Protein AF-0000000078819897 (afdb_homodimer)

Sequence (404 aa):
METGEKKAIGAKNFLYPMPTTLVGADVNGKPNYLTVAFCGIVQASPPMIAVTLGKMHYTNEGIRENNCFSVNIPSRYMVEVTDYCGIVSGKKADKSGIFKTFYGKLEKAPMIRECPVNLECRLADTLDFGGTNEVFIGEIVESYAEDRYLCNGIPDIEKIEPIVFSMYDNNYWGIGEHLGRAWCVGKKFGENINDNRNENNSMETGEKKAIGAKNFLYPMPTTLVGADVNGKPNYLTVAFCGIVQASPPMIAVTLGKMHYTNEGIRENNCFSVNIPSRYMVEVTDYCGIVSGKKADKSGIFKTFYGKLEKAPMIRECPVNLECRLADTLDFGGTNEVFIGEIVESYAEDRYLCNGIPDIEKIEPIVFSMYDNNYWGIGEHLGRAWCVGKKFGENINDNRNENNS

Foldseek 3Di:
DDDDDDDDDDDDDQDPWFFWKWKWFQQPNFIAIAIFRQKDWDDDVLTKIKTKDFPPASRVRRCVVLQWMKIFFAAPVCVVVSVVSHVDGCVVDPCRPVADWDDDDSRGHTDGPNGQKMFIWGFDDKDDPPDRIIMTMTRGPDMDGDPQQDDPNHGDCVSRQTWIFGPPVTDIDTDDDDDDDPPPVCVVVVVVVVVVVVVVVD/DDDDDDDDDDDDDQDPWFFWKWKWFQQPNFIAIAIFRQKDWDDDVLTKIKTKDFPPASRVRRCVVLQWMKIFFAAPVCVVVSVVSHVDGCVVDPCRPVADWDDDDSRGYTDGPNGQKMFIWGFDDKDDPPDRIIMTMTRGPDMDGDPQQDDPNHGDCVSRQTWIFGPPVTDIDTDDDDDDDPPPVCVVVVVVVVVVVVVVVD

pLDDT: mean 93.91, std 10.53, range [43.0, 99.0]

Radius of gyration: 20.92 Å; Cα contacts (8 Å, |Δi|>4): 1063; chains: 2; bounding box: 42×72×53 Å

InterPro domains:
  IPR002563 Flavin reductase like domain [PF01613] (16-146)
  IPR002563 Flavin reductase like domain [SM00903] (15-151)
  IPR012349 FMN-bindi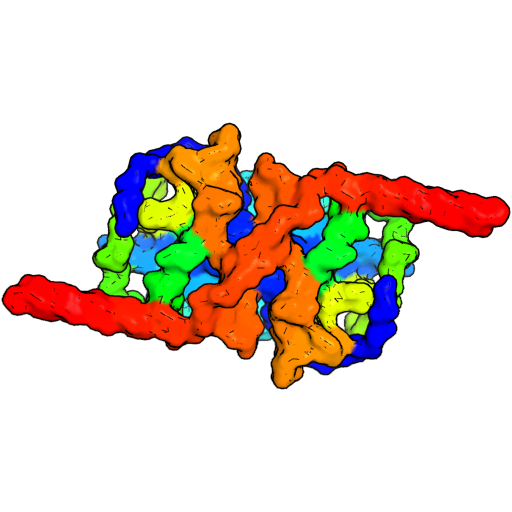ng split barrel [G3DSA:2.30.110.10] (4-199)
  IPR052174 Flavoredoxin [PTHR43567] (5-187)

Solvent-accessible surface area (backbone atoms only — not comparable to full-atom values): 20481 Å² total; per-residue (Å²): 128,92,66,77,69,74,37,81,64,46,52,56,76,83,59,51,48,25,32,36,32,34,37,15,12,31,45,95,87,34,49,38,57,35,44,40,46,33,40,27,47,53,31,75,45,71,18,25,36,36,40,35,42,55,67,83,44,62,59,53,56,10,30,67,74,63,44,16,24,17,47,24,32,38,27,54,91,40,48,35,62,44,27,31,32,56,64,54,52,62,83,83,38,86,51,50,76,77,52,60,72,46,64,68,91,77,69,47,24,34,33,53,58,80,27,46,35,33,35,38,23,39,54,72,48,76,48,72,87,82,46,60,30,32,29,41,33,23,35,34,70,34,23,33,30,34,68,86,28,40,54,94,80,34,76,30,65,84,61,38,32,30,27,32,30,41,69,97,76,37,32,32,26,30,61,39,54,82,72,41,45,59,76,48,54,7,54,61,48,54,53,51,51,53,50,50,51,50,53,68,73,91,129,92,68,77,68,74,36,81,63,48,52,56,76,83,59,52,48,24,31,38,32,34,38,15,11,29,44,95,87,35,47,37,57,35,45,40,46,31,41,28,47,52,32,74,44,72,20,25,37,36,41,35,41,55,67,82,44,63,58,55,58,10,29,66,74,64,44,16,24,16,46,25,31,39,29,54,92,39,50,35,61,46,28,30,32,56,64,53,52,63,84,81,37,86,53,51,76,77,51,58,72,45,65,67,92,81,67,46,25,34,33,54,57,81,28,44,35,35,37,37,23,40,55,72,48,76,47,72,88,83,46,60,28,32,28,41,32,22,34,33,71,34,22,35,31,33,68,85,31,40,55,94,80,34,76,30,64,84,63,37,32,27,27,33,30,40,68,96,77,38,33,33,27,29,62,38,54,82,71,41,45,60,75,50,52,7,54,61,47,55,54,49,52,51,50,50,51,50,54,68,74,92

Organism: Methanosarcina acetivorans (strain ATCC 35395 / DSM 2834 / JCM 12185 / C2A) (NCBI:txid188937)

Nearest PDB structures (foldseek):
  3bnk-assembly1_A  TM=9.838E-01  e=6.306E-27  Methanosarcina acetivorans
  2r6v-assembly1_A  TM=8.444E-01  e=5.146E-14  Pyrococcus horikoshii OT3
  3cb0-assembly2_B  TM=8.385E-01  e=1.873E-10  Brucella melitensis
  3k87-assembly1_B  TM=8.227E-01  e=1.395E-09  Burkholderia cepacia
  1wgb-assembly1_A  TM=8.168E-01  e=4.759E-09  Thermus thermophilus

Secondary structure (DSSP, 8-state):
------EE--S----SSEE-EEEEEEETTEEEEEEE--EEEEETTTTEEEEEEETT-THHHHHHHHTEEEEEE-BGGGHHHHHHHHHS-TTTS--TTSS-EE--SSSSS-EETTSSEEEEEEEEEEE--SSSEEEEEEEEEEEEE-GGGEETTEE-HHHH-B-EEETTTTEEEEEEEEEEETTTTTHHHHHHHHHHHHHH--/------EE--S----SSEE-EEEEEEETTEEEEEEE--EEEEETTTTEEEEEEETT-THHHHHHHHTEEEEEE-BGGGHHHHHHHHHS-TTTS--TTSS-EE--SSSSS-EETTSSEEEEEEEEEEE--SSSEEEEEEEEEEEEE-GGGEETTEE-HHHH-B-EEETTTTEEEEEEEEEEETTTTTHHHHHHHHHHHHHH--

Structure (mmCIF, N/CA/C/O backbone):
data_AF-0000000078819897-model_v1
#
loop_
_entity.id
_entity.type
_entity.pdbx_description
1 polymer Flavoredoxin
#
loop_
_atom_site.group_PDB
_atom_site.id
_atom_site.type_symbol
_atom_site.label_atom_id
_atom_site.label_alt_id
_atom_site.label_comp_id
_atom_site.label_asym_id
_atom_site.label_entity_id
_atom_site.label_seq_id
_atom_site.pdbx_PDB_ins_code
_atom_site.Cartn_x
_atom_site.Cartn_y
_atom_site.Cartn_z
_atom_site.occupancy
_atom_site.B_iso_or_equiv
_atom_site.auth_seq_id
_atom_site.auth_comp_id
_atom_site.auth_asym_id
_atom_site.auth_atom_id
_atom_site.pdbx_PDB_model_num
ATOM 1 N N . MET A 1 1 ? 6.469 -14.719 -22.547 1 54.75 1 MET A N 1
ATOM 2 C CA . MET A 1 1 ? 7.66 -13.93 -22.234 1 54.75 1 MET A CA 1
ATOM 3 C C . MET A 1 1 ? 8.797 -14.828 -21.766 1 54.75 1 MET A C 1
ATOM 5 O O . MET A 1 1 ? 8.562 -15.82 -21.078 1 54.75 1 MET A O 1
ATOM 9 N N . GLU A 1 2 ? 9.891 -14.797 -22.391 1 69.44 2 GLU A N 1
ATOM 10 C CA . GLU A 1 2 ? 11.031 -15.625 -22 1 69.44 2 GLU A CA 1
ATOM 11 C C . GLU A 1 2 ? 11.469 -15.32 -20.562 1 69.44 2 GLU A C 1
ATOM 13 O O . GLU A 1 2 ? 11.57 -14.156 -20.172 1 69.44 2 GLU A O 1
ATOM 18 N N . THR A 1 3 ? 11.305 -16.312 -19.625 1 76.69 3 THR A N 1
ATOM 19 C CA . THR A 1 3 ? 11.703 -16.125 -18.234 1 76.69 3 THR A CA 1
ATOM 20 C C . THR A 1 3 ? 13.141 -16.594 -18.016 1 76.69 3 THR A C 1
ATOM 22 O O . THR A 1 3 ? 13.547 -17.641 -18.547 1 76.69 3 THR A O 1
ATOM 25 N N . GLY A 1 4 ? 13.961 -15.641 -17.469 1 82.69 4 GLY A N 1
ATOM 26 C CA . GLY A 1 4 ? 15.32 -15.977 -17.094 1 82.69 4 GLY A CA 1
ATOM 27 C C . GLY A 1 4 ? 15.414 -16.641 -15.727 1 82.69 4 GLY A C 1
ATOM 28 O O . GLY A 1 4 ? 14.406 -17.109 -15.188 1 82.69 4 GLY A O 1
ATOM 29 N N . GLU A 1 5 ? 16.609 -16.75 -15.266 1 92.44 5 GLU A N 1
ATOM 30 C CA . GLU A 1 5 ? 16.875 -17.391 -13.977 1 92.44 5 GLU A CA 1
ATOM 31 C C . GLU A 1 5 ? 16.547 -16.438 -12.82 1 92.44 5 GLU A C 1
ATOM 33 O O . GLU A 1 5 ? 16.953 -15.281 -12.828 1 92.44 5 GLU A O 1
ATOM 38 N N . LYS A 1 6 ? 15.758 -16.938 -11.844 1 97.44 6 LYS A N 1
ATOM 39 C CA . LYS A 1 6 ? 15.477 -16.188 -10.617 1 97.44 6 LYS A CA 1
ATOM 40 C C . LYS A 1 6 ? 16.641 -16.281 -9.641 1 97.44 6 LYS A C 1
ATOM 42 O O . LYS A 1 6 ? 17.172 -17.359 -9.391 1 97.44 6 LYS A O 1
ATOM 47 N N . LYS A 1 7 ? 17.016 -15.117 -9.148 1 97.56 7 LYS A N 1
ATOM 48 C CA . LYS A 1 7 ? 18.047 -15.023 -8.117 1 97.56 7 LYS A CA 1
ATOM 49 C C . LYS A 1 7 ? 17.438 -14.664 -6.766 1 97.56 7 LYS A C 1
ATOM 51 O O . LYS A 1 7 ? 16.531 -13.836 -6.688 1 97.56 7 LYS A O 1
ATOM 56 N N . ALA A 1 8 ? 17.969 -15.391 -5.746 1 98.44 8 ALA A N 1
ATOM 57 C CA . ALA A 1 8 ? 17.641 -14.961 -4.391 1 98.44 8 ALA A CA 1
ATOM 58 C C . ALA A 1 8 ? 18.297 -13.617 -4.062 1 98.44 8 ALA A C 1
ATOM 60 O O . ALA A 1 8 ? 19.516 -13.461 -4.227 1 98.44 8 ALA A O 1
ATOM 61 N N . ILE A 1 9 ? 17.5 -12.688 -3.672 1 98.5 9 ILE A N 1
ATOM 62 C CA . ILE A 1 9 ? 18.062 -11.359 -3.494 1 98.5 9 ILE A CA 1
ATOM 63 C C 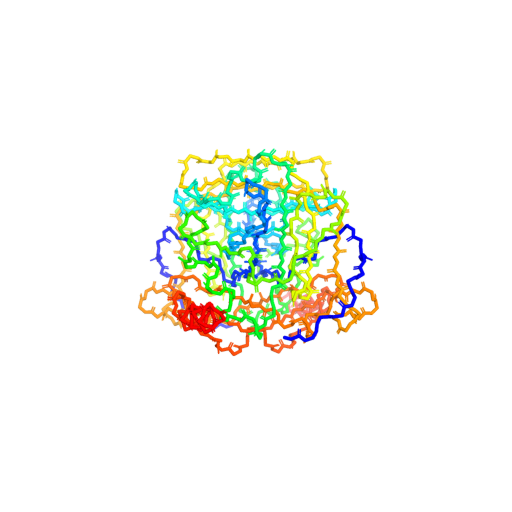. ILE A 1 9 ? 17.875 -10.906 -2.047 1 98.5 9 ILE A C 1
ATOM 65 O O . ILE A 1 9 ? 18.062 -9.727 -1.727 1 98.5 9 ILE A O 1
ATOM 69 N N . GLY A 1 10 ? 17.469 -11.766 -1.13 1 98.31 10 GLY A N 1
ATOM 70 C CA . GLY A 1 10 ? 17.453 -11.5 0.3 1 98.31 10 GLY A CA 1
ATOM 71 C C . GLY A 1 10 ? 16.047 -11.234 0.834 1 98.31 10 GLY A C 1
ATOM 72 O O . GLY A 1 10 ? 15.141 -10.922 0.068 1 98.31 10 GLY A O 1
ATOM 73 N N . ALA A 1 11 ? 15.906 -11.375 2.137 1 98.56 11 ALA A N 1
ATOM 74 C CA . ALA A 1 11 ? 14.664 -11.094 2.857 1 98.56 11 ALA A CA 1
ATOM 75 C C . ALA A 1 11 ? 14.523 -9.602 3.141 1 98.56 11 ALA A C 1
ATOM 77 O O . ALA A 1 11 ? 15.039 -9.102 4.141 1 98.56 11 ALA A O 1
ATOM 78 N N . LYS A 1 12 ? 13.797 -8.867 2.252 1 98.12 12 LYS A N 1
ATOM 79 C CA . LYS A 1 12 ? 13.664 -7.414 2.334 1 98.12 12 LYS A CA 1
ATOM 80 C C . LYS A 1 12 ? 12.258 -6.969 1.966 1 98.12 12 LYS A C 1
ATOM 82 O O . LYS A 1 12 ? 11.438 -7.781 1.528 1 98.12 12 LYS A O 1
ATOM 87 N N . ASN A 1 13 ? 11.945 -5.766 2.209 1 98 13 ASN A N 1
ATOM 88 C CA . ASN A 1 13 ? 10.617 -5.211 1.968 1 98 13 ASN A CA 1
ATOM 89 C C . ASN A 1 13 ? 10.445 -4.773 0.516 1 98 13 ASN A C 1
ATOM 91 O O . ASN A 1 13 ? 10.148 -3.609 0.246 1 98 13 ASN A O 1
ATOM 95 N N . PHE A 1 14 ? 10.453 -5.707 -0.433 1 98.56 14 PHE A N 1
ATOM 96 C CA . PHE A 1 14 ? 10.445 -5.41 -1.86 1 98.56 14 PHE A CA 1
ATOM 97 C C . PHE A 1 14 ? 9.016 -5.336 -2.383 1 98.56 14 PHE A C 1
ATOM 99 O O . PHE A 1 14 ? 8.688 -5.945 -3.404 1 98.56 14 PHE A O 1
ATOM 106 N N . LEU A 1 15 ? 8.156 -4.543 -1.721 1 98.75 15 LEU A N 1
ATOM 107 C CA . LEU A 1 15 ? 6.855 -4.207 -2.295 1 98.75 15 LEU A CA 1
ATOM 108 C C . LEU A 1 15 ? 6.977 -3.016 -3.242 1 98.75 15 LEU A C 1
ATOM 110 O O . LEU A 1 15 ? 7.379 -1.927 -2.828 1 98.75 15 LEU A O 1
ATOM 114 N N . TYR A 1 16 ? 6.625 -3.236 -4.535 1 98.5 16 TYR A N 1
ATOM 115 C CA . TYR A 1 16 ? 6.73 -2.182 -5.539 1 98.5 16 TYR A CA 1
ATOM 116 C C . TYR A 1 16 ? 5.402 -1.987 -6.262 1 98.5 16 TYR A C 1
ATOM 118 O O . TYR A 1 16 ? 4.848 -2.938 -6.82 1 98.5 16 TYR A O 1
ATOM 126 N N . PRO A 1 17 ? 4.945 -0.751 -6.379 1 98.25 17 PRO A N 1
ATOM 127 C CA . PRO A 1 17 ? 5.445 0.362 -5.566 1 98.25 17 PRO A CA 1
ATOM 128 C C . PRO A 1 17 ? 4.77 0.449 -4.199 1 98.25 17 PRO A C 1
ATOM 130 O O . PRO A 1 17 ? 3.887 -0.355 -3.893 1 98.25 17 PRO A O 1
ATOM 133 N N . MET A 1 18 ? 5.258 1.278 -3.416 1 98.75 18 MET A N 1
ATOM 134 C CA . MET A 1 18 ? 4.582 1.63 -2.17 1 98.75 18 MET A CA 1
ATOM 135 C C . MET A 1 18 ? 3.869 2.971 -2.297 1 98.75 18 MET A C 1
ATOM 137 O O . MET A 1 18 ? 4.336 3.863 -3.006 1 98.75 18 MET A O 1
ATOM 141 N N . PRO A 1 19 ? 2.684 3.135 -1.647 1 98.62 19 PRO A N 1
ATOM 142 C CA . PRO A 1 19 ? 2.08 4.469 -1.617 1 98.62 19 PRO A CA 1
ATOM 143 C C . PRO A 1 19 ? 2.902 5.473 -0.81 1 98.62 19 PRO A C 1
ATOM 145 O O . PRO A 1 19 ? 3.764 5.074 -0.02 1 98.62 19 PRO A O 1
ATOM 148 N N . THR A 1 20 ? 2.748 6.723 -1.118 1 98.81 20 THR A N 1
ATOM 149 C CA . THR A 1 20 ? 3.287 7.805 -0.299 1 98.81 20 THR A CA 1
ATOM 150 C C . THR A 1 20 ? 2.162 8.578 0.381 1 98.81 20 THR A C 1
ATOM 152 O O . THR A 1 20 ? 1.29 9.133 -0.29 1 98.81 20 THR A O 1
ATOM 155 N N . THR A 1 21 ? 2.178 8.625 1.705 1 98.94 21 THR A N 1
ATOM 156 C CA . THR A 1 21 ? 1.132 9.312 2.459 1 98.94 21 THR A CA 1
ATOM 157 C C . THR A 1 21 ? 1.739 10.234 3.512 1 98.94 21 THR A C 1
ATOM 159 O O . THR A 1 21 ? 2.934 10.141 3.809 1 98.94 21 THR A O 1
ATOM 162 N N . LEU A 1 22 ? 0.945 11.156 3.973 1 98.88 22 LEU A N 1
ATOM 163 C CA . LEU A 1 22 ? 1.231 11.961 5.152 1 98.88 22 LEU A CA 1
ATOM 164 C C . LEU A 1 22 ? 0.274 11.625 6.289 1 98.88 22 LEU A C 1
ATOM 166 O O . LEU A 1 22 ? -0.936 11.828 6.172 1 98.88 22 LEU A O 1
ATOM 170 N N . VAL A 1 23 ? 0.828 11.094 7.363 1 98.94 23 VAL A N 1
ATOM 171 C CA . VAL A 1 23 ? 0.026 10.742 8.531 1 98.94 23 VAL A CA 1
ATOM 172 C C . VAL A 1 23 ? -0.008 11.914 9.508 1 98.94 23 VAL A C 1
ATOM 174 O O . VAL A 1 23 ? 1.035 12.477 9.852 1 98.94 23 VAL A O 1
ATOM 177 N N . GLY A 1 24 ? -1.209 12.328 9.891 1 98.81 24 GLY A N 1
ATOM 178 C CA . GLY A 1 24 ? -1.399 13.438 10.812 1 98.81 24 GLY A CA 1
ATOM 179 C C . GLY A 1 24 ? -1.855 13 12.195 1 98.81 24 GLY A C 1
ATOM 180 O O . GLY A 1 24 ? -2.676 12.086 12.32 1 98.81 24 GLY A O 1
ATOM 181 N N . ALA A 1 25 ? -1.332 13.594 13.195 1 98.69 25 ALA A N 1
ATOM 182 C CA . ALA A 1 25 ? -1.729 13.383 14.578 1 98.69 25 ALA A CA 1
ATOM 183 C C . ALA A 1 25 ? -1.556 14.664 15.398 1 98.69 25 ALA A C 1
ATOM 185 O O . ALA A 1 25 ? -0.714 15.508 15.078 1 98.69 25 ALA A O 1
ATOM 186 N N . ASP A 1 26 ? -2.395 14.867 16.391 1 98.31 26 ASP A N 1
ATOM 187 C CA . ASP A 1 26 ? -2.225 15.93 17.375 1 98.31 26 ASP A CA 1
ATOM 188 C C . ASP A 1 26 ? -1.245 15.508 18.469 1 98.31 26 ASP A C 1
ATOM 190 O O . ASP A 1 26 ? -1.493 14.547 19.188 1 98.31 26 ASP A O 1
ATOM 194 N N . VAL A 1 27 ? -0.15 16.125 18.547 1 97.06 27 VAL A N 1
ATOM 195 C CA . VAL A 1 27 ? 0.838 15.852 19.578 1 97.06 27 VAL A CA 1
ATOM 196 C C . VAL A 1 27 ? 0.977 17.062 20.5 1 97.06 27 VAL A C 1
ATOM 198 O O . VAL A 1 27 ? 1.459 18.125 20.078 1 97.06 27 VAL A O 1
ATOM 201 N N . ASN A 1 28 ? 0.551 16.906 21.766 1 94.75 28 ASN A N 1
ATOM 202 C CA . ASN A 1 28 ? 0.606 17.984 22.75 1 94.75 28 ASN A CA 1
ATOM 203 C C . ASN A 1 28 ? -0.148 19.219 22.266 1 94.75 28 ASN A C 1
ATOM 205 O O . ASN A 1 28 ? 0.36 20.344 22.359 1 94.75 28 ASN A O 1
ATOM 209 N N . GLY A 1 29 ? -1.205 19 21.594 1 95.44 29 GLY A N 1
ATOM 210 C CA . GLY A 1 29 ? -2.098 20.094 21.203 1 95.44 29 GLY A CA 1
ATOM 211 C C . GLY A 1 29 ? -1.729 20.719 19.875 1 95.44 29 GLY A C 1
ATOM 212 O O . GLY A 1 29 ? -2.361 21.688 19.453 1 95.44 29 GLY A O 1
ATOM 213 N N . LYS A 1 30 ? -0.735 20.188 19.203 1 96 30 LYS A N 1
ATOM 214 C CA . LYS A 1 30 ? -0.279 20.734 17.938 1 96 30 LYS A CA 1
ATOM 215 C C . LYS A 1 30 ? -0.349 19.688 16.828 1 96 30 LYS A C 1
ATOM 217 O O . LYS A 1 30 ? 0.028 18.531 17.031 1 96 30 LYS A O 1
ATOM 222 N N . PRO A 1 31 ? -0.875 20.172 15.688 1 97.56 31 PRO A N 1
ATOM 223 C CA . PRO A 1 31 ? -0.852 19.234 14.562 1 97.56 31 PRO A CA 1
ATOM 224 C C . PRO A 1 31 ? 0.565 18.875 14.133 1 97.56 31 PRO A C 1
ATOM 226 O O . PRO A 1 31 ? 1.445 19.734 14.086 1 97.56 31 PRO A O 1
ATOM 229 N N . ASN A 1 32 ? 0.806 17.594 13.922 1 97.81 32 ASN A N 1
ATOM 230 C CA . ASN A 1 32 ? 2.057 17.031 13.422 1 97.81 32 ASN A CA 1
ATOM 231 C C . ASN A 1 32 ? 1.816 16.094 12.258 1 97.81 32 ASN A C 1
ATOM 233 O O . ASN A 1 32 ? 0.786 15.414 12.195 1 97.81 32 ASN A O 1
ATOM 237 N N . TYR A 1 33 ? 2.768 16.094 11.281 1 97.94 33 TYR A N 1
ATOM 238 C CA . TYR A 1 33 ? 2.631 15.266 10.086 1 97.94 33 TYR A CA 1
ATOM 239 C C . TYR A 1 33 ? 3.92 14.508 9.797 1 97.94 33 TYR A C 1
ATOM 241 O O . TYR A 1 33 ? 5.016 15.047 9.969 1 97.94 33 TYR A O 1
ATOM 249 N N . LEU A 1 34 ? 3.77 13.273 9.352 1 97.88 34 LEU A N 1
ATOM 250 C CA . LEU A 1 34 ? 4.887 12.383 9.031 1 97.88 34 LEU A CA 1
ATOM 251 C C . LEU A 1 34 ? 4.656 11.68 7.703 1 97.88 34 LEU A C 1
ATOM 253 O O . LEU A 1 34 ? 3.568 11.156 7.453 1 97.88 34 LEU A O 1
ATOM 257 N N . THR A 1 35 ? 5.676 11.711 6.797 1 98.44 35 THR A N 1
ATOM 258 C CA . THR A 1 35 ? 5.609 10.953 5.551 1 98.44 35 THR A CA 1
ATOM 259 C C . THR A 1 35 ? 5.727 9.461 5.82 1 98.44 35 THR A C 1
ATOM 261 O O . THR A 1 35 ? 6.637 9.016 6.523 1 98.44 35 THR A O 1
ATOM 264 N N . VAL A 1 36 ? 4.805 8.641 5.277 1 98.69 36 VAL A N 1
ATOM 265 C CA . VAL A 1 36 ? 4.73 7.207 5.547 1 98.69 36 VAL A CA 1
ATOM 266 C C . VAL A 1 36 ? 4.477 6.445 4.246 1 98.69 36 VAL A C 1
ATOM 268 O O . VAL A 1 36 ? 3.557 6.781 3.496 1 98.69 36 VAL A O 1
ATOM 271 N N . ALA A 1 37 ? 5.312 5.473 3.99 1 98.69 37 ALA A N 1
ATOM 272 C CA . ALA A 1 37 ? 5.117 4.59 2.844 1 98.69 37 ALA A CA 1
ATOM 273 C C . ALA A 1 37 ? 4.496 3.262 3.273 1 98.69 37 ALA A C 1
ATOM 275 O O . ALA A 1 37 ? 3.814 2.605 2.486 1 98.69 37 ALA A O 1
ATOM 276 N N . PHE A 1 38 ? 4.77 2.807 4.504 1 98.81 38 PHE A N 1
ATOM 277 C CA . PHE A 1 38 ? 4.199 1.571 5.031 1 98.81 38 PHE A CA 1
ATOM 278 C C . PHE A 1 38 ? 2.74 1.771 5.418 1 98.81 38 PHE A C 1
ATOM 280 O O . PHE A 1 38 ? 2.432 2.037 6.582 1 98.81 38 PHE A O 1
ATOM 287 N N . CYS A 1 39 ? 1.877 1.616 4.422 1 98.88 39 CYS A N 1
ATOM 288 C CA . CYS A 1 39 ? 0.447 1.886 4.52 1 98.88 39 CYS A CA 1
ATOM 289 C C . CYS A 1 39 ? -0.348 0.952 3.617 1 98.88 39 CYS A C 1
ATOM 291 O O . CYS A 1 39 ? 0.078 0.651 2.5 1 98.88 39 CYS A O 1
ATOM 293 N N . GLY A 1 40 ? -1.467 0.444 4.109 1 98.81 40 GLY A N 1
ATOM 294 C CA . GLY A 1 40 ? -2.316 -0.409 3.295 1 98.81 40 GLY A CA 1
ATOM 295 C C . GLY A 1 40 ? -3.701 -0.61 3.885 1 98.81 40 GLY A C 1
ATOM 296 O O . GLY A 1 40 ? -3.883 -0.512 5.102 1 98.81 40 GLY A O 1
ATOM 297 N N . ILE A 1 41 ? -4.703 -0.878 3.033 1 98.88 41 ILE A N 1
ATOM 298 C CA . ILE A 1 41 ? -6.055 -1.185 3.484 1 98.88 41 ILE A CA 1
ATOM 299 C C . ILE A 1 41 ? -6.086 -2.578 4.105 1 98.88 41 ILE A C 1
ATOM 301 O O . ILE A 1 41 ? -5.496 -3.518 3.572 1 98.88 41 ILE A O 1
ATOM 305 N N . VAL A 1 42 ? -6.816 -2.674 5.285 1 98.69 42 VAL A N 1
ATOM 306 C CA . VAL A 1 42 ? -6.785 -3.963 5.969 1 98.69 42 VAL A CA 1
ATOM 307 C C . VAL A 1 42 ? -8.203 -4.492 6.141 1 98.69 42 VAL A C 1
ATOM 309 O O . VAL A 1 42 ? -8.406 -5.59 6.668 1 98.69 42 VAL A O 1
ATOM 312 N N . GLN A 1 43 ? -9.156 -3.766 5.762 1 98.25 43 GLN A N 1
ATOM 313 C CA . GLN A 1 43 ? -10.555 -4.199 5.785 1 98.25 43 GLN A CA 1
ATOM 314 C C . GLN A 1 43 ? -11.398 -3.369 4.824 1 98.25 43 GLN A C 1
ATOM 316 O O . GLN A 1 43 ? -11.258 -2.146 4.758 1 98.25 43 GLN A O 1
ATOM 321 N N . ALA A 1 44 ? -12.273 -4.043 4.098 1 97.5 44 ALA A N 1
ATOM 322 C CA . ALA A 1 44 ? -13.141 -3.348 3.152 1 97.5 44 ALA A CA 1
ATOM 323 C C . ALA A 1 44 ? -14.352 -2.736 3.863 1 97.5 44 ALA A C 1
ATOM 325 O O . ALA A 1 44 ? -14.703 -1.578 3.619 1 97.5 44 ALA A O 1
ATOM 326 N N . SER A 1 45 ? -14.922 -3.516 4.711 1 96.75 45 SER A N 1
ATOM 327 C CA . SER A 1 45 ? -16.109 -3.078 5.441 1 96.75 45 SER A CA 1
ATOM 328 C C . SER A 1 45 ? -16.141 -3.662 6.848 1 96.75 45 SER A C 1
ATOM 330 O O . SER A 1 45 ? -16.203 -4.883 7.02 1 96.75 45 SE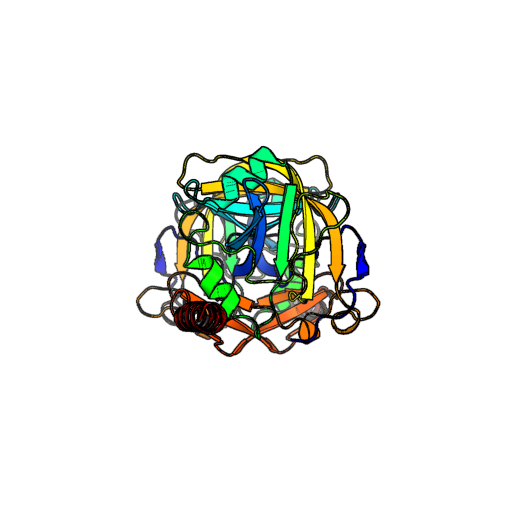R A O 1
ATOM 332 N N . PRO A 1 46 ? -16.234 -2.727 7.875 1 97.38 46 PRO A N 1
ATOM 333 C CA . PRO A 1 46 ? -15.984 -1.287 7.762 1 97.38 46 PRO A CA 1
ATOM 334 C C . PRO A 1 46 ? -14.609 -0.967 7.195 1 97.38 46 PRO A C 1
ATOM 336 O O . PRO A 1 46 ? -13.68 -1.775 7.316 1 97.38 46 PRO A O 1
ATOM 339 N N . PRO A 1 47 ? -14.508 0.206 6.516 1 98.62 47 PRO A N 1
ATOM 340 C CA . PRO A 1 47 ? -13.203 0.535 5.934 1 98.62 47 PRO A CA 1
ATOM 341 C C . PRO A 1 47 ? -12.133 0.796 6.992 1 98.62 47 PRO A C 1
ATOM 343 O O . PRO A 1 47 ? -12.312 1.654 7.859 1 98.62 47 PRO A O 1
ATOM 346 N N . MET A 1 48 ? -11.023 0.056 6.922 1 98.81 48 MET A N 1
ATOM 347 C CA . MET A 1 48 ? -9.914 0.21 7.863 1 98.81 48 MET A CA 1
ATOM 348 C C . MET A 1 48 ? -8.578 0.268 7.129 1 98.81 48 MET A C 1
ATOM 350 O O . MET A 1 48 ? -8.406 -0.369 6.09 1 98.81 48 MET A O 1
ATOM 354 N N . ILE A 1 49 ? -7.691 1.017 7.691 1 98.94 49 ILE A N 1
ATOM 355 C CA . ILE A 1 49 ? -6.375 1.246 7.105 1 98.94 49 ILE A CA 1
ATOM 356 C C . ILE A 1 49 ? -5.297 1.04 8.164 1 98.94 49 ILE A C 1
ATOM 358 O O . ILE A 1 49 ? -5.5 1.363 9.336 1 98.94 49 ILE A O 1
ATOM 362 N N . ALA A 1 50 ? -4.195 0.426 7.754 1 98.94 50 ALA A N 1
ATOM 363 C CA . ALA A 1 50 ? -3.023 0.283 8.609 1 98.94 50 ALA A CA 1
ATOM 364 C C . ALA A 1 50 ? -1.928 1.268 8.211 1 98.94 50 ALA A C 1
ATOM 366 O O . ALA A 1 50 ? -1.655 1.452 7.02 1 98.94 50 ALA A O 1
ATOM 367 N N . VAL A 1 51 ? -1.366 1.936 9.164 1 98.94 51 VAL A N 1
ATOM 368 C CA . VAL A 1 51 ? -0.122 2.674 8.984 1 98.94 51 VAL A CA 1
ATOM 369 C C . VAL A 1 51 ? 0.941 2.139 9.938 1 98.94 51 VAL A C 1
ATOM 371 O O . VAL A 1 51 ? 0.657 1.881 11.109 1 98.94 51 VAL A O 1
ATOM 374 N N . THR A 1 52 ? 2.102 1.919 9.43 1 98.88 52 THR A N 1
ATOM 375 C CA . THR A 1 52 ? 3.215 1.381 10.211 1 98.88 52 THR A CA 1
ATOM 376 C C . THR A 1 52 ? 4.289 2.443 10.422 1 98.88 52 THR A C 1
ATOM 378 O O . THR A 1 52 ? 4.828 2.992 9.453 1 98.88 52 THR A O 1
ATOM 381 N N . LEU A 1 53 ? 4.531 2.729 11.656 1 98.5 53 LEU A N 1
ATOM 382 C CA . LEU A 1 53 ? 5.484 3.773 12.023 1 98.5 53 LEU A CA 1
ATOM 383 C C . LEU A 1 53 ? 6.605 3.207 12.891 1 98.5 53 LEU A C 1
ATOM 385 O O . LEU A 1 53 ? 6.363 2.354 13.742 1 98.5 53 LEU A O 1
ATOM 389 N N . GLY A 1 54 ? 7.848 3.697 12.625 1 97.56 54 GLY A N 1
ATOM 390 C CA . GLY A 1 54 ? 8.883 3.396 13.594 1 97.56 54 GLY A CA 1
ATOM 391 C C . GLY A 1 54 ? 8.5 3.783 15.016 1 97.56 54 GLY A C 1
ATOM 392 O O . GLY A 1 54 ? 7.871 4.82 15.234 1 97.56 54 GLY A O 1
ATOM 393 N N . LYS A 1 55 ? 8.883 2.969 15.945 1 95.81 55 LYS A N 1
ATOM 394 C CA . LYS A 1 55 ? 8.516 3.191 17.344 1 95.81 55 LYS A CA 1
ATOM 395 C C . LYS A 1 55 ? 9.109 4.496 17.859 1 95.81 55 LYS A C 1
ATOM 397 O O . LYS A 1 55 ? 8.594 5.074 18.828 1 95.81 55 LYS A O 1
ATOM 402 N N . MET A 1 56 ? 10.078 5.012 17.188 1 91.81 56 MET A N 1
ATOM 403 C CA . MET A 1 56 ? 10.797 6.199 17.641 1 91.81 56 MET A CA 1
ATOM 404 C C . MET A 1 56 ? 10.078 7.473 17.219 1 91.81 56 MET A C 1
ATOM 406 O O . MET A 1 56 ? 10.438 8.57 17.641 1 91.81 56 MET A O 1
ATOM 410 N N . HIS A 1 57 ? 9.117 7.34 16.391 1 93.5 57 HIS A N 1
ATOM 411 C CA . HIS A 1 57 ? 8.523 8.531 15.797 1 93.5 57 HIS A CA 1
ATOM 412 C C . HIS A 1 57 ? 7.699 9.305 16.812 1 93.5 57 HIS A C 1
ATOM 414 O O . HIS A 1 57 ? 6.945 8.703 17.594 1 93.5 57 HIS A O 1
ATOM 420 N N . TYR A 1 58 ? 7.828 10.672 16.797 1 92.06 58 TYR A N 1
ATOM 421 C CA . TYR A 1 58 ? 7.098 11.625 17.609 1 92.06 58 TYR A CA 1
ATOM 422 C C . TYR A 1 58 ? 5.598 11.508 17.391 1 92.06 58 TYR A C 1
ATOM 424 O O . TYR A 1 58 ? 4.812 11.609 18.328 1 92.06 58 TYR A O 1
ATOM 432 N N . THR A 1 59 ? 5.172 11.25 16.281 1 96 59 THR A N 1
ATOM 433 C CA . THR A 1 59 ? 3.781 11.148 15.844 1 96 59 THR A CA 1
ATOM 434 C C . THR A 1 59 ? 3.045 10.07 16.641 1 96 59 THR A C 1
ATOM 436 O O . THR A 1 59 ? 1.853 10.211 16.922 1 96 59 THR A O 1
ATOM 439 N N . ASN A 1 60 ? 3.766 9 17.031 1 98 60 ASN A N 1
ATOM 440 C CA . ASN A 1 60 ? 3.145 7.863 17.703 1 98 60 ASN A CA 1
ATOM 441 C C . ASN A 1 60 ? 2.453 8.289 19 1 98 60 ASN A C 1
ATOM 443 O O . ASN A 1 60 ? 1.37 7.793 19.312 1 98 60 ASN A O 1
ATOM 447 N N . GLU A 1 61 ? 3.076 9.164 19.719 1 96.81 61 GLU A N 1
ATOM 448 C CA . GLU A 1 61 ? 2.529 9.648 20.969 1 96.81 61 GLU A CA 1
ATOM 449 C C . GLU A 1 61 ? 1.163 10.297 20.766 1 96.81 61 GLU A C 1
ATOM 451 O O . GLU A 1 61 ? 0.242 10.078 21.562 1 96.81 61 GLU A O 1
ATOM 456 N N . GLY A 1 62 ? 1.03 11.078 19.75 1 97.81 62 GLY A N 1
ATOM 457 C CA . GLY A 1 62 ? -0.223 11.75 19.453 1 97.81 62 GLY A CA 1
ATOM 458 C C . GLY A 1 62 ? -1.345 10.789 19.109 1 97.81 62 GLY A C 1
ATOM 459 O O . GLY A 1 62 ? -2.486 10.977 19.531 1 97.81 62 GLY A O 1
ATOM 460 N N . ILE A 1 63 ? -1.036 9.758 18.297 1 98.75 63 ILE A N 1
ATOM 461 C CA . ILE A 1 63 ? -2.035 8.773 17.906 1 98.75 63 ILE A CA 1
ATOM 462 C C . ILE A 1 63 ? -2.562 8.047 19.141 1 98.75 63 ILE A C 1
ATOM 464 O O . ILE A 1 63 ? -3.775 7.895 19.297 1 98.75 63 ILE A O 1
ATOM 468 N N . ARG A 1 64 ? -1.646 7.668 20.031 1 97.75 64 ARG A N 1
ATOM 469 C CA . ARG A 1 64 ? -2.021 6.93 21.234 1 97.75 64 ARG A CA 1
ATOM 470 C C . ARG A 1 64 ? -2.832 7.809 22.188 1 97.75 64 ARG A C 1
ATOM 472 O O . ARG A 1 64 ? -3.836 7.359 22.75 1 97.75 64 ARG A O 1
ATOM 479 N N . GLU A 1 65 ? -2.385 9.016 22.328 1 97.62 65 GLU A N 1
ATOM 480 C CA . GLU A 1 65 ? -3.016 9.93 23.281 1 97.62 65 GLU A CA 1
ATOM 481 C C . GLU A 1 65 ? -4.438 10.281 22.844 1 97.62 65 GLU A C 1
ATOM 483 O O . GLU A 1 65 ? -5.34 10.367 23.688 1 97.62 65 GLU A O 1
ATOM 488 N N . ASN A 1 66 ? -4.656 10.492 21.578 1 98.5 66 ASN A N 1
ATOM 489 C CA . ASN A 1 66 ? -5.918 11.047 21.094 1 98.5 66 ASN A CA 1
ATOM 490 C C . ASN A 1 66 ? -6.801 9.969 20.469 1 98.5 66 ASN A C 1
ATOM 492 O O . ASN A 1 66 ? -7.957 10.227 20.141 1 98.5 66 ASN A O 1
ATOM 496 N N . ASN A 1 67 ? -6.277 8.781 20.266 1 98.69 67 ASN A N 1
ATOM 497 C CA . ASN A 1 67 ? -6.992 7.641 19.703 1 98.69 67 ASN A CA 1
ATOM 498 C C . ASN A 1 67 ? -7.547 7.949 18.312 1 98.69 67 ASN A C 1
ATOM 500 O O . ASN A 1 67 ? -8.672 7.562 17.984 1 98.69 67 ASN A O 1
ATOM 504 N N . CYS A 1 68 ? -6.875 8.727 17.594 1 98.88 68 CYS A N 1
ATOM 505 C CA . CYS A 1 68 ? -7.23 9.047 16.219 1 98.88 68 CYS A CA 1
ATOM 506 C C . CYS A 1 68 ? -6.027 9.586 15.461 1 98.88 68 CYS A C 1
ATOM 508 O O . CYS A 1 68 ? -5.027 9.977 16.062 1 98.88 68 CYS A O 1
ATOM 510 N N . PHE A 1 69 ? -6.008 9.578 14.172 1 98.94 69 PHE A N 1
ATOM 511 C CA . PHE A 1 69 ? -5.012 10.102 13.242 1 98.94 69 PHE A CA 1
ATOM 512 C C . PHE A 1 69 ? -5.617 10.312 11.859 1 98.94 69 PHE A C 1
ATOM 514 O O . PHE A 1 69 ? -6.789 10.016 11.641 1 98.94 69 PHE A O 1
ATOM 521 N N . SER A 1 70 ? -4.922 10.953 11.008 1 98.94 70 SER A N 1
ATOM 522 C CA . SER A 1 70 ? -5.359 11.109 9.625 1 98.94 70 SER A CA 1
ATOM 523 C C . SER A 1 70 ? -4.34 10.531 8.656 1 98.94 70 SER A C 1
ATOM 525 O O . SER A 1 70 ? -3.17 10.359 9 1 98.94 70 SER A O 1
ATOM 527 N N . VAL A 1 71 ? -4.789 10.117 7.547 1 99 71 VAL A N 1
ATOM 528 C CA . VAL A 1 71 ? -3.965 9.773 6.395 1 99 71 VAL A CA 1
ATOM 529 C C . VAL A 1 71 ? -4.285 10.703 5.227 1 99 71 VAL A C 1
ATOM 531 O O . VAL A 1 71 ? -5.422 10.75 4.758 1 99 71 VAL A O 1
ATOM 534 N N . ASN A 1 72 ? -3.311 11.445 4.781 1 98.94 72 ASN A N 1
ATOM 535 C CA . ASN A 1 72 ? -3.463 12.438 3.723 1 98.94 72 ASN A CA 1
ATOM 536 C C . ASN A 1 72 ? -2.678 12.055 2.475 1 98.94 72 ASN A C 1
ATOM 538 O O . ASN A 1 72 ? -1.488 11.734 2.557 1 98.94 72 ASN A O 1
ATOM 542 N N . ILE A 1 73 ? -3.389 12.039 1.323 1 98.94 73 ILE A N 1
ATOM 543 C CA . ILE A 1 73 ? -2.777 11.641 0.06 1 98.94 73 ILE A CA 1
ATOM 544 C C . ILE A 1 73 ? -2.25 12.875 -0.67 1 98.94 73 ILE A C 1
ATOM 546 O O . ILE A 1 73 ? -3.031 13.688 -1.175 1 98.94 73 ILE A O 1
ATOM 550 N N . PRO A 1 74 ? -0.912 13 -0.765 1 98.81 74 PRO A N 1
ATOM 551 C CA . PRO A 1 74 ? -0.369 14.156 -1.473 1 98.81 74 PRO A CA 1
ATOM 552 C C . PRO A 1 74 ? -0.314 13.953 -2.984 1 98.81 74 PRO A C 1
ATOM 554 O O . PRO A 1 74 ? -0.204 12.82 -3.455 1 98.81 74 PRO A O 1
ATOM 557 N N . SER A 1 75 ? -0.394 15.094 -3.732 1 98.5 75 SER A N 1
ATOM 558 C CA . SER A 1 75 ? -0.152 15.07 -5.172 1 98.5 75 SER A CA 1
ATOM 559 C C . SER A 1 75 ? 1.338 15.164 -5.48 1 98.5 75 SER A C 1
ATOM 561 O O . SER A 1 75 ? 2.135 15.539 -4.621 1 98.5 75 SER A O 1
ATOM 563 N N . ARG A 1 76 ? 1.664 14.875 -6.746 1 98.38 76 ARG A N 1
ATOM 564 C CA . ARG A 1 76 ? 3.045 14.977 -7.203 1 98.38 76 ARG A CA 1
ATOM 565 C C . ARG A 1 76 ? 3.586 16.391 -7.016 1 98.38 76 ARG A C 1
ATOM 567 O O . ARG A 1 76 ? 4.797 16.594 -6.902 1 98.38 76 ARG A O 1
ATOM 574 N N . TYR A 1 77 ? 2.721 17.391 -6.965 1 97.5 77 TYR A N 1
ATOM 575 C CA . TYR A 1 77 ? 3.131 18.781 -6.844 1 97.5 77 TYR A CA 1
ATOM 576 C C . TYR A 1 77 ? 3.541 19.109 -5.414 1 97.5 77 TYR A C 1
ATOM 578 O O . TYR A 1 77 ? 4.062 20.188 -5.141 1 97.5 77 TYR A O 1
ATOM 586 N N . MET A 1 78 ? 3.367 18.172 -4.555 1 97.5 78 MET A N 1
ATOM 587 C CA . MET A 1 78 ? 3.678 18.344 -3.137 1 97.5 78 MET A CA 1
ATOM 588 C C . MET A 1 78 ? 4.887 17.516 -2.736 1 97.5 78 MET A C 1
ATOM 590 O O . MET A 1 78 ? 5.102 17.25 -1.55 1 97.5 78 MET A O 1
ATOM 594 N N . VAL A 1 79 ? 5.68 17.016 -3.693 1 98.12 79 VAL A N 1
ATOM 595 C CA . VAL A 1 79 ? 6.719 16.031 -3.41 1 98.12 79 VAL A CA 1
ATOM 596 C C . VAL A 1 79 ? 7.758 16.641 -2.471 1 98.12 79 VAL A C 1
ATOM 598 O O . VAL A 1 79 ? 8.266 15.953 -1.578 1 98.12 79 VAL A O 1
ATOM 601 N N . GLU A 1 80 ? 8.102 17.906 -2.58 1 97.12 80 GLU A N 1
ATOM 602 C CA . GLU A 1 80 ? 9.125 18.531 -1.757 1 97.12 80 GLU A CA 1
ATOM 603 C C . GLU A 1 80 ? 8.695 18.625 -0.297 1 97.12 80 GLU A C 1
ATOM 605 O O . GLU A 1 80 ? 9.422 18.188 0.6 1 97.12 80 GLU A O 1
ATOM 610 N N . VAL A 1 81 ? 7.48 19.141 -0.03 1 96.81 81 VAL A N 1
ATOM 611 C CA . VAL A 1 81 ? 7 19.297 1.34 1 96.81 81 VAL A CA 1
ATOM 612 C C . VAL A 1 81 ? 6.715 17.922 1.943 1 96.81 81 VAL A C 1
ATOM 614 O O . VAL A 1 81 ? 6.926 17.703 3.141 1 96.81 81 VAL A O 1
ATOM 617 N N . THR A 1 82 ? 6.246 16.984 1.085 1 98 82 THR A N 1
ATOM 618 C CA . THR A 1 82 ? 6.02 15.625 1.537 1 98 82 THR A CA 1
ATOM 619 C C . THR A 1 82 ? 7.32 14.992 2.029 1 98 82 THR A C 1
ATOM 621 O O . THR A 1 82 ? 7.367 14.422 3.123 1 98 82 THR A O 1
ATOM 624 N N . ASP A 1 83 ? 8.359 15.133 1.249 1 97.56 83 ASP A N 1
ATOM 625 C CA . ASP A 1 83 ? 9.664 14.609 1.637 1 97.56 83 ASP A CA 1
ATOM 626 C C . ASP A 1 83 ? 10.18 15.297 2.904 1 97.56 83 ASP A C 1
ATOM 628 O O . ASP A 1 83 ? 10.734 14.641 3.785 1 97.56 83 ASP A O 1
ATOM 632 N N . TYR A 1 84 ? 9.969 16.578 3.037 1 96 84 TYR A N 1
ATOM 633 C CA . TYR A 1 84 ? 10.422 17.344 4.191 1 96 84 TYR A CA 1
ATOM 634 C C . TYR A 1 84 ? 9.828 16.781 5.48 1 96 84 TYR A C 1
ATOM 636 O O . TYR A 1 84 ? 10.523 16.672 6.492 1 96 84 TYR A O 1
ATOM 644 N N . CYS A 1 85 ? 8.57 16.406 5.43 1 95.94 85 CYS A N 1
ATOM 645 C CA . CYS A 1 85 ? 7.891 15.883 6.613 1 95.94 85 CYS A CA 1
ATOM 646 C C . CYS A 1 85 ? 8.484 14.547 7.043 1 95.94 85 CYS A C 1
ATOM 648 O O . CYS A 1 85 ? 8.297 14.117 8.18 1 95.94 85 CYS A O 1
ATOM 650 N N . GLY A 1 86 ? 9.18 13.844 6.168 1 94.62 86 GLY A N 1
ATOM 651 C CA . GLY A 1 86 ? 9.836 12.586 6.488 1 94.62 86 GLY A CA 1
ATOM 652 C C . GLY A 1 86 ? 11.258 12.758 6.984 1 94.62 86 GLY A C 1
ATOM 653 O O . GLY A 1 86 ? 11.852 11.812 7.508 1 94.62 86 GLY A O 1
ATOM 654 N N . ILE A 1 87 ? 11.781 13.922 6.805 1 90.44 87 ILE A N 1
ATOM 655 C CA . ILE A 1 87 ? 13.172 14.203 7.148 1 90.44 87 ILE A CA 1
ATOM 656 C C . ILE A 1 87 ? 13.25 14.773 8.562 1 90.44 87 ILE A C 1
ATOM 658 O O . ILE A 1 87 ? 14.086 14.352 9.359 1 90.44 87 ILE A O 1
ATOM 662 N N . VAL A 1 88 ? 12.32 15.586 8.906 1 87.25 88 VAL A N 1
ATOM 663 C CA . VAL A 1 88 ? 12.414 16.344 10.141 1 87.25 88 VAL A CA 1
ATOM 664 C C . VAL A 1 88 ? 11.461 15.758 11.18 1 87.25 88 VAL A C 1
ATOM 666 O O . VAL A 1 88 ? 10.336 15.383 10.859 1 87.25 88 VAL A O 1
ATOM 669 N N . SER A 1 89 ? 12.023 15.703 12.406 1 86.31 89 SER A N 1
ATOM 670 C CA . SER A 1 89 ? 11.18 15.242 13.508 1 86.31 89 SER A CA 1
ATOM 671 C C . SER A 1 89 ? 10.43 16.406 14.148 1 86.31 89 SER A C 1
ATOM 673 O O . SER A 1 89 ? 11 17.469 14.367 1 86.31 89 SER A O 1
ATOM 675 N N . GLY A 1 90 ? 9.211 16.156 14.453 1 83 90 GLY A N 1
ATOM 676 C CA . GLY A 1 90 ? 8.422 17.141 15.172 1 83 90 GLY A CA 1
ATOM 677 C C . GLY A 1 90 ? 8.938 17.422 16.562 1 83 90 GLY A C 1
ATOM 678 O O . GLY A 1 90 ? 8.562 18.422 17.188 1 83 90 GLY A O 1
ATOM 679 N N . LYS A 1 91 ? 9.734 16.547 17.062 1 82.62 91 LYS A N 1
ATOM 680 C CA . LYS A 1 91 ? 10.359 16.781 18.375 1 82.62 91 LYS A CA 1
ATOM 681 C C . LYS A 1 91 ? 11.344 17.938 18.297 1 82.62 91 LYS A C 1
ATOM 683 O O . LYS A 1 91 ? 11.516 18.672 19.281 1 82.62 91 LYS A O 1
ATOM 688 N N . LYS A 1 92 ? 11.898 18.172 17.125 1 82.44 92 LYS A N 1
ATOM 689 C CA . LYS A 1 92 ? 12.984 19.141 16.984 1 82.44 92 LYS A CA 1
ATOM 690 C C . LYS A 1 92 ? 12.508 20.375 16.234 1 82.44 92 LYS A C 1
ATOM 692 O O . LYS A 1 92 ? 13.125 21.438 16.328 1 82.44 92 LYS A O 1
ATOM 697 N N . ALA A 1 93 ? 11.469 20.156 15.406 1 81.31 93 ALA A N 1
ATOM 698 C CA . ALA A 1 93 ? 10.945 21.25 14.602 1 81.31 93 ALA A CA 1
ATOM 699 C C . ALA A 1 93 ? 9.422 21.281 14.633 1 81.31 93 ALA A C 1
ATOM 701 O O . ALA A 1 93 ? 8.766 20.25 14.516 1 81.31 93 ALA A O 1
ATOM 702 N N . ASP A 1 94 ? 9 22.469 14.859 1 84.88 94 ASP A N 1
ATOM 703 C CA . ASP A 1 94 ? 7.551 22.641 14.82 1 84.88 94 ASP A CA 1
ATOM 704 C C . ASP A 1 94 ? 7.02 22.531 13.391 1 84.88 94 ASP A C 1
ATOM 706 O O . ASP A 1 94 ? 7.309 23.391 12.555 1 84.88 94 ASP A O 1
ATOM 710 N N . LYS A 1 95 ? 6.219 21.5 13.094 1 86.69 95 LYS A N 1
ATOM 711 C CA . LYS A 1 95 ? 5.699 21.266 11.75 1 86.69 95 LYS A CA 1
ATOM 712 C C . LYS A 1 95 ? 4.242 21.703 11.641 1 86.69 95 LYS A C 1
ATOM 714 O O . LYS A 1 95 ? 3.592 21.453 10.617 1 86.69 95 LYS A O 1
ATOM 719 N N . SER A 1 96 ? 3.713 22.344 12.625 1 89.25 96 SER A N 1
ATOM 720 C CA . SER A 1 96 ? 2.289 22.656 12.695 1 89.25 96 SER A CA 1
ATOM 721 C C . SER A 1 96 ? 1.919 23.75 11.703 1 89.25 96 SER A C 1
ATOM 723 O O . SER A 1 96 ? 0.746 23.922 11.359 1 89.25 96 SER A O 1
ATOM 725 N N . GLY A 1 97 ? 2.83 24.453 11.258 1 89.88 97 GLY A N 1
ATOM 726 C CA . GLY A 1 97 ? 2.533 25.578 10.383 1 89.88 97 GLY A CA 1
ATOM 727 C C . GLY A 1 97 ? 2.842 25.297 8.922 1 89.88 97 GLY A C 1
ATOM 728 O O . GLY A 1 97 ? 2.662 26.156 8.062 1 89.88 97 GLY A O 1
ATOM 729 N N . ILE A 1 98 ? 3.219 24.062 8.617 1 91.38 98 ILE A N 1
ATOM 730 C CA . ILE A 1 98 ? 3.641 23.688 7.266 1 91.38 98 ILE A CA 1
ATOM 731 C C . ILE A 1 98 ? 2.434 23.688 6.332 1 91.38 98 ILE A C 1
ATOM 733 O O . ILE A 1 98 ? 2.539 24.109 5.172 1 91.38 98 ILE A O 1
ATOM 737 N N . PHE A 1 99 ? 1.316 23.188 6.879 1 95.69 99 PHE A N 1
ATOM 738 C CA . PHE A 1 99 ? 0.092 23.062 6.094 1 95.69 99 PHE A CA 1
ATOM 739 C C . PHE A 1 99 ? -1.045 23.844 6.75 1 95.69 99 PHE A C 1
ATOM 741 O O . PHE A 1 99 ? -0.958 24.219 7.922 1 95.69 99 PHE A O 1
ATOM 748 N N . LYS A 1 100 ? -1.996 24.203 5.926 1 96.5 100 LYS A N 1
ATOM 749 C CA . LYS A 1 100 ? -3.287 24.562 6.504 1 96.5 100 LYS A CA 1
ATOM 750 C C . LYS A 1 100 ? -4.02 23.328 7.02 1 96.5 100 LYS A C 1
ATOM 752 O O . LYS A 1 100 ? -4.395 22.453 6.238 1 96.5 100 LYS A O 1
ATOM 757 N N . THR A 1 101 ? -4.223 23.328 8.344 1 97.56 101 THR A N 1
ATOM 758 C CA . THR A 1 101 ? -4.82 22.172 9 1 97.56 101 THR A CA 1
ATOM 759 C C . THR A 1 101 ? -6.328 22.359 9.148 1 97.56 101 THR A C 1
ATOM 761 O O . THR A 1 101 ? -6.797 23.453 9.453 1 97.56 101 THR A O 1
ATOM 764 N N . PHE A 1 102 ? -7.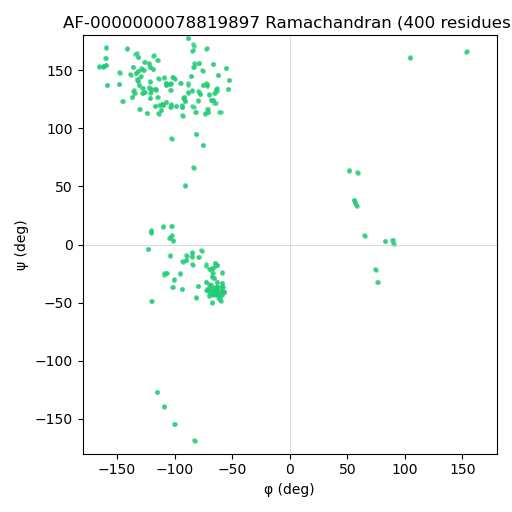082 21.312 8.922 1 97.88 102 PHE A N 1
ATOM 765 C CA . PHE A 1 102 ? -8.508 21.312 9.234 1 97.88 102 PHE A CA 1
ATOM 766 C C . PHE A 1 102 ? -8.906 20.031 9.953 1 97.88 102 PHE A C 1
ATOM 768 O O . PHE A 1 102 ? -8.109 19.094 10.039 1 97.88 102 PHE A O 1
ATOM 775 N N . TYR A 1 103 ? -10.062 20.016 10.57 1 98.25 103 TYR A N 1
ATOM 776 C CA . TYR A 1 103 ? -10.555 18.906 11.375 1 98.25 103 TYR A CA 1
ATOM 777 C C . TYR A 1 103 ? -11.961 18.5 10.945 1 98.25 103 TYR A C 1
ATOM 779 O O . TYR A 1 103 ? -12.664 19.281 10.289 1 98.25 103 TYR A O 1
ATOM 787 N N . GLY A 1 104 ? -12.25 17.234 11.148 1 98.12 104 GLY A N 1
ATOM 788 C CA . GLY A 1 104 ? -13.562 16.703 10.812 1 98.12 104 GLY A CA 1
ATOM 789 C C . GLY A 1 104 ? -14.336 16.219 12.031 1 98.12 104 GLY A C 1
ATOM 790 O O . GLY A 1 104 ? -14.484 16.953 13.008 1 98.12 104 GLY A O 1
ATOM 791 N N . LYS A 1 105 ? -14.805 15.016 12.031 1 98.06 105 LYS A N 1
ATOM 792 C CA . LYS A 1 105 ? -15.695 14.438 13.031 1 98.06 105 LYS A CA 1
ATOM 793 C C . LYS A 1 105 ? -14.953 14.172 14.336 1 98.06 105 LYS A C 1
ATOM 795 O O . LYS A 1 105 ? -15.523 14.305 15.422 1 98.06 105 LYS A O 1
ATOM 800 N N . LEU A 1 106 ? -13.719 13.711 14.359 1 97.88 106 LEU A N 1
ATOM 801 C CA . LEU A 1 106 ? -12.977 13.25 15.523 1 97.88 106 LEU A CA 1
ATOM 802 C C . LEU A 1 106 ? -12.32 14.414 16.25 1 97.88 106 LEU A C 1
ATOM 804 O O . LEU A 1 106 ? -11.867 14.273 17.391 1 97.88 106 LEU A O 1
ATOM 808 N N . GLU A 1 107 ? -12.133 15.578 15.727 1 95.44 107 GLU A N 1
ATOM 809 C CA . GLU A 1 107 ? -11.703 16.859 16.281 1 95.44 107 GLU A CA 1
ATOM 810 C C . GLU A 1 107 ? -10.203 16.859 16.562 1 95.44 107 GLU A C 1
ATOM 812 O O . GLU A 1 107 ? -9.602 17.922 16.734 1 95.44 107 GLU A O 1
ATOM 817 N N . LYS A 1 108 ? -9.578 15.648 16.719 1 98.12 108 LYS A N 1
ATOM 818 C CA . LYS A 1 108 ? -8.164 15.617 17.094 1 98.12 108 LYS A CA 1
ATOM 819 C C . LYS A 1 108 ? -7.344 14.891 16.031 1 98.12 108 LYS A C 1
ATOM 821 O O . LYS A 1 108 ? -6.215 14.469 16.297 1 98.12 108 LYS A O 1
ATOM 826 N N . ALA A 1 109 ? -7.895 14.633 14.922 1 98.81 109 ALA A N 1
ATOM 827 C CA . ALA A 1 109 ? -7.156 14.102 13.781 1 98.81 109 ALA A CA 1
ATOM 828 C C . ALA A 1 109 ? -6.875 15.188 12.75 1 98.81 109 ALA A C 1
ATOM 830 O O . ALA A 1 109 ? -7.695 15.438 11.859 1 98.81 109 ALA A O 1
ATOM 831 N N . PRO A 1 110 ? -5.719 15.852 12.891 1 98.81 110 PRO A N 1
ATOM 832 C CA . PRO A 1 110 ? -5.434 16.938 11.945 1 98.81 110 PRO A CA 1
ATOM 833 C C . PRO A 1 110 ? -5.301 16.453 10.508 1 98.81 110 PRO A C 1
ATOM 835 O O . PRO A 1 110 ? -4.633 15.445 10.25 1 98.81 110 PRO A O 1
ATOM 838 N N . MET A 1 111 ? -5.984 17.141 9.609 1 98.81 111 MET A N 1
ATOM 839 C CA . MET A 1 111 ? -5.938 16.812 8.188 1 98.81 111 MET A CA 1
ATOM 840 C C . MET A 1 111 ? -5.375 17.984 7.379 1 98.81 111 MET A C 1
ATOM 842 O O . MET A 1 111 ? -5.496 19.141 7.785 1 98.81 111 MET A O 1
ATOM 846 N N . ILE A 1 112 ? -4.754 17.672 6.289 1 98.56 112 ILE A N 1
ATOM 847 C CA . ILE A 1 112 ? -4.035 18.641 5.473 1 98.56 112 ILE A CA 1
ATOM 848 C C . ILE A 1 112 ? -4.945 19.172 4.367 1 98.56 112 ILE A C 1
ATOM 850 O O . ILE A 1 112 ? -5.328 18.422 3.463 1 98.56 112 ILE A O 1
ATOM 854 N N . ARG A 1 113 ? -5.215 20.422 4.344 1 98.19 113 ARG A N 1
ATOM 855 C CA . ARG A 1 113 ? -6.102 21.031 3.357 1 98.19 113 ARG A CA 1
ATOM 856 C C . ARG A 1 113 ? -5.535 20.875 1.949 1 98.19 113 ARG A C 1
ATOM 858 O O . ARG A 1 113 ? -6.285 20.688 0.991 1 98.19 113 ARG A O 1
ATOM 865 N N . GLU A 1 114 ? -4.234 21.031 1.779 1 98 114 GLU A N 1
ATOM 866 C CA . GLU A 1 114 ? -3.578 21.047 0.476 1 98 114 GLU A CA 1
ATOM 867 C C . GLU A 1 114 ? -3.615 19.672 -0.178 1 98 114 GLU A C 1
ATOM 869 O O . GLU A 1 114 ? -3.48 19.547 -1.397 1 98 114 GLU A O 1
ATOM 874 N N . CYS A 1 115 ? -3.799 18.609 0.602 1 98.69 115 CYS A N 1
ATOM 875 C CA . CYS A 1 115 ? -3.816 17.266 0.035 1 98.69 115 CYS A CA 1
ATOM 876 C C . CYS A 1 115 ? -5.125 17 -0.699 1 98.69 115 CYS A C 1
ATOM 878 O O . CYS A 1 115 ? -6.203 17.344 -0.198 1 98.69 115 CYS A O 1
ATOM 880 N N . PRO A 1 116 ? -5.086 16.406 -1.839 1 98.62 116 PRO A N 1
ATOM 881 C CA . PRO A 1 116 ? -6.289 16.109 -2.623 1 98.62 116 PRO A CA 1
ATOM 882 C C . PRO A 1 116 ? -7.301 15.266 -1.854 1 98.62 116 PRO A C 1
ATOM 884 O O . PRO A 1 116 ? -8.508 15.484 -1.982 1 98.62 116 PRO A O 1
ATOM 887 N N . VAL A 1 117 ? -6.84 14.266 -1.092 1 98.81 117 VAL A N 1
ATOM 888 C CA . VAL A 1 117 ? -7.711 13.344 -0.369 1 98.81 117 VAL A CA 1
ATOM 889 C C . VAL A 1 117 ? -7.254 13.227 1.083 1 98.81 117 VAL A C 1
ATOM 891 O O . VAL A 1 117 ? -6.051 13.172 1.358 1 98.81 117 VAL A O 1
ATOM 894 N N . ASN A 1 118 ? -8.18 13.234 2.002 1 98.94 118 ASN A N 1
ATOM 895 C CA . ASN A 1 118 ? -7.926 13.078 3.432 1 98.94 118 ASN A CA 1
ATOM 896 C C . ASN A 1 118 ? -8.797 11.977 4.035 1 98.94 118 ASN A C 1
ATOM 898 O O . ASN A 1 118 ? -9.992 11.906 3.764 1 98.94 118 ASN A O 1
ATOM 902 N N . LEU A 1 119 ? -8.227 11.164 4.812 1 98.94 119 LEU A N 1
ATOM 903 C CA . LEU A 1 119 ? -8.922 10.117 5.559 1 98.94 119 LEU A CA 1
ATOM 904 C C . LEU A 1 119 ? -8.859 10.391 7.055 1 98.94 119 LEU A C 1
ATOM 906 O O . LEU A 1 119 ? -7.773 10.492 7.629 1 98.94 119 LEU A O 1
ATOM 910 N N . GLU A 1 120 ? -9.961 10.531 7.645 1 98.94 120 GLU A N 1
ATOM 911 C CA . GLU A 1 120 ? -10.094 10.672 9.086 1 98.94 120 GLU A CA 1
ATOM 912 C C . GLU A 1 120 ? -10.273 9.32 9.766 1 98.94 120 GLU A C 1
ATOM 914 O O . GLU A 1 120 ? -11.234 8.602 9.484 1 98.94 120 GLU A O 1
ATOM 919 N N . CYS A 1 121 ? -9.391 9 10.734 1 98.94 121 CYS A N 1
ATOM 920 C CA . CYS A 1 121 ? -9.352 7.629 11.227 1 98.94 121 CYS A CA 1
ATOM 921 C C . CYS A 1 121 ? -9.453 7.59 12.742 1 98.94 121 CYS A C 1
ATOM 923 O O . CYS A 1 121 ? -8.703 8.273 13.445 1 98.94 121 CYS A O 1
ATOM 925 N N . ARG A 1 122 ? -10.32 6.781 13.195 1 98.94 122 ARG A N 1
ATOM 926 C CA . ARG A 1 122 ? -10.359 6.402 14.602 1 98.94 122 ARG A CA 1
ATOM 927 C C . ARG A 1 122 ? -9.461 5.199 14.875 1 98.94 122 ARG A C 1
ATOM 929 O O . ARG A 1 122 ? -9.531 4.195 14.156 1 98.94 122 ARG A O 1
ATOM 936 N N . LEU A 1 123 ? -8.625 5.324 15.891 1 98.88 123 LEU A N 1
ATOM 937 C CA . LEU A 1 123 ? -7.742 4.211 16.219 1 98.88 123 LEU A CA 1
ATOM 938 C C . LEU A 1 123 ? -8.547 2.996 16.672 1 98.88 123 LEU A C 1
ATOM 940 O O . LEU A 1 123 ? -9.312 3.084 17.641 1 98.88 123 LEU A O 1
ATOM 944 N N . ALA A 1 124 ? -8.375 1.913 15.984 1 98.56 124 ALA A N 1
ATOM 945 C CA . ALA A 1 124 ? -9.109 0.688 16.297 1 98.56 124 ALA A CA 1
ATOM 946 C C . ALA A 1 124 ? -8.227 -0.3 17.047 1 98.56 124 ALA A C 1
ATOM 948 O O . ALA A 1 124 ? -8.711 -1.048 17.906 1 98.56 124 ALA A O 1
ATOM 949 N N . ASP A 1 125 ? -6.969 -0.364 16.719 1 98.25 125 ASP A N 1
ATOM 950 C CA . ASP A 1 125 ? -6.035 -1.312 17.312 1 98.25 125 ASP A CA 1
ATOM 951 C C . ASP A 1 125 ? -4.59 -0.875 17.094 1 98.25 125 ASP A C 1
ATOM 953 O O . ASP A 1 125 ? -4.316 -0.025 16.25 1 98.25 125 ASP A O 1
ATOM 957 N N . THR A 1 126 ? -3.75 -1.275 17.953 1 98.5 126 THR A N 1
ATOM 958 C CA . THR A 1 126 ? -2.305 -1.149 17.797 1 98.5 126 THR A CA 1
ATOM 959 C C . THR A 1 126 ? -1.632 -2.518 17.859 1 98.5 126 THR A C 1
ATOM 961 O O . THR A 1 126 ? -1.856 -3.279 18.797 1 98.5 126 THR A O 1
ATOM 964 N N . LEU A 1 127 ? -0.854 -2.826 16.844 1 98.31 127 LEU A N 1
ATOM 965 C CA . LEU A 1 127 ? -0.2 -4.129 16.766 1 98.31 127 LEU A CA 1
ATOM 966 C C . LEU A 1 127 ? 1.314 -3.982 16.875 1 98.31 127 LEU A C 1
ATOM 968 O O . LEU A 1 127 ? 1.886 -3.014 16.359 1 98.31 127 LEU A O 1
ATOM 972 N N . ASP A 1 128 ? 1.904 -4.934 17.547 1 97 128 ASP A N 1
ATOM 973 C CA . ASP A 1 128 ? 3.352 -5.02 17.703 1 97 128 ASP A CA 1
ATOM 974 C C . ASP A 1 128 ? 3.863 -6.418 17.375 1 97 128 ASP A C 1
ATOM 976 O O . ASP A 1 128 ? 3.561 -7.379 18.078 1 97 128 ASP A O 1
ATOM 980 N N . PHE A 1 129 ? 4.695 -6.543 16.328 1 96.31 129 PHE A N 1
ATOM 981 C CA . PHE A 1 129 ? 5.191 -7.844 15.891 1 96.31 129 PHE A CA 1
ATOM 982 C C . PHE A 1 129 ? 6.629 -8.055 16.359 1 96.31 129 PHE A C 1
ATOM 984 O O . PHE A 1 129 ? 7.348 -8.891 15.812 1 96.31 129 PHE A O 1
ATOM 991 N N . GLY A 1 130 ? 7.145 -7.234 17.359 1 93.69 130 GLY A N 1
ATOM 992 C CA . GLY A 1 130 ? 8.43 -7.414 18.016 1 93.69 130 GLY A CA 1
ATOM 993 C C . GLY A 1 130 ? 9.562 -6.684 17.312 1 93.69 130 GLY A C 1
ATOM 994 O O . GLY A 1 130 ? 10.711 -6.746 17.75 1 93.69 130 GLY A O 1
ATOM 995 N N . GLY A 1 131 ? 9.43 -5.973 16.297 1 94.62 131 GLY A N 1
ATOM 996 C CA . GLY A 1 131 ? 10.461 -5.281 15.547 1 94.62 131 GLY A CA 1
ATOM 997 C C . GLY A 1 131 ? 10.547 -3.801 15.867 1 94.62 131 GLY A C 1
ATOM 998 O O . GLY A 1 131 ? 10.297 -3.395 17 1 94.62 131 GLY A O 1
ATOM 999 N N . THR A 1 132 ? 11.039 -3.053 14.914 1 95 132 THR A N 1
ATOM 1000 C CA . THR A 1 132 ? 11.344 -1.641 15.117 1 95 132 THR A CA 1
ATOM 1001 C C . THR A 1 132 ? 10.102 -0.78 14.898 1 95 132 THR A C 1
ATOM 1003 O O . THR A 1 132 ? 10.125 0.424 15.164 1 95 132 THR A O 1
ATOM 1006 N N . ASN A 1 133 ? 9.039 -1.404 14.445 1 98.38 133 ASN A N 1
ATOM 1007 C CA . ASN A 1 133 ? 7.848 -0.641 14.094 1 98.38 133 ASN A CA 1
ATOM 1008 C C . ASN A 1 133 ? 6.648 -1.05 14.945 1 98.38 133 ASN A C 1
ATOM 1010 O O . ASN A 1 133 ? 6.691 -2.076 15.633 1 98.38 133 ASN A O 1
ATOM 1014 N N . GLU A 1 134 ? 5.695 -0.259 14.977 1 97.88 134 GLU A N 1
ATOM 1015 C CA . GLU A 1 134 ? 4.348 -0.603 15.43 1 97.88 134 GLU A CA 1
ATOM 1016 C C . GLU A 1 134 ? 3.305 -0.226 14.383 1 97.88 134 GLU A C 1
ATOM 1018 O O . GLU A 1 134 ? 3.523 0.683 13.578 1 97.88 134 GLU A O 1
ATOM 1023 N N . VAL A 1 135 ? 2.236 -0.996 14.375 1 98.81 135 VAL A N 1
ATOM 1024 C CA . VAL A 1 135 ? 1.185 -0.844 13.375 1 98.81 135 VAL A CA 1
ATOM 1025 C C . VAL A 1 135 ? -0.055 -0.227 14.016 1 98.81 135 VAL A C 1
ATOM 1027 O O . VAL A 1 135 ? -0.574 -0.75 15.008 1 98.81 135 VAL A O 1
ATOM 1030 N N . PHE A 1 136 ? -0.516 0.914 13.5 1 98.94 136 PHE A N 1
ATOM 1031 C CA . PHE A 1 136 ? -1.776 1.516 13.922 1 98.94 136 PHE A CA 1
ATOM 1032 C C . PHE A 1 136 ? -2.891 1.178 12.938 1 98.94 136 PHE A C 1
ATOM 1034 O O . PHE A 1 136 ? -2.783 1.468 11.742 1 98.94 136 PHE A O 1
ATOM 1041 N N . ILE A 1 137 ? -3.889 0.503 13.461 1 98.88 137 ILE A N 1
ATOM 1042 C CA . ILE A 1 137 ? -5.082 0.197 12.68 1 98.88 137 ILE A CA 1
ATOM 1043 C C . ILE A 1 137 ? -6.145 1.27 12.914 1 98.88 137 ILE A C 1
ATOM 1045 O O . ILE A 1 137 ? -6.578 1.479 14.047 1 98.88 137 ILE A O 1
ATOM 1049 N N . GLY A 1 138 ? -6.523 1.931 11.867 1 98.88 138 GLY A N 1
ATOM 1050 C CA . GLY A 1 138 ? -7.547 2.957 11.969 1 98.88 138 GLY A CA 1
ATOM 1051 C C . GLY A 1 138 ? -8.805 2.621 11.188 1 98.88 138 GLY A C 1
ATOM 1052 O O . GLY A 1 138 ? -8.734 2.148 10.055 1 98.88 138 GLY A O 1
ATOM 1053 N N . GLU A 1 139 ? -9.906 2.797 11.805 1 98.81 139 GLU A N 1
ATOM 1054 C CA . GLU A 1 139 ? -11.172 2.812 11.07 1 98.81 139 GLU A CA 1
ATOM 1055 C C . GLU A 1 139 ? -11.398 4.16 10.391 1 98.81 139 GLU A C 1
ATOM 1057 O O . GLU A 1 139 ? -11.352 5.207 11.047 1 98.81 139 GLU A O 1
ATOM 1062 N N . ILE A 1 140 ? -11.602 4.16 9.094 1 98.88 140 ILE A N 1
ATOM 1063 C CA . ILE A 1 140 ? -11.898 5.398 8.375 1 98.88 140 ILE A CA 1
ATOM 1064 C C . ILE A 1 140 ? -13.336 5.836 8.68 1 98.88 140 ILE A C 1
ATOM 1066 O O . ILE A 1 140 ? -14.289 5.188 8.25 1 98.88 140 ILE A O 1
ATOM 1070 N N . VAL A 1 141 ? -13.461 6.953 9.383 1 98.88 141 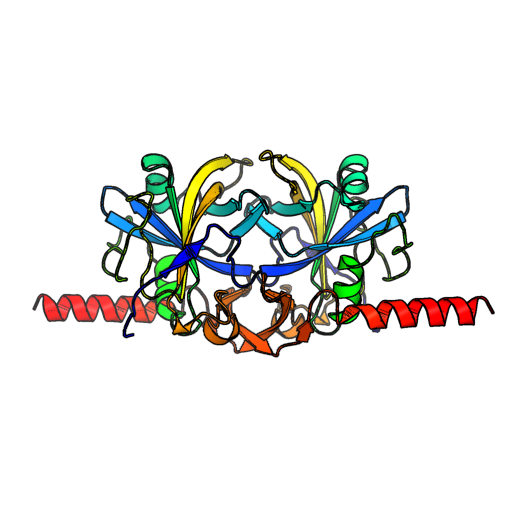VAL A N 1
ATOM 1071 C CA . VAL A 1 141 ? -14.789 7.363 9.812 1 98.88 141 VAL A CA 1
ATOM 1072 C C . VAL A 1 141 ? -15.375 8.359 8.812 1 98.88 141 VAL A C 1
ATOM 1074 O O . VAL A 1 141 ? -16.594 8.547 8.75 1 98.88 141 VAL A O 1
ATOM 1077 N N . GLU A 1 142 ? -14.523 9.047 8.117 1 98.88 142 GLU A N 1
ATOM 1078 C CA . GLU A 1 142 ? -14.906 9.977 7.059 1 98.88 142 GLU A CA 1
ATOM 1079 C C . GLU A 1 142 ? -13.734 10.281 6.137 1 98.88 142 GLU A C 1
ATOM 1081 O O . GLU A 1 142 ? -12.57 10.164 6.539 1 98.88 142 GLU A O 1
ATOM 1086 N N . SER A 1 143 ? -14.008 10.641 4.906 1 98.88 143 SER A N 1
ATOM 1087 C CA . SER A 1 143 ? -13.016 11.109 3.943 1 98.88 143 SER A CA 1
ATOM 1088 C C . SER A 1 143 ? -13.414 12.461 3.365 1 98.88 143 SER A C 1
ATOM 1090 O O . SER A 1 143 ? -14.586 12.844 3.393 1 98.88 143 SER A O 1
ATOM 1092 N N . TYR A 1 144 ? -12.398 13.156 2.889 1 98.81 144 TYR A N 1
ATOM 1093 C CA . TYR A 1 144 ? -12.625 14.5 2.385 1 98.81 144 TYR A CA 1
ATOM 1094 C C . TYR A 1 144 ? -11.844 14.742 1.097 1 98.81 144 TYR A C 1
ATOM 1096 O O . TYR A 1 144 ? -10.742 14.219 0.926 1 98.81 144 TYR A O 1
ATOM 1104 N N . ALA A 1 145 ? -12.422 15.516 0.242 1 98.75 145 ALA A N 1
ATOM 1105 C CA . ALA A 1 145 ? -11.773 15.969 -0.985 1 98.75 145 ALA A CA 1
ATOM 1106 C C . ALA A 1 145 ? -12.445 17.219 -1.533 1 98.75 145 ALA A C 1
ATOM 1108 O O . ALA A 1 145 ? -13.586 17.531 -1.188 1 98.75 145 ALA A O 1
ATOM 1109 N N . GLU A 1 146 ? -11.664 18 -2.283 1 98.31 146 GLU A N 1
ATOM 1110 C CA . GLU A 1 146 ? -12.258 19.094 -3.059 1 98.31 146 GLU A CA 1
ATOM 1111 C C . GLU A 1 146 ? -12.898 18.562 -4.336 1 98.31 146 GLU A C 1
ATOM 1113 O O . GLU A 1 146 ? -12.453 17.562 -4.902 1 98.31 146 GLU A O 1
ATOM 1118 N N . ASP A 1 147 ? -13.844 19.281 -4.875 1 97.5 147 ASP A N 1
ATOM 1119 C CA . ASP A 1 147 ? -14.594 18.891 -6.07 1 97.5 147 ASP A CA 1
ATOM 1120 C C . ASP A 1 147 ? -13.648 18.688 -7.254 1 97.5 147 ASP A C 1
ATOM 1122 O O . ASP A 1 147 ? -13.891 17.812 -8.094 1 97.5 147 ASP A O 1
ATOM 1126 N N . ARG A 1 148 ? -12.656 19.469 -7.344 1 97.62 148 ARG A N 1
ATOM 1127 C CA . ARG A 1 148 ? -11.766 19.422 -8.5 1 97.62 148 ARG A CA 1
ATOM 1128 C C . ARG A 1 148 ? -11.031 18.094 -8.578 1 97.62 148 ARG A C 1
ATOM 1130 O O . ARG A 1 148 ? -10.477 17.734 -9.625 1 97.62 148 ARG A O 1
ATOM 1137 N N . TYR A 1 149 ? -11.023 17.344 -7.5 1 98.31 149 TYR A N 1
ATOM 1138 C CA . TYR A 1 149 ? -10.336 16.062 -7.5 1 98.31 149 TYR A CA 1
ATOM 1139 C C . TYR A 1 149 ? -11.32 14.914 -7.66 1 98.31 149 TYR A C 1
ATOM 1141 O O . TYR A 1 149 ? -10.93 13.742 -7.617 1 98.31 149 TYR A O 1
ATOM 1149 N N . LEU A 1 150 ? -12.594 15.203 -7.844 1 98.12 150 LEU A N 1
ATOM 1150 C CA . LEU A 1 150 ? -13.633 14.18 -7.887 1 98.12 150 LEU A CA 1
ATOM 1151 C C . LEU A 1 150 ? -14.172 14.016 -9.305 1 98.12 150 LEU A C 1
ATOM 1153 O O . LEU A 1 150 ? -14.242 14.984 -10.062 1 98.12 150 LEU A O 1
ATOM 1157 N N . CYS A 1 151 ? -14.492 12.836 -9.695 1 97.62 151 CYS A N 1
ATOM 1158 C CA . CYS A 1 151 ? -15.297 12.445 -10.852 1 97.62 151 CYS A CA 1
ATOM 1159 C C . CYS A 1 151 ? -16.469 11.578 -10.422 1 97.62 151 CYS A C 1
ATOM 1161 O O . CYS A 1 151 ? -16.281 10.477 -9.906 1 97.62 151 CYS A O 1
ATOM 1163 N N . ASN A 1 152 ? -17.688 11.969 -10.523 1 95.62 152 ASN A N 1
ATOM 1164 C CA . ASN A 1 152 ? -18.891 11.273 -10.078 1 95.62 152 ASN A CA 1
ATOM 1165 C C . ASN A 1 152 ? -18.828 10.93 -8.594 1 95.62 152 ASN A C 1
ATOM 1167 O O . ASN A 1 152 ? -19.109 9.797 -8.195 1 95.62 152 ASN A O 1
ATOM 1171 N N . GLY A 1 153 ? -18.266 11.859 -7.852 1 96.12 153 GLY A N 1
ATOM 1172 C CA . GLY A 1 153 ? -18.266 11.727 -6.402 1 96.12 153 GLY A CA 1
ATOM 1173 C C . GLY A 1 153 ? -17.141 10.844 -5.887 1 96.12 153 GLY A C 1
ATOM 1174 O O . GLY A 1 153 ? -17.047 10.594 -4.684 1 96.12 153 GLY A O 1
ATOM 1175 N N . ILE A 1 154 ? -16.328 10.398 -6.836 1 97.19 154 ILE A N 1
ATOM 1176 C CA . ILE A 1 154 ? -15.242 9.492 -6.492 1 97.19 154 ILE A CA 1
ATOM 1177 C C . ILE A 1 154 ? -13.898 10.148 -6.801 1 97.19 154 ILE A C 1
ATOM 1179 O O . ILE A 1 154 ? -13.727 10.75 -7.863 1 97.19 154 ILE A O 1
ATOM 1183 N N . PRO A 1 155 ? -12.945 10.055 -5.836 1 98.38 155 PRO A N 1
ATOM 1184 C CA . PRO A 1 155 ? -11.633 10.609 -6.168 1 98.38 155 PRO A CA 1
ATOM 1185 C C . PRO A 1 155 ? -11.062 10.039 -7.465 1 98.38 155 PRO A C 1
ATOM 1187 O O . PRO A 1 155 ? -11.125 8.828 -7.691 1 98.38 155 PRO A O 1
ATOM 1190 N N . ASP A 1 156 ? -10.562 10.953 -8.273 1 98.12 156 ASP A N 1
ATOM 1191 C CA . ASP A 1 156 ? -10 10.617 -9.578 1 98.12 156 ASP A CA 1
ATOM 1192 C C . ASP A 1 156 ? -8.477 10.641 -9.547 1 98.12 156 ASP A C 1
ATOM 1194 O O . ASP A 1 156 ? -7.867 11.703 -9.359 1 98.12 156 ASP A O 1
ATOM 1198 N N . ILE A 1 157 ? -7.855 9.492 -9.812 1 98.38 157 ILE A N 1
ATOM 1199 C CA . ILE A 1 157 ? -6.41 9.352 -9.664 1 98.38 157 ILE A CA 1
ATOM 1200 C C . ILE A 1 157 ? -5.695 10.289 -10.633 1 98.38 157 ILE A C 1
ATOM 1202 O O . ILE A 1 157 ? -4.617 10.805 -10.328 1 98.38 157 ILE A O 1
ATOM 1206 N N . GLU A 1 158 ? -6.234 10.562 -11.789 1 97.5 158 GLU A N 1
ATOM 1207 C CA . GLU A 1 158 ? -5.629 11.453 -12.773 1 97.5 158 GLU A CA 1
ATOM 1208 C C . GLU A 1 158 ? -5.637 12.898 -12.281 1 97.5 158 GLU A C 1
ATOM 1210 O O . GLU A 1 158 ? -4.758 13.688 -12.641 1 97.5 158 GLU A O 1
ATOM 1215 N N . LYS A 1 159 ? -6.676 13.227 -11.562 1 98 159 LYS A N 1
ATOM 1216 C CA . LYS A 1 159 ? -6.762 14.57 -10.992 1 98 159 LYS A CA 1
ATOM 1217 C C . LYS A 1 159 ? -5.91 14.695 -9.734 1 98 159 LYS A C 1
ATOM 1219 O O . LYS A 1 159 ? -5.309 15.742 -9.484 1 98 159 LYS A O 1
ATOM 1224 N N . ILE A 1 160 ? -5.859 13.617 -8.961 1 98.38 160 ILE A N 1
ATOM 1225 C CA . ILE A 1 160 ? -5.109 13.602 -7.715 1 98.38 160 ILE A CA 1
ATOM 1226 C C . ILE A 1 160 ? -3.613 13.633 -8.008 1 98.38 160 ILE A C 1
ATOM 1228 O O . ILE A 1 160 ? -2.857 14.344 -7.336 1 98.38 160 ILE A O 1
ATOM 1232 N N . GLU A 1 161 ? -3.186 12.797 -9.031 1 98.44 161 GLU A N 1
ATOM 1233 C CA . GLU A 1 161 ? -1.782 12.602 -9.383 1 98.44 161 GLU A CA 1
ATOM 1234 C C . GLU A 1 161 ? -0.948 12.25 -8.156 1 98.44 161 GLU A C 1
ATOM 1236 O O . GLU A 1 161 ? 0.022 12.938 -7.836 1 98.44 161 GLU A O 1
ATOM 1241 N N . PRO A 1 162 ? -1.256 11.094 -7.562 1 98.75 162 PRO A N 1
ATOM 1242 C CA . PRO A 1 162 ? -0.57 10.727 -6.32 1 98.75 162 PRO A CA 1
ATOM 1243 C C . PRO A 1 162 ? 0.884 10.32 -6.543 1 98.75 162 PRO A C 1
ATOM 1245 O O . PRO A 1 162 ? 1.325 10.203 -7.691 1 98.75 162 PRO A O 1
ATOM 1248 N N . ILE A 1 163 ? 1.633 10.211 -5.434 1 98.81 163 ILE A N 1
ATOM 1249 C CA . ILE A 1 163 ? 3.051 9.867 -5.426 1 98.81 163 ILE A CA 1
ATOM 1250 C C . ILE A 1 163 ? 3.23 8.414 -5 1 98.81 163 ILE A C 1
ATOM 1252 O O . ILE A 1 163 ? 2.551 7.941 -4.082 1 98.81 163 ILE A O 1
ATOM 1256 N N . VAL A 1 164 ? 4.098 7.695 -5.648 1 98.75 164 VAL A N 1
ATOM 1257 C CA . VAL A 1 164 ? 4.508 6.387 -5.156 1 98.75 164 VAL A CA 1
ATOM 1258 C C . VAL A 1 164 ? 5.988 6.422 -4.777 1 98.75 164 VAL A C 1
ATOM 1260 O O . VAL A 1 164 ? 6.727 7.309 -5.211 1 98.75 164 VAL A O 1
ATOM 1263 N N . PHE A 1 165 ? 6.359 5.484 -3.951 1 98.75 165 PHE A N 1
ATOM 1264 C CA . PHE A 1 165 ? 7.703 5.387 -3.393 1 98.75 165 PHE A CA 1
ATOM 1265 C C . PHE A 1 165 ? 8.344 4.055 -3.758 1 98.75 165 PHE A C 1
ATOM 1267 O O . PHE A 1 165 ? 7.691 3.012 -3.711 1 98.75 165 PHE A O 1
ATOM 1274 N N . SER A 1 166 ? 9.539 4.07 -4.25 1 98.25 166 SER A N 1
ATOM 1275 C CA . SER A 1 166 ? 10.367 2.877 -4.375 1 98.25 166 SER A CA 1
ATOM 1276 C C . SER A 1 166 ? 11.438 2.834 -3.287 1 98.25 166 SER A C 1
ATOM 1278 O O . SER A 1 166 ? 12.305 3.711 -3.225 1 98.25 166 SER A O 1
ATOM 1280 N N . MET A 1 167 ? 11.344 1.811 -2.557 1 95.94 167 MET A N 1
ATOM 1281 C CA . MET A 1 167 ? 12.242 1.645 -1.414 1 95.94 167 MET A CA 1
ATOM 1282 C C . MET A 1 167 ? 13.586 1.083 -1.856 1 95.94 167 MET A C 1
ATOM 1284 O O . MET A 1 167 ? 13.68 0.422 -2.893 1 95.94 167 MET A O 1
ATOM 1288 N N . TYR A 1 168 ? 14.68 1.312 -1.093 1 95 168 TYR A N 1
ATOM 1289 C CA . TYR A 1 168 ? 16.078 0.884 -1.209 1 95 168 TYR A CA 1
ATOM 1290 C C . TYR A 1 168 ? 16.797 1.686 -2.279 1 95 168 TYR A C 1
ATOM 1292 O O . TYR A 1 168 ? 18.016 1.854 -2.213 1 95 168 TYR A O 1
ATOM 1300 N N . ASP A 1 169 ? 16.047 2.094 -3.336 1 95.31 169 ASP A N 1
ATOM 1301 C CA . ASP A 1 169 ? 16.641 3.131 -4.172 1 95.31 169 ASP A CA 1
ATOM 1302 C C . ASP A 1 169 ? 16.188 4.52 -3.738 1 95.31 169 ASP A C 1
ATOM 1304 O O . ASP A 1 169 ? 16.75 5.527 -4.168 1 95.31 169 ASP A O 1
ATOM 1308 N N . ASN A 1 170 ? 15.141 4.621 -2.906 1 97.06 170 ASN A N 1
ATOM 1309 C CA . ASN A 1 170 ? 14.648 5.816 -2.23 1 97.06 170 ASN A CA 1
ATOM 1310 C C . ASN A 1 170 ? 14.273 6.91 -3.227 1 97.06 170 ASN A C 1
ATOM 1312 O O . ASN A 1 170 ? 14.773 8.031 -3.137 1 97.06 170 ASN A O 1
ATOM 1316 N N . ASN A 1 171 ? 13.305 6.617 -4.066 1 98.38 171 ASN A N 1
ATOM 1317 C CA . ASN A 1 171 ? 12.844 7.578 -5.059 1 98.38 171 ASN A CA 1
ATOM 1318 C C . ASN A 1 171 ? 11.32 7.699 -5.059 1 98.38 171 ASN A C 1
ATOM 1320 O O . ASN A 1 171 ? 10.625 6.734 -4.75 1 98.38 171 ASN A O 1
ATOM 1324 N N . TYR A 1 172 ? 10.898 8.883 -5.406 1 98.69 172 TYR A N 1
ATOM 1325 C CA . TYR A 1 172 ? 9.484 9.148 -5.633 1 98.69 172 TYR A CA 1
ATOM 1326 C C . TYR A 1 172 ? 9.156 9.148 -7.121 1 98.69 172 TYR A C 1
ATOM 1328 O O . TYR A 1 172 ? 9.953 9.617 -7.938 1 98.69 172 TYR A O 1
ATOM 1336 N N . TRP A 1 173 ? 8.008 8.641 -7.422 1 98.75 173 TRP A N 1
ATOM 1337 C CA . TRP A 1 173 ? 7.535 8.578 -8.805 1 98.75 173 TRP A CA 1
ATOM 1338 C C . TRP A 1 173 ? 6.07 9 -8.891 1 98.75 173 TRP A C 1
ATOM 1340 O O . TRP A 1 173 ? 5.324 8.891 -7.922 1 98.75 173 TRP A O 1
ATOM 1350 N N . GLY A 1 174 ? 5.703 9.523 -10.047 1 98.62 174 GLY A N 1
ATOM 1351 C CA . GLY A 1 174 ? 4.301 9.797 -10.328 1 98.62 174 GLY A CA 1
ATOM 1352 C C . GLY A 1 174 ? 3.576 8.609 -10.945 1 98.62 174 GLY A C 1
ATOM 1353 O O . GLY A 1 174 ? 4.156 7.535 -11.094 1 98.62 174 GLY A O 1
ATOM 1354 N N . ILE A 1 175 ? 2.324 8.812 -11.156 1 98.25 175 ILE A N 1
ATOM 1355 C CA . ILE A 1 175 ? 1.511 7.82 -11.844 1 98.25 175 ILE A CA 1
ATOM 1356 C C . ILE A 1 175 ? 1.619 8.023 -13.359 1 98.25 175 ILE A C 1
ATOM 1358 O O . ILE A 1 175 ? 1.734 9.156 -13.828 1 98.25 175 ILE A O 1
ATOM 1362 N N . GLY A 1 176 ? 1.577 6.848 -14.102 1 97.81 176 GLY A N 1
ATOM 1363 C CA . GLY A 1 176 ? 1.777 6.895 -15.539 1 97.81 176 GLY A CA 1
ATOM 1364 C C . GLY A 1 176 ? 0.51 6.617 -16.328 1 97.81 176 GLY A C 1
ATOM 1365 O O . GLY A 1 176 ? -0.562 7.125 -15.984 1 97.81 176 GLY A O 1
ATOM 1366 N N . GLU A 1 177 ? 0.627 5.898 -17.344 1 97.5 177 GLU A N 1
ATOM 1367 C CA . GLU A 1 177 ? -0.453 5.715 -18.312 1 97.5 177 GLU A CA 1
ATOM 1368 C C . GLU A 1 177 ? -1.521 4.766 -17.766 1 97.5 177 GLU A C 1
ATOM 1370 O O . GLU A 1 177 ? -1.22 3.875 -16.969 1 97.5 177 GLU A O 1
ATOM 1375 N N . HIS A 1 178 ? -2.748 5.004 -18.219 1 98.5 178 HIS A N 1
ATOM 1376 C CA . HIS A 1 178 ? -3.857 4.086 -17.984 1 98.5 178 HIS A CA 1
ATOM 1377 C C . HIS A 1 178 ? -3.633 2.754 -18.688 1 98.5 178 HIS A C 1
ATOM 1379 O O . HIS A 1 178 ? -3.285 2.721 -19.859 1 98.5 178 HIS A O 1
ATOM 1385 N N . LEU A 1 179 ? -3.789 1.601 -17.984 1 98.5 179 LEU A N 1
ATOM 1386 C CA . LEU A 1 179 ? -3.453 0.295 -18.531 1 98.5 179 LEU A CA 1
ATOM 1387 C C . LEU A 1 179 ? -4.711 -0.499 -18.859 1 98.5 179 LEU A C 1
ATOM 1389 O O . LEU A 1 179 ? -4.664 -1.455 -19.641 1 98.5 179 LEU A O 1
ATOM 1393 N N . GLY A 1 180 ? -5.824 -0.183 -18.188 1 97.5 180 GLY A N 1
ATOM 1394 C CA . GLY A 1 180 ? -7.07 -0.885 -18.438 1 97.5 180 GLY A CA 1
ATOM 1395 C C . GLY A 1 180 ? -8.016 -0.898 -17.25 1 97.5 180 GLY A C 1
ATOM 1396 O O . GLY A 1 180 ? -7.625 -0.519 -16.141 1 97.5 180 GLY A O 1
ATOM 1397 N N . ARG A 1 181 ? -9.266 -1.276 -17.578 1 97.31 181 ARG A N 1
ATOM 1398 C CA . ARG A 1 181 ? -10.289 -1.377 -16.547 1 97.31 181 ARG A CA 1
ATOM 1399 C C . ARG A 1 181 ? -10.227 -2.73 -15.852 1 97.31 181 ARG A C 1
ATOM 1401 O O . ARG A 1 181 ? -10.125 -3.77 -16.5 1 97.31 181 ARG A O 1
ATOM 1408 N N . ALA A 1 182 ? -10.258 -2.688 -14.516 1 96.62 182 ALA A N 1
ATOM 1409 C CA . ALA A 1 182 ? -10.266 -3.918 -13.727 1 96.62 182 ALA A CA 1
ATOM 1410 C C . ALA A 1 182 ? -11.516 -4.746 -14.016 1 96.62 182 ALA A C 1
ATOM 1412 O O . ALA A 1 182 ? -12.586 -4.195 -14.281 1 96.62 182 ALA A O 1
ATOM 1413 N N . TRP A 1 183 ? -11.414 -6.102 -13.992 1 93.81 183 TRP A N 1
ATOM 1414 C CA . TRP A 1 183 ? -12.453 -7.094 -14.242 1 93.81 183 TRP A CA 1
ATOM 1415 C C . TRP A 1 183 ? -12.945 -7.016 -15.68 1 93.81 183 TRP A C 1
ATOM 1417 O O . TRP A 1 183 ? -13.984 -7.582 -16.016 1 93.81 183 TRP A O 1
ATOM 1427 N N . CYS A 1 184 ? -12.297 -6.242 -16.5 1 92.25 184 CYS A N 1
ATOM 1428 C CA . CYS A 1 184 ? -12.609 -6.141 -17.922 1 92.25 184 CYS A CA 1
ATOM 1429 C C . CYS A 1 184 ? -11.414 -6.535 -18.781 1 92.25 184 CYS A C 1
ATOM 1431 O O . CYS A 1 184 ? -11.516 -7.426 -19.625 1 92.25 184 CYS A O 1
ATOM 1433 N N . VAL A 1 185 ? -10.273 -6.027 -18.531 1 92.38 185 VAL A N 1
ATOM 1434 C C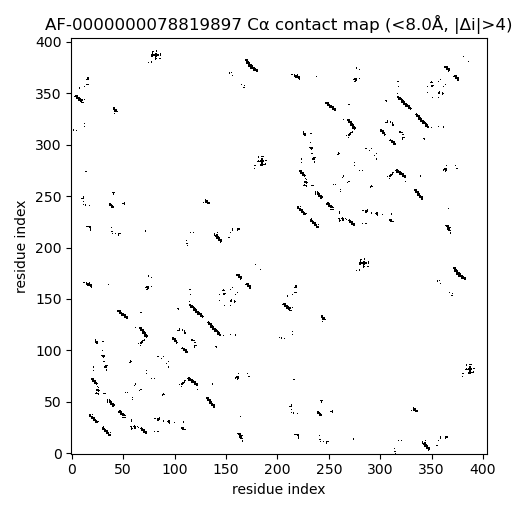A . VAL A 1 185 ? -9.102 -6.176 -19.375 1 92.38 185 VAL A CA 1
ATOM 1435 C C . VAL A 1 185 ? -8.641 -7.629 -19.375 1 92.38 185 VAL A C 1
ATOM 1437 O O . VAL A 1 185 ? -7.949 -8.07 -20.297 1 92.38 185 VAL A O 1
ATOM 1440 N N . GLY A 1 186 ? -8.969 -8.406 -18.328 1 91.06 186 GLY A N 1
ATOM 1441 C CA . GLY A 1 186 ? -8.531 -9.789 -18.219 1 91.06 186 GLY A CA 1
ATOM 1442 C C . GLY A 1 186 ? -9.5 -10.773 -18.844 1 91.06 186 GLY A C 1
ATOM 1443 O O . GLY A 1 186 ? -9.203 -11.969 -18.953 1 91.06 186 GLY A O 1
ATOM 1444 N N . LYS A 1 187 ? -10.672 -10.344 -19.234 1 87.31 187 LYS A N 1
ATOM 1445 C CA . LYS A 1 187 ? -11.688 -11.234 -19.766 1 87.31 187 LYS A CA 1
ATOM 1446 C C . LYS A 1 187 ? -11.203 -11.906 -21.047 1 87.31 187 LYS A C 1
ATOM 1448 O O . LYS A 1 187 ? -11.445 -13.094 -21.266 1 87.31 187 LYS A O 1
ATOM 1453 N N . LYS A 1 188 ? -10.578 -11.117 -21.812 1 83.44 188 LYS A N 1
ATOM 1454 C CA . LYS A 1 188 ? -10.102 -11.672 -23.078 1 83.44 188 LYS A CA 1
ATOM 1455 C C . LYS A 1 188 ? -9.031 -12.742 -22.844 1 83.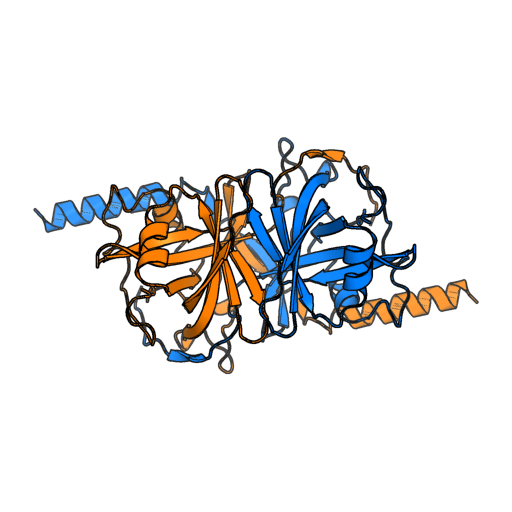44 188 LYS A C 1
ATOM 1457 O O . LYS A 1 188 ? -8.875 -13.656 -23.641 1 83.44 188 LYS A O 1
ATOM 1462 N N . PHE A 1 189 ? -8.289 -12.648 -21.797 1 85.06 189 PHE A N 1
ATOM 1463 C CA . PHE A 1 189 ? -7.27 -13.641 -21.453 1 85.06 189 PHE A CA 1
ATOM 1464 C C . PHE A 1 189 ? -7.902 -15.008 -21.25 1 85.06 189 PHE A C 1
ATOM 1466 O O . PHE A 1 189 ? -7.367 -16.016 -21.703 1 85.06 189 PHE A O 1
ATOM 1473 N N . GLY A 1 190 ? -8.945 -14.992 -20.516 1 74.81 190 GLY A N 1
ATOM 1474 C CA . GLY A 1 190 ? -9.68 -16.234 -20.281 1 74.81 190 GLY A CA 1
ATOM 1475 C C . GLY A 1 190 ? -10.141 -16.906 -21.562 1 74.81 190 GLY A C 1
ATOM 1476 O O . GLY A 1 190 ? -10.094 -18.125 -21.672 1 74.81 190 GLY A O 1
ATOM 1477 N N . GLU A 1 191 ? -10.586 -16.094 -22.438 1 73.5 191 GLU A N 1
ATOM 1478 C CA . GLU A 1 191 ? -11.07 -16.625 -23.703 1 73.5 191 GLU A CA 1
ATOM 1479 C C . GLU A 1 191 ? -9.938 -17.266 -24.484 1 73.5 191 GLU A C 1
ATOM 1481 O O . GLU A 1 191 ? -10.133 -18.297 -25.141 1 73.5 191 GLU A O 1
ATOM 1486 N N . ASN A 1 192 ? -8.773 -16.656 -24.391 1 72.5 192 ASN A N 1
ATOM 1487 C CA . ASN A 1 192 ? -7.625 -17.172 -25.125 1 72.5 192 ASN A CA 1
ATOM 1488 C C . ASN A 1 192 ? -7.117 -18.484 -24.547 1 72.5 192 ASN A C 1
ATOM 1490 O O . ASN A 1 192 ? -6.691 -19.375 -25.297 1 72.5 192 ASN A O 1
ATOM 1494 N N . ILE A 1 193 ? -7.129 -18.672 -23.234 1 68 193 ILE A N 1
ATOM 1495 C CA . ILE A 1 193 ? -6.676 -19.906 -22.594 1 68 193 ILE A CA 1
ATOM 1496 C C . ILE A 1 193 ? -7.621 -21.047 -22.953 1 68 193 ILE A C 1
ATOM 1498 O O . ILE A 1 193 ? -7.176 -22.172 -23.234 1 68 193 ILE A O 1
ATOM 1502 N N . ASN A 1 194 ? -8.844 -20.766 -22.922 1 63.5 194 ASN A N 1
ATOM 1503 C CA . ASN A 1 194 ? -9.844 -21.766 -23.266 1 63.5 194 ASN A CA 1
ATOM 1504 C C . ASN A 1 194 ? -9.727 -22.203 -24.734 1 63.5 194 ASN A C 1
ATOM 1506 O O . ASN A 1 194 ? -9.875 -23.375 -25.047 1 63.5 194 ASN A O 1
ATOM 1510 N N . ASP A 1 195 ? -9.445 -21.172 -25.484 1 61.06 195 ASP A N 1
ATOM 1511 C CA . ASP A 1 195 ? -9.297 -21.5 -26.891 1 61.06 195 ASP A CA 1
ATOM 1512 C C . ASP A 1 195 ? -8.07 -22.375 -27.125 1 61.06 195 ASP A C 1
ATOM 1514 O O . ASP A 1 195 ? -8.109 -23.312 -27.938 1 61.06 195 ASP A O 1
ATOM 1518 N N . ASN A 1 196 ? -7.008 -22 -26.422 1 56.47 196 ASN A N 1
ATOM 1519 C CA . ASN A 1 196 ? -5.773 -22.766 -26.578 1 56.47 196 ASN A CA 1
ATOM 1520 C C . ASN A 1 196 ? -5.902 -24.172 -26.016 1 56.47 196 ASN A C 1
ATOM 1522 O O . ASN A 1 196 ? -5.352 -25.125 -26.562 1 56.47 196 ASN A O 1
ATOM 1526 N N . ARG A 1 197 ? -6.602 -24.375 -24.906 1 59.81 197 ARG A N 1
ATOM 1527 C CA . ARG A 1 197 ? -6.848 -25.688 -24.312 1 59.81 197 ARG A CA 1
ATOM 1528 C C . ARG A 1 197 ? -7.699 -26.547 -25.25 1 59.81 197 ARG A C 1
ATOM 1530 O O . ARG A 1 197 ? -7.465 -27.75 -25.359 1 59.81 197 ARG A O 1
ATOM 1537 N N . ASN A 1 198 ? -8.648 -25.891 -25.75 1 55.88 198 ASN A N 1
ATOM 1538 C CA . ASN A 1 198 ? -9.508 -26.609 -26.672 1 55.88 198 ASN A CA 1
ATOM 1539 C C . ASN A 1 198 ? -8.742 -27.047 -27.922 1 55.88 198 ASN A C 1
ATOM 1541 O O . ASN A 1 198 ? -8.992 -28.141 -28.453 1 55.88 198 ASN A O 1
ATOM 1545 N N . GLU A 1 199 ? -7.832 -26.234 -28.375 1 56.5 199 GLU A N 1
ATOM 1546 C CA . GLU A 1 199 ? -7.066 -26.594 -29.578 1 56.5 199 GLU A CA 1
ATOM 1547 C C . GLU A 1 199 ? -6.105 -27.734 -29.297 1 56.5 199 GLU A C 1
ATOM 1549 O O . GLU A 1 199 ? -5.875 -28.594 -30.156 1 56.5 199 GLU A O 1
ATOM 1554 N N . ASN A 1 200 ? -5.559 -27.578 -28.078 1 49.81 200 ASN A N 1
ATOM 1555 C CA . ASN A 1 200 ? -4.621 -28.641 -27.75 1 49.81 200 ASN A CA 1
ATOM 1556 C C . ASN A 1 200 ? -5.344 -29.953 -27.453 1 49.81 200 ASN A C 1
ATOM 1558 O O . ASN A 1 200 ? -4.734 -31.031 -27.484 1 49.81 200 ASN A O 1
ATOM 1562 N N . ASN A 1 201 ? -6.512 -29.891 -26.906 1 47.94 201 ASN A N 1
ATOM 1563 C CA . ASN A 1 201 ? -7.297 -31.109 -26.656 1 47.94 201 ASN A CA 1
ATOM 1564 C C . ASN A 1 201 ? -7.984 -31.594 -27.922 1 47.94 201 ASN A C 1
ATOM 1566 O O . ASN A 1 201 ? -8.711 -32.594 -27.906 1 47.94 201 ASN A O 1
ATOM 1570 N N . SER A 1 202 ? -7.945 -30.781 -28.875 1 43.09 202 SER A N 1
ATOM 1571 C CA . SER A 1 202 ? -8.438 -31.328 -30.141 1 43.09 202 SER A CA 1
ATOM 1572 C C . SER A 1 202 ? -7.312 -32 -30.922 1 43.09 202 SER A C 1
ATOM 1574 O O . SER A 1 202 ? -6.18 -31.516 -30.938 1 43.09 202 SER A O 1
ATOM 1576 N N . MET B 1 1 ? -0.548 26.969 -2.854 1 55.75 1 MET B N 1
ATOM 1577 C CA . MET B 1 1 ? -1.611 26.469 -3.717 1 55.75 1 MET B CA 1
ATOM 1578 C C . MET B 1 1 ? -2.984 26.844 -3.168 1 55.75 1 MET B C 1
ATOM 1580 O O . MET B 1 1 ? -3.184 26.875 -1.951 1 55.75 1 MET B O 1
ATOM 1584 N N . GLU B 1 2 ? -3.779 27.469 -3.91 1 70.06 2 GLU B N 1
ATOM 1585 C CA . GLU B 1 2 ? -5.109 27.875 -3.461 1 70.06 2 GLU B CA 1
ATOM 1586 C C . GLU B 1 2 ? -5.961 26.672 -3.096 1 70.06 2 GLU B C 1
ATOM 1588 O O . GLU B 1 2 ? -5.98 25.672 -3.824 1 70.06 2 GLU B O 1
ATOM 1593 N N . THR B 1 3 ? -6.316 26.531 -1.783 1 77.5 3 THR B N 1
ATOM 1594 C CA . THR B 1 3 ? -7.133 25.406 -1.326 1 77.5 3 THR B CA 1
ATOM 1595 C C . THR B 1 3 ? -8.617 25.781 -1.337 1 77.5 3 THR B C 1
ATOM 1597 O O . THR B 1 3 ? -8.984 26.891 -0.945 1 77.5 3 THR B O 1
ATOM 1600 N N . GLY B 1 4 ? -9.398 24.922 -2.049 1 83.25 4 GLY B N 1
ATOM 1601 C CA . GLY B 1 4 ? -10.844 25.078 -2.051 1 83.25 4 GLY B CA 1
ATOM 1602 C C . GLY B 1 4 ? -11.508 24.438 -0.848 1 83.25 4 GLY B C 1
ATOM 1603 O O . GLY B 1 4 ? -10.852 24.125 0.148 1 83.25 4 GLY B O 1
ATOM 1604 N N . GLU B 1 5 ? -12.789 24.344 -0.934 1 92.69 5 GLU B N 1
ATOM 1605 C CA . GLU B 1 5 ? -13.594 23.766 0.143 1 92.69 5 GLU B CA 1
ATOM 1606 C C . GLU B 1 5 ? -13.523 22.25 0.133 1 92.69 5 GLU B C 1
ATOM 1608 O O . GLU B 1 5 ? -13.695 21.609 -0.914 1 92.69 5 GLU B O 1
ATOM 1613 N N . LYS B 1 6 ? -13.219 21.641 1.306 1 97.5 6 LYS B N 1
ATOM 1614 C CA . LYS B 1 6 ? -13.25 20.188 1.467 1 97.5 6 LYS B CA 1
ATOM 1615 C C . LYS B 1 6 ? -14.672 19.688 1.66 1 97.5 6 LYS B C 1
ATOM 1617 O O . LYS B 1 6 ? -15.438 20.25 2.449 1 97.5 6 LYS B O 1
ATOM 1622 N N . LYS B 1 7 ? -14.984 18.672 0.906 1 97.62 7 LYS B N 1
ATOM 1623 C CA . LYS B 1 7 ? -16.266 17.984 1.029 1 97.62 7 LYS B CA 1
ATOM 1624 C C . LYS B 1 7 ? -16.109 16.609 1.672 1 97.62 7 LYS B C 1
ATOM 1626 O O . LYS B 1 7 ? -15.156 15.891 1.373 1 97.62 7 LYS B O 1
ATOM 1631 N N . ALA B 1 8 ? -17.062 16.344 2.592 1 98.44 8 ALA B N 1
ATOM 1632 C CA . ALA B 1 8 ? -17.156 14.977 3.086 1 98.44 8 ALA B CA 1
ATOM 1633 C C . ALA B 1 8 ? -17.641 14.031 1.995 1 98.44 8 ALA B C 1
ATOM 1635 O O . ALA B 1 8 ? -18.672 14.273 1.371 1 98.44 8 ALA B O 1
ATOM 1636 N N . ILE B 1 9 ? -16.875 13.023 1.755 1 98.5 9 ILE B N 1
ATOM 1637 C CA . ILE B 1 9 ? -17.219 12.172 0.623 1 98.5 9 ILE B CA 1
ATOM 1638 C C . ILE B 1 9 ? -17.469 10.742 1.105 1 98.5 9 ILE B C 1
ATOM 1640 O O . ILE B 1 9 ? -17.547 9.812 0.299 1 98.5 9 ILE B O 1
ATOM 1644 N N . GLY B 1 10 ? -17.547 10.484 2.393 1 98.31 10 GLY B N 1
ATOM 1645 C CA . GLY B 1 10 ? -17.953 9.211 2.957 1 98.31 10 GLY B CA 1
ATOM 1646 C C . GLY B 1 10 ? -16.797 8.398 3.506 1 98.31 10 GLY B C 1
ATOM 1647 O O . GLY B 1 10 ? -15.641 8.641 3.16 1 98.31 10 GLY B O 1
ATOM 1648 N N . ALA B 1 11 ? -17.125 7.449 4.359 1 98.5 11 ALA B N 1
ATOM 1649 C CA . ALA B 1 11 ? -16.172 6.508 4.941 1 98.5 11 ALA B CA 1
ATOM 1650 C C . ALA B 1 11 ? -15.875 5.363 3.98 1 98.5 11 ALA B C 1
ATOM 1652 O O . ALA B 1 11 ? -16.609 4.375 3.938 1 98.5 11 ALA B O 1
ATOM 1653 N N . LYS B 1 12 ? -14.773 5.488 3.191 1 98.06 12 LYS B N 1
ATOM 1654 C CA . LYS B 1 12 ? -14.43 4.523 2.15 1 98.06 12 LYS B CA 1
ATOM 1655 C C . LYS B 1 12 ? -12.922 4.297 2.086 1 98.06 12 LYS B C 1
ATOM 1657 O O . LYS B 1 12 ? -12.156 4.98 2.768 1 98.06 12 LYS B O 1
ATOM 1662 N N . ASN B 1 13 ? -12.508 3.33 1.377 1 97.94 13 ASN B N 1
ATOM 1663 C CA . ASN B 1 13 ? -11.109 2.953 1.267 1 97.94 13 ASN B CA 1
ATOM 1664 C C . ASN B 1 13 ? -10.383 3.781 0.208 1 97.94 13 ASN B C 1
ATOM 1666 O O . ASN B 1 13 ? -9.836 3.232 -0.747 1 97.94 13 ASN B O 1
ATOM 1670 N N . PHE B 1 14 ? -10.219 5.09 0.435 1 98.56 14 PHE B N 1
ATOM 1671 C CA . PHE B 1 14 ? -9.672 6.012 -0.55 1 98.56 14 PHE B CA 1
ATOM 1672 C C . PHE B 1 14 ? -8.156 6.129 -0.4 1 98.56 14 PHE B C 1
ATOM 1674 O O . PHE B 1 14 ? -7.617 7.234 -0.361 1 98.56 14 PHE B O 1
ATOM 1681 N N . LEU B 1 15 ? -7.457 4.98 -0.35 1 98.75 15 LEU B N 1
ATOM 1682 C CA . LEU B 1 15 ? -6.004 4.996 -0.477 1 98.75 15 LEU B CA 1
ATOM 1683 C C . LEU B 1 15 ? -5.586 5.031 -1.943 1 98.75 15 LEU B C 1
ATOM 1685 O O . LEU B 1 15 ? -5.91 4.117 -2.705 1 98.75 15 LEU B O 1
ATOM 1689 N N . TYR B 1 16 ? -4.871 6.113 -2.336 1 98.5 16 TYR B N 1
ATOM 1690 C CA . TYR B 1 16 ? -4.449 6.27 -3.723 1 98.5 16 TYR B CA 1
ATOM 1691 C C . TYR B 1 16 ? -2.943 6.488 -3.812 1 98.5 16 TYR B C 1
ATOM 1693 O O . TYR B 1 16 ? -2.406 7.406 -3.188 1 98.5 16 TYR B O 1
ATOM 1701 N N . PRO B 1 17 ? -2.268 5.754 -4.688 1 98.19 17 PRO B N 1
ATOM 1702 C CA . PRO B 1 17 ? -2.809 4.539 -5.293 1 98.19 17 PRO B CA 1
ATOM 1703 C C . PRO B 1 17 ? -2.629 3.305 -4.41 1 98.19 17 PRO B C 1
ATOM 1705 O O . PRO B 1 17 ? -2.035 3.396 -3.332 1 98.19 17 PRO B O 1
ATOM 1708 N N . MET B 1 18 ? -3.219 2.279 -4.793 1 98.75 18 MET B N 1
ATOM 1709 C CA . MET B 1 18 ? -2.957 0.982 -4.176 1 98.75 18 MET B CA 1
ATOM 1710 C C . MET B 1 18 ? -2.023 0.145 -5.043 1 98.75 18 MET B C 1
ATOM 1712 O O . MET B 1 18 ? -2.059 0.239 -6.27 1 98.75 18 MET B O 1
ATOM 1716 N N . PRO B 1 19 ? -1.119 -0.666 -4.418 1 98.62 19 PRO B N 1
ATOM 1717 C CA . PRO B 1 19 ? -0.343 -1.604 -5.23 1 98.62 19 PRO B CA 1
ATOM 1718 C C . PRO B 1 19 ? -1.207 -2.693 -5.863 1 98.62 19 PRO B C 1
ATOM 1720 O O . PRO B 1 19 ? -2.344 -2.908 -5.438 1 98.62 19 PRO B O 1
ATOM 1723 N N . THR B 1 20 ? -0.74 -3.244 -6.938 1 98.81 20 THR B N 1
ATOM 1724 C CA . THR B 1 20 ? -1.33 -4.441 -7.531 1 98.81 20 THR B CA 1
ATOM 1725 C C . THR B 1 20 ? -0.391 -5.633 -7.391 1 98.81 20 THR B C 1
ATOM 1727 O O . THR B 1 20 ? 0.741 -5.602 -7.879 1 98.81 20 THR B O 1
ATOM 1730 N N . THR B 1 21 ? -0.852 -6.691 -6.734 1 98.94 21 THR B N 1
ATOM 1731 C CA . THR B 1 21 ? -0.027 -7.875 -6.512 1 98.94 21 THR B CA 1
ATOM 1732 C C . THR B 1 21 ? -0.79 -9.141 -6.879 1 98.94 21 THR B C 1
ATOM 1734 O O . THR B 1 21 ? -2.01 -9.109 -7.062 1 98.94 21 THR B O 1
ATOM 1737 N N . LEU B 1 22 ? -0.053 -10.195 -7.086 1 98.88 22 LEU B N 1
ATOM 1738 C CA . LEU B 1 22 ? -0.579 -11.555 -7.184 1 98.88 22 LEU B CA 1
ATOM 1739 C C . LEU B 1 22 ? -0.139 -12.398 -5.992 1 98.88 22 LEU B C 1
ATOM 1741 O O . LEU B 1 22 ? 1.056 -12.641 -5.805 1 98.88 22 LEU B O 1
ATOM 1745 N N . VAL B 1 23 ? -1.108 -12.812 -5.203 1 98.94 23 VAL B N 1
ATOM 1746 C CA . VAL B 1 23 ? -0.823 -13.648 -4.035 1 98.94 23 VAL B CA 1
ATOM 1747 C C . VAL B 1 23 ? -0.923 -15.125 -4.418 1 98.94 23 VAL B C 1
ATOM 1749 O O . VAL B 1 23 ? -1.909 -15.547 -5.023 1 98.94 23 VAL B O 1
ATOM 1752 N N . GLY B 1 24 ? 0.134 -15.883 -4.129 1 98.81 24 GLY B N 1
ATOM 1753 C CA . GLY B 1 24 ? 0.187 -17.297 -4.438 1 98.81 24 GLY B CA 1
ATOM 1754 C C . GLY B 1 24 ? 0.068 -18.188 -3.209 1 98.81 24 GLY B C 1
ATOM 1755 O O . GLY B 1 24 ? 0.633 -17.875 -2.158 1 98.81 24 GLY B O 1
ATOM 1756 N N . ALA B 1 25 ? -0.664 -19.234 -3.318 1 98.69 25 ALA B N 1
ATOM 1757 C CA . ALA B 1 25 ? -0.8 -20.25 -2.283 1 98.69 25 ALA B CA 1
ATOM 1758 C C . ALA B 1 25 ? -1.02 -21.641 -2.9 1 98.69 25 ALA B C 1
ATOM 1760 O O . ALA B 1 25 ? -1.548 -21.75 -4.008 1 98.69 25 ALA B O 1
ATOM 1761 N N . ASP B 1 26 ? -0.538 -22.672 -2.248 1 98.31 26 ASP B N 1
ATOM 1762 C CA . ASP B 1 26 ? -0.848 -24.047 -2.607 1 98.31 26 ASP B CA 1
ATOM 1763 C C . ASP B 1 26 ? -2.195 -24.469 -2.029 1 98.31 26 ASP B C 1
ATOM 1765 O O . ASP B 1 26 ? -2.371 -24.5 -0.81 1 98.31 26 ASP B O 1
ATOM 1769 N N . VAL B 1 27 ? -3.125 -24.719 -2.848 1 97.06 27 VAL B N 1
ATOM 1770 C CA . VAL B 1 27 ? -4.438 -25.188 -2.414 1 97.06 27 VAL B CA 1
ATOM 1771 C C . VAL B 1 27 ? -4.668 -26.609 -2.914 1 97.06 27 VAL B C 1
ATOM 1773 O O . VAL B 1 27 ? -4.781 -26.844 -4.121 1 97.06 27 VAL B O 1
ATOM 1776 N N . ASN B 1 28 ? -4.727 -27.578 -1.966 1 94.62 28 ASN B N 1
ATOM 1777 C CA . ASN B 1 28 ? -4.926 -28.984 -2.299 1 94.62 28 ASN B CA 1
ATOM 1778 C C . ASN B 1 28 ? -3.854 -29.484 -3.258 1 94.62 28 ASN B C 1
ATOM 1780 O O . ASN B 1 28 ? -4.164 -30.156 -4.246 1 94.62 28 ASN B O 1
ATOM 1784 N N . GLY B 1 29 ? -2.691 -29 -3.1 1 95.38 29 GLY B N 1
ATOM 1785 C CA . GLY B 1 29 ? -1.551 -29.516 -3.842 1 95.38 29 GLY B CA 1
ATOM 1786 C C . GLY B 1 29 ? -1.337 -28.812 -5.168 1 95.38 29 GLY B C 1
ATOM 1787 O O . GLY B 1 29 ? -0.438 -29.172 -5.93 1 95.38 29 GLY B O 1
ATOM 1788 N N . LYS B 1 30 ? -2.123 -27.797 -5.445 1 96 30 LYS B N 1
ATOM 1789 C CA . LYS B 1 30 ? -2.021 -27.062 -6.703 1 96 30 LYS B CA 1
ATOM 1790 C C . LYS B 1 30 ? -1.762 -25.578 -6.457 1 96 30 LYS B C 1
ATOM 1792 O O . LYS B 1 30 ? -2.383 -24.969 -5.582 1 96 30 LYS B O 1
ATOM 1797 N N . PRO B 1 31 ? -0.798 -25.094 -7.262 1 97.56 31 PRO B N 1
ATOM 1798 C CA . PRO B 1 31 ? -0.598 -23.641 -7.137 1 97.56 31 PRO B CA 1
ATOM 1799 C C . PRO B 1 31 ? -1.826 -22.844 -7.559 1 97.56 31 PRO B C 1
ATOM 1801 O O . PRO B 1 31 ? -2.477 -23.172 -8.555 1 97.56 31 PRO B O 1
ATOM 1804 N N . ASN B 1 32 ? -2.197 -21.859 -6.766 1 97.81 32 ASN B N 1
ATOM 1805 C CA . ASN B 1 32 ? -3.283 -20.922 -7.016 1 97.81 32 ASN B CA 1
ATOM 1806 C C . ASN B 1 32 ? -2.83 -19.469 -6.812 1 97.81 32 ASN B C 1
ATOM 1808 O O . ASN B 1 32 ? -1.977 -19.203 -5.969 1 97.81 32 ASN B O 1
ATOM 1812 N N . TYR B 1 33 ? -3.369 -18.562 -7.652 1 97.94 33 TYR B N 1
ATOM 1813 C CA . TYR B 1 33 ? -2.979 -17.156 -7.602 1 97.94 33 TYR B CA 1
ATOM 1814 C C . TYR B 1 33 ? -4.199 -16.25 -7.605 1 97.94 33 TYR B C 1
ATOM 1816 O O . TYR B 1 33 ? -5.18 -16.516 -8.305 1 97.94 33 TYR B O 1
ATOM 1824 N N . LEU B 1 34 ? -4.129 -15.164 -6.836 1 97.88 34 LEU B N 1
ATOM 1825 C CA . LEU B 1 34 ? -5.207 -14.195 -6.699 1 97.88 34 LEU B CA 1
ATOM 1826 C C . LEU B 1 34 ? -4.664 -12.766 -6.773 1 97.88 34 LEU B C 1
ATOM 1828 O O . LEU B 1 34 ? -3.662 -12.445 -6.129 1 97.88 34 LEU B O 1
ATOM 1832 N N . THR B 1 35 ? -5.285 -11.914 -7.621 1 98.5 35 THR B N 1
ATOM 1833 C CA . THR B 1 35 ? -4.934 -10.5 -7.672 1 98.5 35 THR B CA 1
ATOM 1834 C C . THR B 1 35 ? -5.387 -9.781 -6.406 1 98.5 35 THR B C 1
ATOM 1836 O O . THR B 1 35 ? -6.543 -9.906 -5.992 1 98.5 35 THR B O 1
ATOM 1839 N N . VAL B 1 36 ? -4.496 -9.023 -5.738 1 98.69 36 VAL B N 1
ATOM 1840 C CA . VAL B 1 36 ? -4.762 -8.375 -4.457 1 98.69 36 VAL B CA 1
ATOM 1841 C C . VAL B 1 36 ? -4.215 -6.949 -4.473 1 98.69 36 VAL B C 1
ATOM 1843 O O . VAL B 1 36 ? -3.053 -6.727 -4.824 1 98.69 36 VAL B O 1
ATOM 1846 N N . ALA B 1 37 ? -5.066 -6.02 -4.137 1 98.69 37 ALA B N 1
ATOM 1847 C CA . ALA B 1 37 ? -4.652 -4.629 -3.992 1 98.69 37 ALA B CA 1
ATOM 1848 C C . ALA B 1 37 ? -4.457 -4.262 -2.523 1 98.69 37 ALA B C 1
ATOM 1850 O O . ALA B 1 37 ? -3.68 -3.359 -2.199 1 98.69 37 ALA B O 1
ATOM 1851 N N . PHE B 1 38 ? -5.199 -4.891 -1.607 1 98.81 38 PHE B N 1
ATOM 1852 C CA . PHE B 1 38 ? -5.066 -4.652 -0.175 1 98.81 38 PHE B CA 1
ATOM 1853 C C . PHE B 1 38 ? -3.814 -5.324 0.373 1 98.81 38 PHE B C 1
ATOM 1855 O O . PHE B 1 38 ? -3.879 -6.445 0.884 1 98.81 38 PHE B O 1
ATOM 1862 N N . CYS B 1 39 ? -2.707 -4.598 0.254 1 98.88 39 CYS B N 1
ATOM 1863 C CA . CYS B 1 39 ? -1.371 -5.086 0.578 1 98.88 39 CYS B CA 1
ATOM 1864 C C . CYS B 1 39 ? -0.489 -3.953 1.094 1 98.88 39 CYS B C 1
ATOM 1866 O O . CYS B 1 39 ? -0.558 -2.828 0.594 1 98.88 39 CYS B O 1
ATOM 1868 N N . GLY B 1 40 ? 0.299 -4.227 2.127 1 98.81 40 GLY B N 1
ATOM 1869 C CA . GLY B 1 40 ? 1.218 -3.227 2.645 1 98.81 40 GLY B CA 1
ATOM 1870 C C . GLY B 1 40 ? 2.262 -3.801 3.584 1 98.81 40 GLY B C 1
ATOM 1871 O O . GLY B 1 40 ? 2.029 -4.828 4.223 1 98.81 40 GLY B O 1
ATOM 1872 N N . ILE B 1 41 ? 3.43 -3.154 3.68 1 98.88 41 ILE B N 1
ATOM 1873 C CA . ILE B 1 41 ? 4.473 -3.553 4.617 1 98.88 41 ILE B CA 1
ATOM 1874 C C . ILE B 1 41 ? 4.051 -3.199 6.043 1 98.88 41 ILE B C 1
ATOM 1876 O O . ILE B 1 41 ? 3.516 -2.115 6.285 1 98.88 41 ILE B O 1
ATOM 1880 N N . VAL B 1 42 ? 4.309 -4.18 6.992 1 98.69 42 VAL B N 1
ATOM 1881 C CA . VAL B 1 42 ? 3.826 -3.922 8.344 1 98.69 42 VAL B CA 1
ATOM 1882 C C . VAL B 1 42 ? 4.988 -3.979 9.328 1 98.69 42 VAL B C 1
ATOM 1884 O O . VAL B 1 42 ? 4.812 -3.738 10.523 1 98.69 42 VAL B O 1
ATOM 1887 N N . GLN B 1 43 ? 6.125 -4.293 8.883 1 98.31 43 GLN B N 1
ATOM 1888 C CA . GLN B 1 43 ? 7.332 -4.293 9.703 1 98.31 43 GLN B CA 1
ATOM 1889 C C . GLN B 1 43 ? 8.586 -4.199 8.836 1 98.31 43 GLN B C 1
ATOM 1891 O O . GLN B 1 43 ? 8.688 -4.875 7.812 1 98.31 43 GLN B O 1
ATOM 1896 N N . ALA B 1 44 ? 9.523 -3.373 9.266 1 97.56 44 ALA B N 1
ATOM 1897 C CA . ALA B 1 44 ? 10.766 -3.215 8.516 1 97.56 44 ALA B CA 1
ATOM 1898 C C . ALA B 1 44 ? 11.742 -4.344 8.828 1 97.56 44 ALA B C 1
ATOM 1900 O O . ALA B 1 44 ? 12.352 -4.922 7.926 1 97.56 44 ALA B O 1
ATOM 1901 N N . SER B 1 45 ? 11.859 -4.617 10.086 1 96.81 45 SER B N 1
ATOM 1902 C CA . SER B 1 45 ? 12.781 -5.652 10.539 1 96.81 45 SER B CA 1
ATOM 1903 C C . SER B 1 45 ? 12.227 -6.398 11.75 1 96.81 45 SER B C 1
ATOM 1905 O O . SER B 1 45 ? 12.008 -5.805 12.805 1 96.81 45 SER B O 1
ATOM 1907 N N . PRO B 1 46 ? 12.125 -7.777 11.602 1 97.44 46 PRO B N 1
ATOM 1908 C CA . PRO B 1 46 ? 12.188 -8.523 10.344 1 97.44 46 PRO B CA 1
ATOM 1909 C C . PRO B 1 46 ? 11.164 -8.039 9.32 1 97.44 46 PRO B C 1
ATOM 1911 O O . PRO B 1 46 ? 10.133 -7.48 9.695 1 97.44 46 PRO B O 1
ATOM 1914 N N . PRO B 1 47 ? 11.5 -8.203 8.023 1 98.62 47 PRO B N 1
ATOM 1915 C CA . PRO B 1 47 ? 10.555 -7.73 7.016 1 98.62 47 PRO B CA 1
ATOM 1916 C C . PRO B 1 47 ? 9.25 -8.523 7.004 1 98.62 47 PRO B C 1
ATOM 1918 O O . PRO B 1 47 ? 9.266 -9.75 6.855 1 98.62 47 PRO B O 1
ATOM 1921 N N . MET B 1 48 ? 8.117 -7.828 7.16 1 98.88 48 MET B N 1
ATOM 1922 C CA . MET B 1 48 ? 6.805 -8.461 7.164 1 98.88 48 MET B CA 1
ATOM 1923 C C . MET B 1 48 ? 5.828 -7.691 6.277 1 98.88 48 MET B C 1
ATOM 1925 O O . MET B 1 48 ? 5.922 -6.469 6.16 1 98.88 48 MET B O 1
ATOM 1929 N N . ILE B 1 49 ? 4.938 -8.43 5.691 1 98.94 49 ILE B N 1
ATOM 1930 C CA . ILE B 1 49 ? 3.959 -7.883 4.762 1 98.94 49 ILE B CA 1
ATOM 1931 C C . ILE B 1 49 ? 2.564 -8.398 5.117 1 98.94 49 ILE B C 1
ATOM 1933 O O . ILE B 1 49 ? 2.41 -9.539 5.555 1 98.94 49 ILE B O 1
ATOM 1937 N N . ALA B 1 50 ? 1.574 -7.512 5.012 1 98.94 50 ALA B N 1
ATOM 1938 C CA . ALA B 1 50 ? 0.174 -7.895 5.176 1 98.94 50 ALA B CA 1
ATOM 1939 C C . ALA B 1 50 ? -0.532 -7.992 3.828 1 98.94 50 ALA B C 1
ATOM 1941 O O . ALA B 1 50 ? -0.348 -7.137 2.961 1 98.94 50 ALA B O 1
ATOM 1942 N N . VAL B 1 51 ? -1.263 -9.047 3.623 1 98.94 51 VAL B N 1
ATOM 1943 C CA . VAL B 1 51 ? -2.225 -9.133 2.529 1 98.94 51 VAL B CA 1
ATOM 1944 C C . VAL B 1 51 ? -3.625 -9.375 3.09 1 98.94 51 VAL B C 1
ATOM 1946 O O . VAL B 1 51 ? -3.805 -10.18 4.008 1 98.94 51 VAL B O 1
ATOM 1949 N N . THR B 1 52 ? -4.559 -8.648 2.596 1 98.88 52 THR B N 1
ATOM 1950 C CA . THR B 1 52 ? -5.941 -8.734 3.047 1 98.88 52 THR B CA 1
ATOM 1951 C C . THR B 1 52 ? -6.824 -9.359 1.968 1 98.88 52 THR B C 1
ATOM 1953 O O . THR B 1 52 ? -6.91 -8.844 0.852 1 98.88 52 THR B O 1
ATOM 1956 N N . LEU B 1 53 ? -7.422 -10.453 2.322 1 98.5 53 LEU B N 1
ATOM 1957 C CA . LEU B 1 53 ? -8.25 -11.203 1.381 1 98.5 53 LEU B CA 1
ATOM 1958 C C . LEU B 1 53 ? -9.672 -11.344 1.898 1 98.5 53 LEU B C 1
ATOM 1960 O O . LEU B 1 53 ? -9.891 -11.539 3.098 1 98.5 53 LEU B O 1
ATOM 1964 N N . GLY B 1 54 ? -10.648 -11.211 0.961 1 97.5 54 GLY B N 1
ATOM 1965 C CA . GLY B 1 54 ? -11.992 -11.609 1.358 1 97.5 54 GLY B CA 1
ATOM 1966 C C . GLY B 1 54 ? -12.055 -13.008 1.936 1 97.5 54 GLY B C 1
ATOM 1967 O O . GLY B 1 54 ? -11.367 -13.914 1.457 1 97.5 54 GLY B O 1
ATOM 1968 N N . LYS B 1 55 ? -12.867 -13.18 2.938 1 95.75 55 LYS B N 1
ATOM 1969 C CA . LYS B 1 55 ? -12.961 -14.461 3.627 1 95.75 55 LYS B CA 1
ATOM 1970 C C . LYS B 1 55 ? -13.461 -15.555 2.686 1 95.75 55 LYS B C 1
ATOM 1972 O O . LYS B 1 55 ? -13.219 -16.734 2.916 1 95.75 55 LYS B O 1
ATOM 1977 N N . MET B 1 56 ? -14.047 -15.164 1.6 1 91.81 56 MET B N 1
ATOM 1978 C CA . MET B 1 56 ? -14.664 -16.109 0.67 1 91.81 56 MET B CA 1
ATOM 1979 C C . MET B 1 56 ? -13.633 -16.672 -0.299 1 91.81 56 MET B C 1
ATOM 1981 O O . MET B 1 56 ? -13.922 -17.609 -1.039 1 91.81 56 MET B O 1
ATOM 1985 N N . HIS B 1 57 ? -12.484 -16.125 -0.301 1 93.56 57 HIS B N 1
ATOM 1986 C CA . HIS B 1 57 ? -11.531 -16.484 -1.343 1 93.56 57 HIS B CA 1
ATOM 1987 C C . HIS B 1 57 ? -10.977 -17.891 -1.117 1 93.56 57 HIS B C 1
ATOM 1989 O O . HIS B 1 57 ? -10.648 -18.266 0.013 1 93.56 57 HIS B O 1
ATOM 1995 N N . TYR B 1 58 ? -10.844 -18.672 -2.234 1 92.19 58 TYR B N 1
ATOM 1996 C CA . TYR B 1 58 ? -10.281 -20.016 -2.295 1 92.19 58 TYR B CA 1
ATOM 1997 C C . TYR B 1 58 ? -8.836 -20.031 -1.812 1 92.19 58 TYR B C 1
ATOM 1999 O O . TYR B 1 58 ? -8.414 -20.969 -1.129 1 92.19 58 TYR B O 1
ATOM 2007 N N . THR B 1 59 ? -8.117 -19.094 -2.064 1 96.12 59 THR B N 1
ATOM 2008 C CA . THR B 1 59 ? -6.703 -18.938 -1.748 1 96.12 59 THR B CA 1
ATOM 2009 C C . THR B 1 59 ? -6.473 -19.031 -0.242 1 96.12 59 THR B C 1
ATOM 2011 O O . THR B 1 59 ? -5.445 -19.531 0.205 1 96.12 59 THR B O 1
ATOM 2014 N N . ASN B 1 60 ? -7.453 -18.547 0.559 1 98 60 ASN B N 1
ATOM 2015 C CA . ASN B 1 60 ? -7.301 -18.5 2.008 1 98 60 ASN B CA 1
ATOM 2016 C C . ASN B 1 60 ? -7.027 -19.875 2.6 1 98 60 ASN B C 1
ATOM 2018 O O . ASN B 1 60 ? -6.219 -20.016 3.52 1 98 60 ASN B O 1
ATOM 2022 N N . GLU B 1 61 ? -7.695 -20.859 2.088 1 96.81 61 GLU B N 1
ATOM 2023 C CA . GLU B 1 61 ? -7.535 -22.219 2.568 1 96.81 61 GLU B CA 1
ATOM 2024 C C . GLU B 1 61 ? -6.09 -22.688 2.418 1 96.81 61 GLU B C 1
ATOM 2026 O O . GLU B 1 61 ? -5.543 -23.328 3.318 1 96.81 61 GLU B O 1
ATOM 2031 N N . GLY B 1 62 ? -5.488 -22.406 1.316 1 97.81 62 GLY B N 1
ATOM 2032 C CA . GLY B 1 62 ? -4.109 -22.797 1.06 1 97.81 62 GLY B CA 1
ATOM 2033 C C . GLY B 1 62 ? -3.117 -22.125 1.999 1 97.81 62 GLY B C 1
ATOM 2034 O O . GLY B 1 62 ? -2.174 -22.766 2.465 1 97.81 62 GLY B O 1
ATOM 2035 N N . ILE B 1 63 ? -3.311 -20.828 2.271 1 98.75 63 ILE B N 1
ATOM 2036 C CA . ILE B 1 63 ? -2.422 -20.094 3.166 1 98.75 63 ILE B CA 1
ATOM 2037 C C . ILE B 1 63 ? -2.479 -20.703 4.562 1 98.75 63 ILE B C 1
ATOM 2039 O O . ILE B 1 63 ? -1.44 -20.953 5.184 1 98.75 63 ILE B O 1
ATOM 2043 N N . ARG B 1 64 ? -3.693 -21.016 5.027 1 97.75 64 ARG B N 1
ATOM 2044 C CA . ARG B 1 64 ? -3.881 -21.578 6.363 1 97.75 64 ARG B CA 1
ATOM 2045 C C . ARG B 1 64 ? -3.299 -22.984 6.457 1 97.75 64 ARG B C 1
ATOM 2047 O O . ARG B 1 64 ? -2.639 -23.312 7.441 1 97.75 64 ARG B O 1
ATOM 2054 N N . GLU B 1 65 ? -3.557 -23.75 5.43 1 97.56 65 GLU B N 1
ATOM 2055 C CA . GLU B 1 65 ? -3.135 -25.141 5.441 1 97.56 65 GLU B CA 1
ATOM 2056 C C . GLU B 1 65 ? -1.614 -25.266 5.426 1 97.56 65 GLU B C 1
ATOM 2058 O O . GLU B 1 65 ? -1.046 -26.125 6.105 1 97.56 65 GLU B O 1
ATOM 2063 N N . ASN B 1 66 ? -0.944 -24.453 4.668 1 98.44 66 ASN B N 1
ATOM 2064 C CA . ASN B 1 66 ? 0.481 -24.625 4.414 1 98.44 66 ASN B CA 1
ATOM 2065 C C . ASN B 1 66 ? 1.321 -23.625 5.215 1 98.44 66 ASN B C 1
ATOM 2067 O O . ASN B 1 66 ? 2.551 -23.719 5.227 1 98.44 66 ASN B O 1
ATOM 2071 N N . ASN B 1 67 ? 0.705 -22.672 5.852 1 98.69 67 ASN B N 1
ATOM 2072 C CA . ASN B 1 67 ? 1.357 -21.656 6.684 1 98.69 67 ASN B CA 1
ATOM 2073 C C . ASN B 1 67 ? 2.393 -20.859 5.895 1 98.69 67 ASN B C 1
ATOM 2075 O O . ASN B 1 67 ? 3.48 -20.578 6.398 1 98.69 67 ASN B O 1
ATOM 2079 N N . CYS B 1 68 ? 2.145 -20.656 4.684 1 98.88 68 CYS B N 1
ATOM 2080 C CA . CYS B 1 68 ? 2.998 -19.844 3.826 1 98.88 68 CYS B CA 1
ATOM 2081 C C . CYS B 1 68 ? 2.236 -19.375 2.596 1 98.88 68 CYS B C 1
ATOM 2083 O O . CYS B 1 68 ? 1.175 -19.906 2.27 1 98.88 68 CYS B O 1
ATOM 2085 N N . PHE B 1 69 ? 2.654 -18.359 1.909 1 98.94 69 PHE B N 1
ATOM 2086 C CA . PHE B 1 69 ? 2.139 -17.797 0.67 1 98.94 69 PHE B CA 1
ATOM 2087 C C . PHE B 1 69 ? 3.205 -16.953 -0.022 1 98.94 69 PHE B C 1
ATOM 2089 O O . PHE B 1 69 ? 4.316 -16.797 0.492 1 98.94 69 PHE B O 1
ATOM 2096 N N . SER B 1 70 ? 2.959 -16.562 -1.199 1 98.94 70 SER B N 1
ATOM 2097 C CA . SER B 1 70 ? 3.861 -15.656 -1.908 1 98.94 70 SER B CA 1
ATOM 2098 C C . SER B 1 70 ? 3.148 -14.375 -2.316 1 98.94 70 SER B C 1
ATOM 2100 O O . SER B 1 70 ? 1.918 -14.336 -2.398 1 98.94 70 SER B O 1
ATOM 2102 N N . VAL B 1 71 ? 3.867 -13.344 -2.438 1 99 71 VAL B N 1
ATOM 2103 C CA . VAL B 1 71 ? 3.434 -12.102 -3.057 1 99 71 VAL B CA 1
ATOM 2104 C C . VAL B 1 71 ? 4.285 -11.812 -4.293 1 99 71 VAL B C 1
ATOM 2106 O O . VAL B 1 71 ? 5.508 -11.68 -4.195 1 99 71 VAL B O 1
ATOM 2109 N N . ASN B 1 72 ? 3.662 -11.734 -5.43 1 98.94 72 ASN B N 1
ATOM 2110 C CA . ASN B 1 72 ? 4.332 -11.539 -6.711 1 98.94 72 ASN B CA 1
ATOM 2111 C C . ASN B 1 72 ? 3.963 -10.203 -7.34 1 98.94 72 ASN B C 1
ATOM 2113 O O . ASN B 1 72 ? 2.783 -9.867 -7.449 1 98.94 72 ASN B O 1
ATOM 2117 N N . ILE B 1 73 ? 5.004 -9.422 -7.703 1 98.94 73 ILE B N 1
ATOM 2118 C CA . ILE B 1 73 ? 4.797 -8.094 -8.273 1 98.94 73 ILE B CA 1
ATOM 2119 C C . ILE B 1 73 ? 4.773 -8.188 -9.797 1 98.94 73 ILE B C 1
ATOM 2121 O O . ILE B 1 73 ? 5.805 -8.422 -10.43 1 98.94 73 ILE B O 1
ATOM 2125 N N . PRO B 1 74 ? 3.6 -7.953 -10.398 1 98.81 74 PRO B N 1
ATOM 2126 C CA . PRO B 1 74 ? 3.539 -8.016 -11.859 1 98.81 74 PRO B CA 1
ATOM 2127 C C . PRO B 1 74 ? 3.967 -6.707 -12.523 1 98.81 74 PRO B C 1
ATOM 2129 O O . PRO B 1 74 ? 3.836 -5.637 -11.93 1 98.81 74 PRO B O 1
ATOM 2132 N N . SER B 1 75 ? 4.484 -6.832 -13.781 1 98.56 75 SER B N 1
ATOM 2133 C CA . SER B 1 75 ? 4.746 -5.656 -14.609 1 98.56 75 SER B CA 1
ATOM 2134 C C . SER B 1 75 ? 3.49 -5.219 -15.352 1 98.56 75 SER B C 1
ATOM 2136 O O . SER B 1 75 ? 2.525 -5.977 -15.453 1 98.56 75 SER B O 1
ATOM 2138 N N . ARG B 1 76 ? 3.561 -4.008 -15.906 1 98.38 76 ARG B N 1
ATOM 2139 C CA . ARG B 1 76 ? 2.455 -3.473 -16.688 1 98.38 76 ARG B CA 1
ATOM 2140 C C . ARG B 1 76 ? 2.131 -4.383 -17.875 1 98.38 76 ARG B C 1
ATOM 2142 O O . ARG B 1 76 ? 1.006 -4.379 -18.375 1 98.38 76 ARG B O 1
ATOM 2149 N N . TYR B 1 77 ? 3.09 -5.172 -18.344 1 97.56 77 TYR B N 1
ATOM 2150 C CA . TYR B 1 77 ? 2.904 -6.039 -19.5 1 97.56 77 TYR B CA 1
ATOM 2151 C C . TYR B 1 77 ? 2.092 -7.273 -19.125 1 97.56 77 TYR B C 1
ATOM 2153 O O . TYR B 1 77 ? 1.695 -8.047 -20 1 97.56 77 TYR B O 1
ATOM 2161 N N . MET B 1 78 ? 1.803 -7.41 -17.891 1 97.56 78 MET B N 1
ATOM 2162 C CA . MET B 1 78 ? 1.064 -8.562 -17.375 1 97.56 78 MET B CA 1
ATOM 2163 C C . MET B 1 78 ? -0.332 -8.156 -16.922 1 97.56 78 MET B C 1
ATOM 2165 O O . MET B 1 78 ? -0.979 -8.883 -16.156 1 97.56 78 MET B O 1
ATOM 2169 N N . VAL B 1 79 ? -0.825 -6.977 -17.312 1 98.12 79 VAL B N 1
ATOM 2170 C CA . VAL B 1 79 ? -2.053 -6.422 -16.75 1 98.12 79 VAL B CA 1
ATOM 2171 C C . VAL B 1 79 ? -3.23 -7.336 -17.078 1 98.12 79 VAL B C 1
ATOM 2173 O O . VAL B 1 79 ? -4.121 -7.527 -16.234 1 98.12 79 VAL B O 1
ATOM 2176 N N . GLU B 1 80 ? -3.283 -7.965 -18.234 1 97.12 80 GLU B N 1
ATOM 2177 C CA . GLU B 1 80 ? -4.406 -8.805 -18.625 1 97.12 80 GLU B CA 1
ATOM 2178 C C . GLU B 1 80 ? -4.484 -10.062 -17.766 1 97.12 80 GLU B C 1
ATOM 2180 O O . GLU B 1 80 ? -5.539 -10.375 -17.219 1 97.12 80 GLU B O 1
ATOM 2185 N N . VAL B 1 81 ? -3.361 -10.797 -17.625 1 96.88 81 VAL B N 1
ATOM 2186 C CA . VAL B 1 81 ? -3.357 -12.031 -16.844 1 96.88 81 VAL B CA 1
ATOM 2187 C C . VAL B 1 81 ? -3.537 -11.711 -15.367 1 96.88 81 VAL B C 1
ATOM 2189 O O . VAL B 1 81 ? -4.172 -12.477 -14.633 1 96.88 81 VAL B O 1
ATOM 2192 N N . THR B 1 82 ? -2.971 -10.57 -14.938 1 98.06 82 THR B N 1
ATOM 2193 C CA . THR B 1 82 ? -3.152 -10.125 -13.562 1 98.06 82 THR B CA 1
ATOM 2194 C C . THR B 1 82 ? -4.633 -9.906 -13.25 1 98.06 82 THR B C 1
ATOM 2196 O O . THR B 1 82 ? -5.141 -10.398 -12.242 1 98.06 82 THR B O 1
ATOM 2199 N N . ASP B 1 83 ? -5.301 -9.203 -14.125 1 97.56 83 ASP B N 1
ATOM 2200 C CA . ASP B 1 83 ? -6.73 -8.961 -13.961 1 97.56 83 ASP B CA 1
ATOM 2201 C C . ASP B 1 83 ? -7.516 -10.273 -13.992 1 97.56 83 ASP B C 1
ATOM 2203 O O . ASP B 1 83 ? -8.438 -10.469 -13.195 1 97.56 83 ASP B O 1
ATOM 2207 N N . TYR B 1 84 ? -7.148 -11.195 -14.844 1 96.06 84 TYR B N 1
ATOM 2208 C CA . TYR B 1 84 ? -7.828 -12.477 -14.977 1 96.06 84 TYR B CA 1
ATOM 2209 C C . TYR B 1 84 ? -7.812 -13.242 -13.664 1 96.06 84 TYR B C 1
ATOM 2211 O O . TYR B 1 84 ? -8.82 -13.844 -13.273 1 96.06 84 TYR B O 1
ATOM 2219 N N . CYS B 1 85 ? -6.703 -13.188 -12.969 1 96 85 CYS B N 1
ATOM 2220 C CA . CYS B 1 85 ? -6.566 -13.914 -11.711 1 96 85 CYS B CA 1
ATOM 2221 C C . CYS B 1 85 ? -7.488 -13.336 -10.648 1 96 85 CYS B C 1
ATOM 2223 O O . CYS B 1 85 ? -7.773 -13.992 -9.641 1 96 85 CYS B O 1
ATOM 2225 N N . GLY B 1 86 ? -7.949 -12.102 -10.805 1 94.69 86 GLY B N 1
ATOM 2226 C CA . GLY B 1 86 ? -8.875 -11.477 -9.875 1 94.69 86 GLY B CA 1
ATOM 2227 C C . GLY B 1 86 ? -10.336 -11.727 -10.234 1 94.69 86 GLY B C 1
ATOM 2228 O O . GLY B 1 86 ? -11.227 -11.461 -9.422 1 94.69 86 GLY B O 1
ATOM 2229 N N . ILE B 1 87 ? -10.555 -12.203 -11.414 1 90.62 87 ILE B N 1
ATOM 2230 C CA . ILE B 1 87 ? -11.906 -12.398 -11.914 1 90.62 87 ILE B CA 1
ATOM 2231 C C . ILE B 1 87 ? -12.359 -13.828 -11.633 1 90.62 87 ILE B C 1
ATOM 2233 O O . ILE B 1 87 ? -13.477 -14.055 -11.164 1 90.62 87 ILE B O 1
ATOM 2237 N N . VAL B 1 88 ? -11.484 -14.75 -11.766 1 87.38 88 VAL B N 1
ATOM 2238 C CA . VAL B 1 88 ? -11.852 -16.156 -11.734 1 87.38 88 VAL B CA 1
ATOM 2239 C C . VAL B 1 88 ? -11.438 -16.766 -10.398 1 87.38 88 VAL B C 1
ATOM 2241 O O . VAL B 1 88 ? -10.344 -16.484 -9.891 1 87.38 88 VAL B O 1
ATOM 2244 N N . SER B 1 89 ? -12.375 -17.594 -9.898 1 86.38 89 SER B N 1
ATOM 2245 C CA . SER B 1 89 ? -12.055 -18.328 -8.672 1 86.38 89 SER B CA 1
ATOM 2246 C C . SER B 1 89 ? -11.375 -19.656 -8.977 1 86.38 89 SER B C 1
ATOM 2248 O O . SER B 1 89 ? -11.789 -20.375 -9.883 1 86.38 89 SER B O 1
ATOM 2250 N N . GLY B 1 90 ? -10.391 -19.938 -8.219 1 83.25 90 GLY B N 1
ATOM 2251 C CA . GLY B 1 90 ? -9.727 -21.234 -8.336 1 83.25 90 GLY B CA 1
ATOM 2252 C C . GLY B 1 90 ? -10.633 -22.406 -7.988 1 83.25 90 GLY B C 1
ATOM 2253 O O . GLY B 1 90 ? -10.32 -23.547 -8.305 1 83.25 90 GLY B O 1
ATOM 2254 N N . LYS B 1 91 ? -11.695 -22.125 -7.32 1 82.75 91 LYS B N 1
ATOM 2255 C CA . LYS B 1 91 ? -12.672 -23.172 -7.023 1 82.75 91 LYS B CA 1
ATOM 2256 C C . LYS B 1 91 ? -13.359 -23.656 -8.297 1 82.75 91 LYS B C 1
ATOM 2258 O O . LYS B 1 91 ? -13.734 -24.828 -8.398 1 82.75 91 LYS B O 1
ATOM 2263 N N . LYS B 1 92 ? -13.445 -22.781 -9.273 1 82.69 92 LYS B N 1
ATOM 2264 C CA . LYS B 1 92 ? -14.227 -23.062 -10.469 1 82.69 92 LYS B CA 1
ATOM 2265 C C . LYS B 1 92 ? -13.328 -23.297 -11.68 1 82.69 92 LYS B C 1
ATOM 2267 O O . LYS B 1 92 ? -13.75 -23.891 -12.672 1 82.69 92 LYS B O 1
ATOM 2272 N N . ALA B 1 93 ? -12.109 -22.719 -11.578 1 81.38 93 ALA B N 1
ATOM 2273 C CA . ALA B 1 93 ? -11.164 -22.844 -12.68 1 81.38 93 ALA B CA 1
ATOM 2274 C C . ALA B 1 93 ? -9.758 -23.156 -12.172 1 81.38 93 ALA B C 1
ATOM 2276 O O . ALA B 1 93 ? -9.297 -22.562 -11.195 1 81.38 93 ALA B O 1
ATOM 2277 N N . ASP B 1 94 ? -9.25 -24.125 -12.836 1 85.06 94 ASP B N 1
ATOM 2278 C CA . ASP B 1 94 ? -7.863 -24.453 -12.508 1 85.06 94 ASP B CA 1
ATOM 2279 C C . ASP B 1 94 ? -6.906 -23.375 -13 1 85.06 94 ASP B C 1
ATOM 2281 O O . ASP B 1 94 ? -6.738 -23.188 -14.203 1 85.06 94 ASP B O 1
ATOM 2285 N N . LYS B 1 95 ? -6.23 -22.656 -12.086 1 86.75 95 LYS B N 1
ATOM 2286 C CA . LYS B 1 95 ? -5.336 -21.547 -12.43 1 86.75 95 LYS B CA 1
ATOM 2287 C C . LYS B 1 95 ? -3.875 -21.984 -12.336 1 86.75 95 LYS B C 1
ATOM 2289 O O . LYS B 1 95 ? -2.971 -21.156 -12.469 1 86.75 95 LYS B O 1
ATOM 2294 N N . SER B 1 96 ? -3.611 -23.234 -12.125 1 89.19 96 SER B N 1
ATOM 2295 C CA . SER B 1 96 ? -2.264 -23.719 -11.844 1 89.19 96 SER B CA 1
ATOM 2296 C C . SER B 1 96 ? -1.394 -23.688 -13.102 1 89.19 96 SER B C 1
ATOM 2298 O O . SER B 1 96 ? -0.165 -23.719 -13.008 1 89.19 96 SER B O 1
ATOM 2300 N N . GLY B 1 97 ? -1.963 -23.594 -14.188 1 89.94 97 GLY B N 1
ATOM 2301 C CA . GLY B 1 97 ? -1.197 -23.656 -15.422 1 89.94 97 GLY B CA 1
ATOM 2302 C C . GLY B 1 97 ? -1.041 -22.297 -16.078 1 89.94 97 GLY B C 1
ATOM 2303 O O . GLY B 1 97 ? -0.435 -22.172 -17.156 1 89.94 97 GLY B O 1
ATOM 2304 N N . ILE B 1 98 ? -1.498 -21.25 -15.422 1 91.44 98 ILE B N 1
ATOM 2305 C CA . ILE B 1 98 ? -1.494 -19.906 -16 1 91.44 98 ILE B CA 1
ATOM 2306 C C . ILE B 1 98 ? -0.061 -19.375 -16.078 1 91.44 98 ILE B C 1
ATOM 2308 O O . ILE B 1 98 ? 0.305 -18.703 -17.047 1 91.44 98 ILE B O 1
ATOM 2312 N N . PHE B 1 99 ? 0.698 -19.688 -15.016 1 95.62 99 PHE B N 1
ATOM 2313 C CA . PHE B 1 99 ? 2.076 -19.219 -14.922 1 95.62 99 PHE B CA 1
ATOM 2314 C C . PHE B 1 99 ? 3.037 -20.391 -14.789 1 95.62 99 PHE B C 1
ATOM 2316 O O . PHE B 1 99 ? 2.623 -21.516 -14.469 1 95.62 99 PHE B O 1
ATOM 2323 N N . LYS B 1 100 ? 4.254 -20.141 -15.195 1 96.5 100 LYS B N 1
ATOM 2324 C CA . LYS B 1 100 ? 5.316 -21.031 -14.727 1 96.5 100 LYS B CA 1
ATOM 2325 C C . LYS B 1 100 ? 5.602 -20.812 -13.242 1 96.5 100 LYS B C 1
ATOM 2327 O O . LYS B 1 100 ? 6.051 -19.734 -12.844 1 96.5 100 LYS B O 1
ATOM 2332 N N . THR B 1 101 ? 5.344 -21.875 -12.469 1 97.56 101 THR B N 1
ATOM 2333 C CA . THR B 1 101 ? 5.477 -21.781 -11.023 1 97.56 101 THR B CA 1
ATOM 2334 C C . THR B 1 101 ? 6.848 -22.281 -10.57 1 97.56 101 THR B C 1
ATOM 2336 O O . THR B 1 101 ? 7.367 -23.266 -11.102 1 97.56 101 THR B O 1
ATOM 2339 N N . PHE B 1 102 ? 7.449 -21.594 -9.633 1 97.88 102 PHE B N 1
ATOM 2340 C CA . PHE B 1 102 ? 8.656 -22.078 -8.977 1 97.88 102 PHE B CA 1
ATOM 2341 C C . PHE B 1 102 ? 8.555 -21.938 -7.469 1 97.88 102 PHE B C 1
ATOM 2343 O O . PHE B 1 102 ? 7.633 -21.297 -6.961 1 97.88 102 PHE B O 1
ATOM 2350 N N . TYR B 1 103 ? 9.422 -22.609 -6.73 1 98.19 103 TYR B N 1
ATOM 2351 C CA . TYR B 1 103 ? 9.414 -22.641 -5.27 1 98.19 103 TYR B CA 1
ATOM 2352 C C . TYR B 1 103 ? 10.797 -22.312 -4.711 1 98.19 103 TYR B C 1
ATOM 2354 O O . TYR B 1 103 ? 11.797 -22.391 -5.422 1 98.19 103 TYR B O 1
ATOM 2362 N N . GLY B 1 104 ? 10.758 -21.75 -3.518 1 98.06 104 GLY B N 1
ATOM 2363 C CA . GLY B 1 104 ? 11.992 -21.391 -2.838 1 98.06 104 GLY B CA 1
ATOM 2364 C C . GLY B 1 104 ? 12.219 -22.172 -1.556 1 98.06 104 GLY B C 1
ATOM 2365 O O . GLY B 1 104 ? 12.148 -23.391 -1.55 1 98.06 104 GLY B O 1
ATOM 2366 N N . LYS B 1 105 ? 12.461 -21.516 -0.466 1 98.06 105 LYS B N 1
ATOM 2367 C CA . LYS B 1 105 ? 12.844 -22.094 0.817 1 98.06 105 LYS B CA 1
ATOM 2368 C C . LYS B 1 105 ? 11.672 -22.812 1.468 1 98.06 105 LYS B C 1
ATOM 2370 O O . LYS B 1 105 ? 11.859 -23.828 2.141 1 98.06 105 LYS B O 1
ATOM 2375 N N . LEU B 1 106 ? 10.43 -22.344 1.421 1 97.88 106 LEU B N 1
ATOM 2376 C CA . LEU B 1 106 ? 9.273 -22.844 2.148 1 97.88 106 LEU B CA 1
ATOM 2377 C C . LEU B 1 106 ? 8.617 -24 1.404 1 97.88 106 LEU B C 1
ATOM 2379 O O . LEU B 1 106 ? 7.801 -24.734 1.972 1 97.88 106 LEU B O 1
ATOM 2383 N N . GLU B 1 107 ? 8.82 -24.266 0.168 1 95.31 107 GLU B N 1
ATOM 2384 C CA . GLU B 1 107 ? 8.461 -25.391 -0.689 1 95.31 107 GLU B CA 1
ATOM 2385 C C . GLU B 1 107 ? 6.977 -25.359 -1.042 1 95.31 107 GLU B C 1
ATOM 2387 O O . GLU B 1 107 ? 6.543 -26.031 -1.98 1 95.31 107 GLU B O 1
ATOM 2392 N N . LYS B 1 108 ? 6.133 -24.641 -0.24 1 98.12 108 LYS B N 1
ATOM 2393 C CA . LYS B 1 108 ? 4.695 -24.656 -0.495 1 98.12 108 LYS B CA 1
ATOM 2394 C C . LYS B 1 108 ? 4.164 -23.25 -0.769 1 98.12 108 LYS B C 1
ATOM 2396 O O . LYS B 1 108 ? 2.959 -23.016 -0.682 1 98.12 108 LYS B O 1
ATOM 2401 N N . ALA B 1 109 ? 5.008 -22.344 -0.982 1 98.81 109 ALA B N 1
ATOM 2402 C CA . ALA B 1 109 ? 4.621 -21.016 -1.423 1 98.81 109 ALA B CA 1
ATOM 2403 C C . ALA B 1 109 ? 4.898 -20.828 -2.912 1 98.81 109 ALA B C 1
ATOM 2405 O O . ALA B 1 109 ? 6.004 -20.438 -3.299 1 98.81 109 ALA B O 1
ATOM 2406 N N . PRO B 1 110 ? 3.896 -21.125 -3.736 1 98.81 110 PRO B N 1
ATOM 2407 C CA . PRO B 1 110 ? 4.145 -21 -5.176 1 98.81 110 PRO B CA 1
ATOM 2408 C C . PRO B 1 110 ? 4.426 -19.562 -5.605 1 98.81 110 PRO B C 1
ATOM 2410 O O . PRO B 1 110 ? 3.725 -18.641 -5.18 1 98.81 110 PRO B O 1
ATOM 2413 N N . MET B 1 111 ? 5.484 -19.422 -6.395 1 98.81 111 MET B N 1
ATOM 2414 C CA . MET B 1 111 ? 5.863 -18.109 -6.91 1 98.81 111 MET B CA 1
ATOM 2415 C C . MET B 1 111 ? 5.816 -18.078 -8.43 1 98.81 111 MET B C 1
ATOM 2417 O O . MET B 1 111 ? 6 -19.109 -9.078 1 98.81 111 MET B O 1
ATOM 2421 N N . ILE B 1 112 ? 5.559 -16.938 -8.984 1 98.56 112 ILE B N 1
ATOM 2422 C CA . ILE B 1 112 ? 5.336 -16.766 -10.422 1 98.56 112 ILE B CA 1
ATOM 2423 C C . ILE B 1 112 ? 6.648 -16.391 -11.102 1 98.56 112 ILE B C 1
ATOM 2425 O O . ILE B 1 112 ? 7.184 -15.305 -10.867 1 98.56 112 ILE B O 1
ATOM 2429 N N . ARG B 1 113 ? 7.117 -17.188 -11.992 1 98.19 113 ARG B N 1
ATOM 2430 C CA . ARG B 1 113 ? 8.375 -16.938 -12.688 1 98.19 113 ARG B CA 1
ATOM 2431 C C . ARG B 1 113 ? 8.305 -15.656 -13.516 1 98.19 113 ARG B C 1
ATOM 2433 O O . ARG B 1 113 ? 9.289 -14.922 -13.617 1 98.19 113 ARG B O 1
ATOM 2440 N N . GLU B 1 114 ? 7.184 -15.391 -14.148 1 98 114 GLU B N 1
ATOM 2441 C CA . GLU B 1 114 ? 7.023 -14.273 -15.078 1 98 114 GLU B CA 1
ATOM 2442 C C . GLU B 1 114 ? 7.043 -12.938 -14.344 1 98 114 GLU B C 1
ATOM 2444 O O . GLU B 1 114 ? 7.312 -11.891 -14.945 1 98 114 GLU B O 1
ATOM 2449 N N . CYS B 1 115 ? 6.766 -12.938 -13.062 1 98.69 115 CYS B N 1
ATOM 2450 C CA . CYS B 1 115 ? 6.742 -11.68 -12.312 1 98.69 115 CYS B CA 1
ATOM 2451 C C . CYS B 1 115 ? 8.156 -11.18 -12.055 1 98.69 115 CYS B C 1
ATOM 2453 O O . CYS B 1 115 ? 9.039 -11.953 -11.68 1 98.69 115 CYS B O 1
ATOM 2455 N N . PRO B 1 116 ? 8.398 -9.914 -12.203 1 98.62 116 PRO B N 1
ATOM 2456 C CA . PRO B 1 116 ? 9.727 -9.328 -11.984 1 98.62 116 PRO B CA 1
ATOM 2457 C C . PRO B 1 116 ? 10.258 -9.594 -10.578 1 98.62 116 PRO B C 1
ATOM 2459 O O . PRO B 1 116 ? 11.453 -9.828 -10.398 1 98.62 116 PRO B O 1
ATOM 2462 N N . VAL B 1 117 ? 9.398 -9.492 -9.547 1 98.88 117 VAL B N 1
ATOM 2463 C CA . VAL B 1 117 ? 9.805 -9.648 -8.156 1 98.88 117 VAL B CA 1
ATOM 2464 C C . VAL B 1 117 ? 8.867 -10.625 -7.449 1 98.88 117 VAL B C 1
ATOM 2466 O O . VAL B 1 117 ? 7.656 -10.594 -7.664 1 98.88 117 VAL B O 1
ATOM 2469 N N . ASN B 1 118 ? 9.414 -11.508 -6.648 1 98.94 118 ASN B N 1
ATOM 2470 C CA . ASN B 1 118 ? 8.664 -12.477 -5.852 1 98.94 118 ASN B CA 1
ATOM 2471 C C . ASN B 1 118 ? 9.07 -12.422 -4.383 1 98.94 118 ASN B C 1
ATOM 2473 O O . ASN B 1 118 ? 10.266 -12.367 -4.066 1 98.94 118 ASN B O 1
ATOM 2477 N N . LEU B 1 119 ? 8.148 -12.43 -3.527 1 98.94 119 LEU B N 1
ATOM 2478 C CA . LEU B 1 119 ? 8.359 -12.5 -2.086 1 98.94 119 LEU B CA 1
ATOM 2479 C C . LEU B 1 119 ? 7.844 -13.82 -1.524 1 98.94 119 LEU B C 1
ATOM 2481 O O . LEU B 1 119 ? 6.66 -14.141 -1.666 1 98.94 119 LEU B O 1
ATOM 2485 N N . GLU B 1 120 ? 8.688 -14.555 -0.949 1 98.94 120 GLU B N 1
ATOM 2486 C CA . GLU B 1 120 ? 8.344 -15.789 -0.249 1 98.94 120 GLU B CA 1
ATOM 2487 C C . GLU B 1 120 ? 8.047 -15.523 1.225 1 98.94 120 GLU B C 1
ATOM 2489 O O . GLU B 1 120 ? 8.906 -15.031 1.958 1 98.94 120 GLU B O 1
ATOM 2494 N N . CYS B 1 121 ? 6.848 -15.922 1.677 1 98.94 121 CYS B N 1
ATOM 2495 C CA . CYS B 1 121 ? 6.402 -15.469 2.988 1 98.94 121 CYS B CA 1
ATOM 2496 C C . CYS B 1 121 ? 5.98 -16.641 3.863 1 98.94 121 CYS B C 1
ATOM 2498 O O . CYS B 1 121 ? 5.16 -17.469 3.451 1 98.94 121 CYS B O 1
ATOM 2500 N N . ARG B 1 122 ? 6.492 -16.656 5.027 1 98.94 122 ARG B N 1
ATOM 2501 C CA . ARG B 1 122 ? 5.984 -17.531 6.082 1 98.94 122 ARG B CA 1
ATOM 2502 C C . ARG B 1 122 ? 4.859 -16.844 6.855 1 98.94 122 ARG B C 1
ATOM 2504 O O . ARG B 1 122 ? 4.988 -15.695 7.273 1 98.94 122 ARG B O 1
ATOM 2511 N N . LEU B 1 123 ? 3.75 -17.578 7.02 1 98.88 123 LEU B N 1
ATOM 2512 C CA . LEU B 1 123 ? 2.633 -17 7.758 1 98.88 123 LEU B CA 1
ATOM 2513 C C . LEU B 1 123 ? 3.01 -16.766 9.219 1 98.88 123 LEU B C 1
ATOM 2515 O O . LEU B 1 123 ? 3.412 -17.688 9.922 1 98.88 123 LEU B O 1
ATOM 2519 N N . ALA B 1 124 ? 2.91 -15.531 9.633 1 98.62 124 ALA B N 1
ATOM 2520 C CA . ALA B 1 124 ? 3.27 -15.156 10.992 1 98.62 124 ALA B CA 1
ATOM 2521 C C . ALA B 1 124 ? 2.025 -15 11.867 1 98.62 124 ALA B C 1
ATOM 2523 O O . ALA B 1 124 ? 2.059 -15.289 13.062 1 98.62 124 ALA B O 1
ATOM 2524 N N . ASP B 1 125 ? 0.954 -14.492 11.32 1 98.25 125 ASP B N 1
ATOM 2525 C CA . ASP B 1 125 ? -0.278 -14.227 12.055 1 98.25 125 ASP B CA 1
ATOM 2526 C C . ASP B 1 125 ? -1.462 -14.062 11.109 1 98.25 125 ASP B C 1
ATOM 2528 O O . ASP B 1 125 ? -1.277 -13.867 9.906 1 98.25 125 ASP B O 1
ATOM 2532 N N . THR B 1 126 ? -2.596 -14.352 11.578 1 98.5 126 THR B N 1
ATOM 2533 C CA . THR B 1 126 ? -3.855 -14.055 10.906 1 98.5 126 THR B CA 1
ATOM 2534 C C . THR B 1 126 ? -4.738 -13.164 11.781 1 98.5 126 THR B C 1
ATOM 2536 O O . THR B 1 126 ? -4.984 -13.477 12.945 1 98.5 126 THR B O 1
ATOM 2539 N N . LEU B 1 127 ? -5.16 -12.055 11.227 1 98.25 127 LEU B N 1
ATOM 2540 C CA . LEU B 1 127 ? -5.965 -11.086 11.969 1 98.25 127 LEU B CA 1
ATOM 2541 C C . LEU B 1 127 ? -7.375 -11 11.398 1 98.25 127 LEU B C 1
ATOM 2543 O O . LEU B 1 127 ? -7.566 -11.094 10.188 1 98.25 127 LEU B O 1
ATOM 2547 N N . ASP B 1 128 ? -8.312 -10.844 12.297 1 97 128 ASP B N 1
ATOM 2548 C CA . ASP B 1 128 ? -9.727 -10.672 11.953 1 97 128 ASP B CA 1
ATOM 2549 C C . ASP B 1 128 ? -10.32 -9.469 12.688 1 97 128 ASP B C 1
ATOM 2551 O O . ASP B 1 128 ? -10.445 -9.484 13.914 1 97 128 ASP B O 1
ATOM 2555 N N . PHE B 1 129 ? -10.758 -8.438 11.953 1 96.25 129 PHE B N 1
ATOM 2556 C CA . PHE B 1 129 ? -11.297 -7.227 12.562 1 96.25 129 PHE B CA 1
ATOM 2557 C C . PHE B 1 129 ? -12.82 -7.207 12.484 1 96.25 129 PHE B C 1
ATOM 2559 O O . PHE B 1 129 ? -13.438 -6.152 12.602 1 96.25 129 PHE B O 1
ATOM 2566 N N . GLY B 1 130 ? -13.5 -8.383 12.203 1 93.5 130 GLY B N 1
ATOM 2567 C CA . GLY B 1 130 ? -14.945 -8.562 12.25 1 93.5 130 GLY B CA 1
ATOM 2568 C C . GLY B 1 130 ? -15.625 -8.281 10.922 1 93.5 130 GLY B C 1
ATOM 2569 O O . GLY B 1 130 ? -16.844 -8.422 10.805 1 93.5 130 GLY B O 1
ATOM 2570 N N . GLY B 1 131 ? -15.031 -7.938 9.883 1 94.5 131 GLY B N 1
ATOM 2571 C CA . GLY B 1 131 ? -15.609 -7.598 8.594 1 94.5 131 GLY B CA 1
ATOM 2572 C C . GLY B 1 131 ? -15.539 -8.734 7.594 1 94.5 131 GLY B C 1
ATOM 2573 O O . GLY B 1 131 ? -15.609 -9.906 7.973 1 94.5 131 GLY B O 1
ATOM 2574 N N . THR B 1 132 ? -15.547 -8.359 6.328 1 94.94 132 THR B N 1
ATOM 2575 C CA . THR B 1 132 ? -15.648 -9.328 5.238 1 94.94 132 THR B CA 1
ATOM 2576 C C . THR B 1 132 ? -14.281 -9.891 4.883 1 94.94 132 THR B C 1
ATOM 2578 O O . THR B 1 132 ? -14.18 -10.82 4.078 1 94.94 132 THR B O 1
ATOM 2581 N N . ASN B 1 133 ? -13.258 -9.344 5.477 1 98.31 133 ASN B N 1
ATOM 2582 C CA . ASN B 1 133 ? -11.898 -9.742 5.105 1 98.31 133 ASN B CA 1
ATOM 2583 C C . ASN B 1 133 ? -11.156 -10.367 6.281 1 98.31 133 ASN B C 1
ATOM 2585 O O . ASN B 1 133 ? -11.602 -10.273 7.426 1 98.31 133 ASN B O 1
ATOM 2589 N N . GLU B 1 134 ? -10.141 -11.023 6.008 1 97.88 134 GLU B N 1
ATOM 2590 C CA . GLU B 1 134 ? -9.109 -11.391 6.973 1 97.88 134 GLU B CA 1
ATOM 2591 C C . GLU B 1 134 ? -7.723 -10.984 6.48 1 97.88 134 GLU B C 1
ATOM 2593 O O . GLU B 1 134 ? -7.492 -10.883 5.273 1 97.88 134 GLU B O 1
ATOM 2598 N N . VAL B 1 135 ? -6.871 -10.695 7.434 1 98.81 135 VAL B N 1
ATOM 2599 C CA . VAL B 1 135 ? -5.531 -10.195 7.145 1 98.81 135 VAL B CA 1
ATOM 2600 C C . VAL B 1 135 ? -4.496 -11.281 7.426 1 98.81 135 VAL B C 1
ATOM 2602 O O . VAL B 1 135 ? -4.445 -11.82 8.531 1 98.81 135 VAL B O 1
ATOM 2605 N N . PHE B 1 136 ? -3.697 -11.648 6.426 1 98.94 136 PHE B N 1
ATOM 2606 C CA . PHE B 1 136 ? -2.57 -12.555 6.609 1 98.94 136 PHE B CA 1
ATOM 2607 C C . PHE B 1 136 ? -1.265 -11.781 6.73 1 98.94 136 PHE B C 1
ATOM 2609 O O . PHE B 1 136 ? -0.912 -11.008 5.836 1 98.94 136 PHE B O 1
ATOM 2616 N N . ILE B 1 137 ? -0.636 -11.945 7.867 1 98.94 137 ILE B N 1
ATOM 2617 C CA . ILE B 1 137 ? 0.681 -11.359 8.094 1 98.94 137 ILE B CA 1
ATOM 2618 C C . ILE B 1 137 ? 1.766 -12.375 7.742 1 98.94 137 ILE B C 1
ATOM 2620 O O . ILE B 1 137 ? 1.817 -13.461 8.32 1 98.94 137 ILE B O 1
ATOM 2624 N N . GLY B 1 138 ? 2.592 -12.023 6.801 1 98.88 138 GLY B N 1
ATOM 2625 C CA . GLY B 1 138 ? 3.684 -12.898 6.398 1 98.88 138 GLY B CA 1
ATOM 2626 C C . GLY B 1 138 ? 5.055 -12.312 6.676 1 98.88 138 GLY B C 1
ATOM 2627 O O . GLY B 1 138 ? 5.289 -11.125 6.418 1 98.88 138 GLY B O 1
ATOM 2628 N N . GLU B 1 139 ? 5.898 -13.086 7.242 1 98.81 139 GLU B N 1
ATOM 2629 C CA . GLU B 1 139 ? 7.316 -12.75 7.273 1 98.81 139 GLU B CA 1
ATOM 2630 C C . GLU B 1 139 ? 7.992 -13.078 5.945 1 98.81 139 GLU B C 1
ATOM 2632 O O . GLU B 1 139 ? 7.906 -14.211 5.465 1 98.81 139 GLU B O 1
ATOM 2637 N N . ILE B 1 140 ? 8.625 -12.102 5.32 1 98.88 140 ILE B N 1
ATOM 2638 C CA . ILE B 1 140 ? 9.352 -12.352 4.082 1 98.88 140 ILE B CA 1
ATOM 2639 C C . ILE B 1 140 ? 10.648 -13.102 4.391 1 98.88 140 ILE B C 1
ATOM 2641 O O . ILE B 1 140 ? 11.57 -12.539 4.992 1 98.88 140 ILE B O 1
ATOM 2645 N N . VAL B 1 141 ? 10.719 -14.344 3.943 1 98.88 141 VAL B N 1
ATOM 2646 C CA . VAL B 1 141 ? 11.875 -15.156 4.305 1 98.88 141 VAL B CA 1
ATOM 2647 C C . VAL B 1 141 ? 12.922 -15.086 3.197 1 98.88 141 VAL B C 1
ATOM 2649 O O . VAL B 1 141 ? 14.102 -15.367 3.43 1 98.88 141 VAL B O 1
ATOM 2652 N N . GLU B 1 142 ? 12.492 -14.805 2.004 1 98.88 142 GLU B N 1
ATOM 2653 C CA . GLU B 1 142 ? 13.367 -14.625 0.85 1 98.88 142 GLU B CA 1
ATOM 2654 C C . GLU B 1 142 ? 12.641 -13.883 -0.275 1 98.88 142 GLU B C 1
ATOM 2656 O O . GLU B 1 142 ? 11.414 -13.914 -0.354 1 98.88 142 GLU B O 1
ATOM 2661 N N . SER B 1 143 ? 13.375 -13.203 -1.117 1 98.88 143 SER B N 1
ATOM 2662 C CA . SER B 1 143 ? 12.867 -12.562 -2.328 1 98.88 143 SER B CA 1
ATOM 2663 C C . SER B 1 143 ? 13.656 -13 -3.557 1 98.88 143 SER B C 1
ATOM 2665 O O . SER B 1 143 ? 14.797 -13.453 -3.438 1 98.88 143 SER B O 1
ATOM 2667 N N . TYR B 1 144 ? 12.992 -12.867 -4.688 1 98.81 144 TYR B N 1
ATOM 2668 C CA . TYR B 1 144 ? 13.609 -13.336 -5.926 1 98.81 144 TYR B CA 1
ATOM 2669 C C . TYR B 1 144 ? 13.367 -12.344 -7.059 1 98.81 144 TYR B C 1
ATOM 2671 O O . TYR B 1 144 ? 12.312 -11.703 -7.121 1 98.81 144 TYR B O 1
ATOM 2679 N N . ALA B 1 145 ? 14.328 -12.25 -7.922 1 98.75 145 ALA B N 1
ATOM 2680 C CA . ALA B 1 145 ? 14.219 -11.461 -9.148 1 98.75 145 ALA B CA 1
ATOM 2681 C C . ALA B 1 145 ? 15.242 -11.914 -10.18 1 98.75 145 ALA B C 1
ATOM 2683 O O . ALA B 1 145 ? 16.234 -12.562 -9.844 1 98.75 145 ALA B O 1
ATOM 2684 N N . GLU B 1 146 ? 14.906 -11.664 -11.445 1 98.31 146 GLU B N 1
ATOM 2685 C CA . GLU B 1 146 ? 15.906 -11.82 -12.5 1 98.31 146 GLU B CA 1
ATOM 2686 C C . GLU B 1 146 ? 16.844 -10.625 -12.547 1 98.31 146 GLU B C 1
ATOM 2688 O O . GLU B 1 146 ? 16.453 -9.5 -12.227 1 98.31 146 GLU B O 1
ATOM 2693 N N . ASP B 1 147 ? 18.031 -10.812 -13.07 1 97.5 147 ASP B N 1
ATOM 2694 C CA . ASP B 1 147 ? 19.062 -9.781 -13.156 1 97.5 147 ASP B CA 1
ATOM 2695 C C . ASP B 1 147 ? 18.562 -8.57 -13.938 1 97.5 147 ASP B C 1
ATOM 2697 O O . ASP B 1 147 ? 18.906 -7.43 -13.625 1 97.5 147 ASP B O 1
ATOM 2701 N N . ARG B 1 148 ? 17.797 -8.797 -14.93 1 97.62 148 ARG B N 1
ATOM 2702 C CA . ARG B 1 148 ? 17.359 -7.723 -15.812 1 97.62 148 ARG B CA 1
ATOM 2703 C C . ARG B 1 148 ? 16.469 -6.73 -15.07 1 97.62 148 ARG B C 1
ATOM 2705 O O . ARG B 1 148 ? 16.25 -5.613 -15.539 1 97.62 148 ARG B O 1
ATOM 2712 N N . TYR B 1 149 ? 15.977 -7.129 -13.922 1 98.31 149 TYR B N 1
ATOM 2713 C CA . TYR B 1 149 ? 15.117 -6.23 -13.156 1 98.31 149 TYR B CA 1
ATOM 2714 C C . TYR B 1 149 ? 15.883 -5.578 -12.016 1 98.31 149 TYR B C 1
ATOM 2716 O O . TYR B 1 149 ? 15.305 -4.832 -11.219 1 98.31 149 TYR B O 1
ATOM 2724 N N . LEU B 1 150 ? 17.172 -5.832 -11.898 1 98.12 150 LEU B N 1
ATOM 2725 C CA . LEU B 1 150 ? 17.969 -5.355 -10.773 1 98.12 150 LEU B CA 1
ATOM 2726 C C . LEU B 1 150 ? 18.922 -4.25 -11.219 1 98.12 150 LEU B C 1
ATOM 2728 O O . LEU B 1 150 ? 19.406 -4.254 -12.352 1 98.12 150 LEU B O 1
ATOM 2732 N N . CYS B 1 151 ? 19.156 -3.277 -10.398 1 97.56 151 CYS B N 1
ATOM 2733 C CA . CYS B 1 151 ? 20.219 -2.285 -10.43 1 97.56 151 CYS B CA 1
ATOM 2734 C C . CYS B 1 151 ? 21.016 -2.291 -9.133 1 97.56 151 CYS B C 1
ATOM 2736 O O . CYS B 1 151 ? 20.469 -1.984 -8.07 1 97.56 151 CYS B O 1
ATOM 2738 N N . ASN B 1 152 ? 22.234 -2.662 -9.078 1 95.62 152 ASN B N 1
ATOM 2739 C CA . ASN B 1 152 ? 23.078 -2.795 -7.895 1 95.62 152 ASN B CA 1
ATOM 2740 C C . ASN B 1 152 ? 22.453 -3.73 -6.867 1 95.62 152 ASN B C 1
ATOM 2742 O O . ASN B 1 152 ? 22.375 -3.398 -5.684 1 95.62 152 ASN B O 1
ATOM 2746 N N . GLY B 1 153 ? 21.844 -4.781 -7.383 1 96.12 153 GLY B N 1
ATOM 2747 C CA . GLY B 1 153 ? 21.328 -5.824 -6.512 1 96.12 153 GLY B CA 1
ATOM 2748 C C . GLY B 1 153 ? 19.953 -5.496 -5.93 1 96.12 153 GLY B C 1
ATOM 2749 O O . GLY B 1 153 ? 19.422 -6.266 -5.137 1 96.12 153 GLY B O 1
ATOM 2750 N N . ILE B 1 154 ? 19.453 -4.348 -6.379 1 97.25 154 ILE B N 1
ATOM 2751 C CA . ILE B 1 154 ? 18.172 -3.877 -5.859 1 97.25 154 ILE B CA 1
ATOM 2752 C C . ILE B 1 154 ? 17.156 -3.807 -6.992 1 97.25 154 ILE B C 1
ATOM 2754 O O . ILE B 1 154 ? 17.453 -3.312 -8.078 1 97.25 154 ILE B O 1
ATOM 2758 N N . PRO B 1 155 ? 15.93 -4.332 -6.73 1 98.44 155 PRO B N 1
ATOM 2759 C CA . PRO B 1 155 ? 14.914 -4.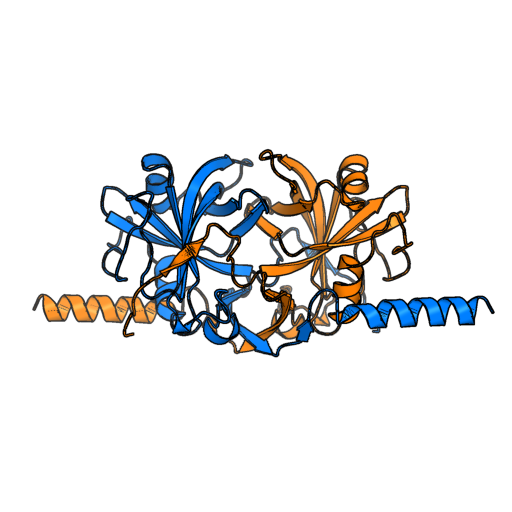176 -7.777 1 98.44 155 PRO B CA 1
ATOM 2760 C C . PRO B 1 155 ? 14.734 -2.725 -8.211 1 98.44 155 PRO B C 1
ATOM 2762 O O . PRO B 1 155 ? 14.664 -1.828 -7.367 1 98.44 155 PRO B O 1
ATOM 2765 N N . ASP B 1 156 ? 14.695 -2.561 -9.516 1 98.12 156 ASP B N 1
ATOM 2766 C CA . ASP B 1 156 ? 14.57 -1.246 -10.141 1 98.12 156 ASP B CA 1
ATOM 2767 C C . ASP B 1 156 ? 13.156 -1.02 -10.664 1 98.12 156 ASP B C 1
ATOM 2769 O O . ASP B 1 156 ? 12.711 -1.705 -11.586 1 98.12 156 ASP B O 1
ATOM 2773 N N . ILE B 1 157 ? 12.477 -0.005 -10.125 1 98.38 157 ILE B N 1
ATOM 2774 C CA . ILE B 1 157 ? 11.062 0.213 -10.43 1 98.38 157 ILE B CA 1
ATOM 2775 C C . ILE B 1 157 ? 10.898 0.519 -11.914 1 98.38 157 ILE B C 1
ATOM 2777 O O . ILE B 1 157 ? 9.883 0.157 -12.523 1 98.38 157 ILE B O 1
ATOM 2781 N N . GLU B 1 158 ? 11.844 1.16 -12.555 1 97.5 158 GLU B N 1
ATOM 2782 C CA . GLU B 1 158 ? 11.773 1.479 -13.977 1 97.5 158 GLU B CA 1
ATOM 2783 C C . GLU B 1 158 ? 11.859 0.218 -14.828 1 97.5 158 GLU B C 1
ATOM 2785 O O . GLU B 1 158 ? 11.305 0.168 -15.93 1 97.5 158 GLU B O 1
ATOM 2790 N N . LYS B 1 159 ? 12.633 -0.717 -14.352 1 98 159 LYS B N 1
ATOM 2791 C CA . LYS B 1 159 ? 12.75 -1.987 -15.062 1 98 159 LYS B CA 1
ATOM 2792 C C . LYS B 1 159 ? 11.555 -2.891 -14.773 1 98 159 LYS B C 1
ATOM 2794 O O . LYS B 1 159 ? 11.094 -3.615 -15.656 1 98 159 LYS B O 1
ATOM 2799 N N . ILE B 1 160 ? 11.062 -2.828 -13.555 1 98.38 160 ILE B N 1
ATOM 2800 C CA . ILE B 1 160 ? 9.938 -3.654 -13.125 1 98.38 160 ILE B CA 1
ATOM 2801 C C . ILE B 1 160 ? 8.664 -3.186 -13.82 1 98.38 160 ILE B C 1
ATOM 2803 O O . ILE B 1 160 ? 7.855 -4.004 -14.266 1 98.38 160 ILE B O 1
ATOM 2807 N N . GLU B 1 161 ? 8.477 -1.812 -13.852 1 98.44 161 GLU B N 1
ATOM 2808 C CA . GLU B 1 161 ? 7.266 -1.176 -14.367 1 98.44 161 GLU B CA 1
ATOM 2809 C C . GLU B 1 161 ? 6.012 -1.766 -13.727 1 98.44 161 GLU B C 1
ATOM 2811 O O . GLU B 1 161 ? 5.125 -2.26 -14.422 1 98.44 161 GLU B O 1
ATOM 2816 N N . PRO B 1 162 ? 5.891 -1.593 -12.406 1 98.81 162 PRO B N 1
ATOM 2817 C CA . PRO B 1 162 ? 4.766 -2.219 -11.703 1 98.81 162 PRO B CA 1
ATOM 2818 C C . PRO B 1 162 ? 3.432 -1.544 -12 1 98.81 162 PRO B C 1
ATOM 2820 O O . PRO B 1 162 ? 3.396 -0.498 -12.656 1 98.81 162 PRO B O 1
ATOM 2823 N N . ILE B 1 163 ? 2.342 -2.205 -11.578 1 98.81 163 ILE B N 1
ATOM 2824 C CA . ILE B 1 163 ? 0.97 -1.753 -11.789 1 98.81 163 ILE B CA 1
ATOM 2825 C C . ILE B 1 163 ? 0.416 -1.167 -10.492 1 98.81 163 ILE B C 1
ATOM 2827 O O . ILE B 1 163 ? 0.659 -1.703 -9.406 1 98.81 163 ILE B O 1
ATOM 2831 N N . VAL B 1 164 ? -0.299 -0.083 -10.578 1 98.75 164 VAL B N 1
ATOM 2832 C CA . VAL B 1 164 ? -1.068 0.401 -9.438 1 98.75 164 VAL B CA 1
ATOM 2833 C C . VAL B 1 164 ? -2.561 0.34 -9.758 1 98.75 164 VAL B C 1
ATOM 2835 O O . VAL B 1 164 ? -2.949 0.276 -10.922 1 98.75 164 VAL B O 1
ATOM 2838 N N . PHE B 1 165 ? -3.336 0.324 -8.711 1 98.75 165 PHE B N 1
ATOM 2839 C CA . PHE B 1 165 ? -4.785 0.18 -8.797 1 98.75 165 PHE B CA 1
ATOM 2840 C C . PHE B 1 165 ? -5.484 1.381 -8.172 1 98.75 165 PHE B C 1
ATOM 2842 O O . PHE B 1 165 ? -5.078 1.865 -7.117 1 98.75 165 PHE B O 1
ATOM 2849 N N . SER B 1 166 ? -6.422 1.95 -8.859 1 98.25 166 SER B N 1
ATOM 2850 C CA . SER B 1 166 ? -7.352 2.914 -8.281 1 98.25 166 SER B CA 1
ATOM 2851 C C . SER B 1 166 ? -8.719 2.283 -8.031 1 98.25 166 SER B C 1
ATOM 2853 O O . SER B 1 166 ? -9.383 1.845 -8.977 1 98.25 166 SER B O 1
ATOM 2855 N N . MET B 1 167 ? -9.078 2.324 -6.82 1 95.81 167 MET B N 1
ATOM 2856 C CA . MET B 1 167 ? -10.312 1.688 -6.391 1 95.81 167 MET B CA 1
ATOM 2857 C C . MET B 1 167 ? -11.516 2.6 -6.641 1 95.81 167 MET B C 1
ATOM 2859 O O . MET B 1 167 ? -11.367 3.82 -6.699 1 95.81 167 MET B O 1
ATOM 2863 N N . TYR B 1 168 ? -12.734 2.057 -6.777 1 94.94 168 TYR B N 1
ATOM 2864 C CA . TYR B 1 168 ? -14.062 2.639 -6.98 1 94.94 168 TYR B CA 1
ATOM 2865 C C . TYR B 1 168 ? -14.234 3.113 -8.414 1 94.94 168 TYR B C 1
ATOM 2867 O O . TYR B 1 168 ? -15.352 3.154 -8.93 1 94.94 168 TYR B O 1
ATOM 2875 N N . ASP B 1 169 ? -13.109 3.576 -9.039 1 95.25 169 ASP B N 1
ATOM 2876 C CA . ASP B 1 169 ? -13.195 3.703 -10.484 1 95.25 169 ASP B CA 1
ATOM 2877 C C . ASP B 1 169 ? -12.688 2.443 -11.18 1 95.25 169 ASP B C 1
ATOM 2879 O O . ASP B 1 169 ? -12.898 2.262 -12.383 1 95.25 169 ASP B O 1
ATOM 2883 N N . ASN B 1 170 ? -11.977 1.56 -10.461 1 97 170 ASN B N 1
ATOM 2884 C CA . ASN B 1 170 ? -11.547 0.224 -10.867 1 97 170 ASN B CA 1
ATOM 2885 C C . ASN B 1 170 ? -10.672 0.27 -12.117 1 97 170 ASN B C 1
ATOM 2887 O O . ASN B 1 170 ? -10.977 -0.392 -13.117 1 97 170 ASN B O 1
ATOM 2891 N N . ASN B 1 171 ? -9.539 0.934 -12.008 1 98.31 171 ASN B N 1
ATOM 2892 C CA . ASN B 1 171 ? -8.609 1.04 -13.133 1 98.31 171 ASN B CA 1
ATOM 2893 C C . ASN B 1 171 ? -7.18 0.707 -12.703 1 98.31 171 ASN B C 1
ATOM 2895 O O . ASN B 1 171 ? -6.805 0.927 -11.555 1 98.31 171 ASN B O 1
ATOM 2899 N N . TYR B 1 172 ? -6.461 0.178 -13.656 1 98.69 172 TYR B N 1
ATOM 2900 C CA . TYR B 1 172 ? -5.031 -0.055 -13.508 1 98.69 172 TYR B CA 1
ATOM 2901 C C . TYR B 1 172 ? -4.227 1.046 -14.188 1 98.69 172 TYR B C 1
ATOM 2903 O O . TYR B 1 172 ? -4.605 1.535 -15.258 1 98.69 172 TYR B O 1
ATOM 2911 N N . TRP B 1 173 ? -3.146 1.393 -13.562 1 98.75 173 TRP B N 1
ATOM 2912 C CA . TRP B 1 173 ? -2.254 2.42 -14.094 1 98.75 173 TRP B CA 1
ATOM 2913 C C . TRP B 1 173 ? -0.796 1.986 -13.977 1 98.75 173 TRP B C 1
ATOM 2915 O O . TRP B 1 173 ? -0.452 1.165 -13.125 1 98.75 173 TRP B O 1
ATOM 2925 N N . GLY B 1 174 ? 0.025 2.514 -14.867 1 98.62 174 GLY B N 1
ATOM 2926 C CA . GLY B 1 174 ? 1.462 2.322 -14.758 1 98.62 174 GLY B CA 1
ATOM 2927 C C . GLY B 1 174 ? 2.145 3.385 -13.914 1 98.62 174 GLY B C 1
ATOM 2928 O O . GLY B 1 174 ? 1.481 4.258 -13.352 1 98.62 174 GLY B O 1
ATOM 2929 N N . ILE B 1 175 ? 3.412 3.211 -13.773 1 98.31 175 ILE B N 1
ATOM 2930 C CA . ILE B 1 175 ? 4.238 4.199 -13.086 1 98.31 175 ILE B CA 1
ATOM 2931 C C . ILE B 1 175 ? 4.676 5.277 -14.078 1 98.31 175 ILE B C 1
ATOM 2933 O O . ILE B 1 175 ? 4.914 4.992 -15.25 1 98.31 175 ILE B O 1
ATOM 2937 N N . GLY B 1 176 ? 4.766 6.551 -13.523 1 97.81 176 GLY B N 1
ATOM 2938 C CA . GLY B 1 176 ? 5.07 7.684 -14.383 1 97.81 176 GLY B CA 1
ATOM 2939 C C . GLY B 1 176 ? 6.465 8.242 -14.164 1 97.81 176 GLY B C 1
ATOM 2940 O O . GLY B 1 176 ? 7.426 7.484 -14.008 1 97.81 176 GLY B O 1
ATOM 2941 N N . GLU B 1 177 ? 6.574 9.492 -14.188 1 97.5 177 GLU B N 1
ATOM 2942 C CA . GLU B 1 177 ? 7.867 10.172 -14.195 1 97.5 177 GLU B CA 1
ATOM 2943 C C . GLU B 1 177 ? 8.508 10.141 -12.812 1 97.5 177 GLU B C 1
ATOM 2945 O O . GLU B 1 177 ? 7.809 10.117 -11.797 1 97.5 177 GLU B O 1
ATOM 2950 N N . HIS B 1 178 ? 9.844 10.133 -12.828 1 98.5 178 HIS B N 1
ATOM 2951 C CA . HIS B 1 178 ? 10.625 10.312 -11.609 1 98.5 178 HIS B CA 1
ATOM 2952 C C . HIS B 1 178 ? 10.438 11.703 -11.023 1 98.5 178 HIS B C 1
ATOM 2954 O O . HIS B 1 178 ? 10.523 12.703 -11.75 1 98.5 178 HIS B O 1
ATOM 2960 N N . LEU B 1 179 ? 10.133 11.82 -9.711 1 98.5 179 LEU B N 1
ATOM 2961 C CA . LEU B 1 179 ? 9.789 13.109 -9.109 1 98.5 179 LEU B CA 1
ATOM 2962 C C . LEU B 1 179 ? 10.93 13.625 -8.242 1 98.5 179 LEU B C 1
ATOM 2964 O O . LEU B 1 179 ? 10.977 14.82 -7.922 1 98.5 179 LEU B O 1
ATOM 2968 N N . GLY B 1 180 ? 11.789 12.719 -7.742 1 97.56 180 GLY B N 1
ATOM 2969 C CA . GLY B 1 180 ? 12.906 13.133 -6.914 1 97.56 180 GLY B CA 1
ATOM 2970 C C . GLY B 1 180 ? 13.367 12.055 -5.949 1 97.56 180 GLY B C 1
ATOM 2971 O O . GLY B 1 180 ? 12.703 11.031 -5.793 1 97.56 180 GLY B O 1
ATOM 2972 N N . ARG B 1 181 ? 14.57 12.32 -5.398 1 97.25 181 ARG B N 1
ATOM 2973 C CA . ARG B 1 181 ? 15.141 11.398 -4.422 1 97.25 181 ARG B CA 1
ATOM 2974 C C . ARG B 1 181 ? 14.617 11.695 -3.021 1 97.25 181 ARG B C 1
ATOM 2976 O O . ARG B 1 181 ? 14.57 12.852 -2.6 1 97.25 181 ARG B O 1
ATOM 2983 N N . ALA B 1 182 ? 14.195 10.625 -2.334 1 96.62 182 ALA B N 1
ATOM 2984 C CA . ALA B 1 182 ? 13.719 10.766 -0.958 1 96.62 182 ALA B CA 1
ATOM 2985 C C . ALA B 1 182 ? 14.836 11.273 -0.045 1 96.62 182 ALA B C 1
ATOM 2987 O O . ALA B 1 182 ? 16.016 10.953 -0.25 1 96.62 182 ALA B O 1
ATOM 2988 N N . TRP B 1 183 ? 14.492 12.109 0.983 1 93.88 183 TRP B N 1
ATOM 2989 C CA . TRP B 1 183 ? 15.367 12.727 1.974 1 93.88 183 TRP B CA 1
ATOM 2990 C C . TRP B 1 183 ? 16.328 13.719 1.315 1 93.88 183 TRP B C 1
ATOM 2992 O O . TRP B 1 183 ? 17.297 14.148 1.93 1 93.88 183 TRP B O 1
ATOM 3002 N N . CYS B 1 184 ? 16.141 13.984 0.047 1 92.25 184 CYS B N 1
ATOM 3003 C CA . CYS B 1 184 ? 16.922 14.977 -0.677 1 92.25 184 CYS B CA 1
ATOM 3004 C C . CYS B 1 184 ? 16.031 16.078 -1.226 1 92.25 184 CYS B C 1
ATOM 3006 O O . CYS B 1 184 ? 16.266 17.266 -0.946 1 92.25 184 CYS B O 1
ATOM 3008 N N . VAL B 1 185 ? 14.984 15.766 -1.866 1 92.31 185 VAL B N 1
ATOM 3009 C CA . VAL B 1 185 ? 14.172 16.719 -2.604 1 92.31 185 VAL B CA 1
ATOM 3010 C C . VAL B 1 185 ? 13.484 17.688 -1.627 1 92.31 185 VAL B C 1
ATOM 3012 O O . VAL B 1 185 ? 13.094 18.781 -2.006 1 92.31 185 VAL B O 1
ATOM 3015 N N . GLY B 1 186 ? 13.305 17.281 -0.355 1 90.94 186 GLY B N 1
ATOM 3016 C CA . GLY B 1 186 ? 12.625 18.109 0.635 1 90.94 186 GLY B CA 1
ATOM 3017 C C . GLY B 1 186 ? 13.57 19.031 1.391 1 90.94 186 GLY B C 1
ATOM 3018 O O . GLY B 1 186 ? 13.125 19.891 2.154 1 90.94 186 GLY B O 1
ATOM 3019 N N . LYS B 1 187 ? 14.859 18.859 1.243 1 87.19 187 LYS B N 1
ATOM 3020 C CA . LYS B 1 187 ? 15.828 19.656 1.997 1 87.19 187 LYS B CA 1
ATOM 3021 C C . LYS B 1 187 ? 15.703 21.141 1.67 1 87.19 187 LYS B C 1
ATOM 3023 O O . LYS B 1 187 ? 15.797 21.984 2.561 1 87.19 187 LYS B O 1
ATOM 3028 N N . LYS B 1 188 ? 15.523 21.359 0.437 1 83.31 188 LYS B N 1
ATOM 3029 C CA . LYS B 1 188 ? 15.414 22.766 0.038 1 83.31 188 LYS B CA 1
ATOM 3030 C C . LYS B 1 188 ? 14.164 23.406 0.631 1 83.31 188 LYS B C 1
ATOM 3032 O O . LYS B 1 188 ? 14.141 24.609 0.868 1 83.31 188 LYS B O 1
ATOM 3037 N N . PHE B 1 189 ? 13.141 22.656 0.87 1 85.12 189 PHE B N 1
ATOM 3038 C CA . PHE B 1 189 ? 11.922 23.172 1.472 1 85.12 189 PHE B CA 1
ATOM 3039 C C . PHE B 1 189 ? 12.195 23.719 2.867 1 85.12 189 PHE B C 1
ATOM 3041 O O . PHE B 1 189 ? 11.68 24.781 3.234 1 85.12 189 PHE B O 1
ATOM 3048 N N . GLY B 1 190 ? 12.906 22.969 3.59 1 75 190 GLY B N 1
ATOM 3049 C CA . GLY B 1 190 ? 13.289 23.406 4.926 1 75 190 GLY B CA 1
ATOM 3050 C C . GLY B 1 190 ? 14.047 24.719 4.938 1 75 190 GLY B C 1
ATOM 3051 O O . GLY B 1 190 ? 13.836 25.547 5.824 1 75 190 GLY B O 1
ATOM 3052 N N . GLU B 1 191 ? 14.898 24.828 3.996 1 73.81 191 GLU B N 1
ATOM 3053 C CA . GLU B 1 191 ? 15.688 26.047 3.9 1 73.81 191 GLU B CA 1
ATOM 3054 C C . GLU B 1 191 ? 14.797 27.25 3.607 1 73.81 191 GLU B C 1
ATOM 3056 O O . GLU B 1 191 ? 15.023 28.344 4.137 1 73.81 191 GLU B O 1
ATOM 3061 N N . ASN B 1 192 ? 13.789 27.016 2.799 1 72.31 192 ASN B N 1
ATOM 3062 C CA . ASN B 1 192 ? 12.891 28.094 2.416 1 72.31 192 ASN B CA 1
ATOM 3063 C C . ASN B 1 192 ? 12.008 28.531 3.58 1 72.31 192 ASN B C 1
ATOM 3065 O O . ASN B 1 192 ? 11.719 29.719 3.738 1 72.31 192 ASN B O 1
ATOM 3069 N N . ILE B 1 193 ? 11.531 27.609 4.426 1 68.19 193 ILE B N 1
ATOM 3070 C CA . ILE B 1 193 ? 10.695 27.938 5.574 1 68.19 193 ILE B CA 1
ATOM 3071 C C . ILE B 1 193 ? 11.5 28.734 6.586 1 68.19 193 ILE B C 1
ATOM 3073 O O . ILE B 1 193 ? 10.992 29.703 7.172 1 68.19 193 ILE B O 1
ATOM 3077 N N . ASN B 1 194 ? 12.68 28.328 6.77 1 63.56 194 ASN B N 1
ATOM 3078 C CA . ASN B 1 194 ? 13.547 29.031 7.711 1 63.56 194 ASN B CA 1
ATOM 3079 C C . ASN B 1 194 ? 13.867 30.438 7.238 1 63.56 194 ASN B C 1
ATOM 3081 O O . ASN B 1 194 ? 13.914 31.375 8.039 1 63.56 194 ASN B O 1
ATOM 3085 N N . ASP B 1 195 ? 14.031 30.469 5.941 1 61.25 195 ASP B N 1
ATOM 3086 C CA . ASP B 1 195 ? 14.32 31.781 5.391 1 61.25 195 ASP B CA 1
ATOM 3087 C C . ASP B 1 195 ? 13.109 32.719 5.539 1 61.25 195 ASP B C 1
ATOM 3089 O O . ASP B 1 195 ? 13.266 33.875 5.859 1 61.25 195 ASP B O 1
ATOM 3093 N N . ASN B 1 196 ? 11.945 32.125 5.277 1 56.56 196 ASN B N 1
ATOM 3094 C CA . ASN B 1 196 ? 10.734 32.906 5.375 1 56.56 196 ASN B CA 1
ATOM 3095 C C . ASN B 1 196 ? 10.438 33.312 6.82 1 56.56 196 ASN B C 1
ATOM 3097 O O . ASN B 1 196 ? 9.961 34.406 7.09 1 56.56 196 ASN B O 1
ATOM 3101 N N . ARG B 1 197 ? 10.672 32.438 7.805 1 59.84 197 ARG B N 1
ATOM 3102 C CA . ARG B 1 197 ? 10.484 32.75 9.219 1 59.84 197 ARG B CA 1
ATOM 3103 C C . ARG B 1 197 ? 11.438 33.844 9.688 1 59.84 197 ARG B C 1
ATOM 3105 O O . ARG B 1 197 ? 11.062 34.688 10.477 1 59.84 197 ARG B O 1
ATOM 3112 N N . ASN B 1 198 ? 12.609 33.656 9.203 1 55.84 198 ASN B N 1
ATOM 3113 C CA . ASN B 1 198 ? 13.594 34.656 9.562 1 55.84 198 ASN B CA 1
ATOM 3114 C C . ASN B 1 198 ? 13.227 36.031 8.992 1 55.84 198 ASN B C 1
ATOM 3116 O O . ASN B 1 198 ? 13.453 37.062 9.633 1 55.84 198 ASN B O 1
ATOM 3120 N N . GLU B 1 199 ? 12.68 36.062 7.812 1 56.09 199 GLU B N 1
ATOM 3121 C CA . GLU B 1 199 ? 12.312 37.312 7.199 1 56.09 199 GLU B CA 1
ATOM 3122 C C . GLU B 1 199 ? 11.133 37.969 7.926 1 56.09 199 GLU B C 1
ATOM 3124 O O . GLU B 1 199 ? 11.07 39.188 8.047 1 56.09 199 GLU B O 1
ATOM 3129 N N . ASN B 1 200 ? 10.242 37 8.258 1 49.47 200 ASN B N 1
ATOM 3130 C CA . ASN B 1 200 ? 9.086 37.562 8.945 1 49.47 200 ASN B CA 1
ATOM 3131 C C . ASN B 1 200 ? 9.445 38 10.367 1 49.47 200 ASN B C 1
ATOM 3133 O O . ASN B 1 200 ? 8.711 38.781 10.977 1 49.47 200 ASN B O 1
ATOM 3137 N N . ASN B 1 201 ? 10.352 37.344 11.008 1 47.81 201 ASN B N 1
ATOM 3138 C CA . ASN B 1 201 ? 10.805 37.75 12.336 1 47.81 201 ASN B CA 1
ATOM 3139 C C . ASN B 1 201 ? 11.781 38.906 12.266 1 47.81 201 ASN B C 1
ATOM 3141 O O . ASN B 1 201 ? 12.266 39.375 13.297 1 47.81 201 ASN B O 1
ATOM 3145 N N . SER B 1 202 ? 12.203 39.188 11.125 1 43 202 SER B N 1
ATOM 3146 C CA . SER B 1 202 ? 12.984 40.406 11.047 1 43 202 SER B CA 1
ATOM 3147 C C . SER B 1 202 ? 12.094 41.625 10.781 1 43 202 SER B C 1
ATOM 3149 O O . SER B 1 202 ? 11.133 41.531 10.023 1 43 202 SER B O 1
#